Protein AF-0000000078267563 (afdb_homodimer)

Solvent-accessible surface area (backbone atoms only — not comparable to full-atom values): 33570 Å² total; per-residue (Å²): 135,81,80,77,81,82,75,81,70,79,68,71,67,74,69,74,67,56,81,58,79,47,72,59,52,54,47,50,50,48,47,54,53,51,51,55,69,60,40,62,84,76,46,53,73,65,57,42,51,52,50,47,51,28,43,38,37,25,33,35,12,39,18,46,26,50,23,32,34,34,32,51,45,50,61,47,19,52,19,28,28,16,37,42,0,17,52,39,11,35,50,35,36,73,72,65,40,53,42,69,60,11,30,54,47,0,8,49,51,7,15,52,53,35,35,60,60,36,55,61,28,68,79,36,59,68,64,54,15,24,50,34,27,33,18,47,24,35,31,45,44,37,46,35,41,64,37,39,91,75,39,34,7,84,80,22,34,80,25,69,55,43,42,59,96,81,45,68,36,79,43,67,66,56,37,37,56,54,50,48,50,53,33,53,50,51,51,49,50,54,58,52,42,52,71,36,70,67,24,48,50,27,40,38,40,43,75,34,50,72,59,30,48,73,75,64,49,58,60,67,60,52,51,45,48,37,39,21,53,22,18,21,40,15,0,34,25,17,17,52,48,26,34,70,64,29,50,42,50,48,79,72,28,30,67,67,41,11,50,49,40,50,46,12,18,46,49,6,5,63,54,36,67,67,12,6,41,52,11,16,44,49,59,60,40,42,58,56,52,52,49,51,49,26,56,62,41,23,74,78,42,56,72,50,31,73,55,45,67,74,29,48,50,24,51,48,14,48,50,49,39,51,33,55,60,76,31,77,56,14,48,34,47,52,49,47,47,52,46,45,49,60,64,43,53,72,66,71,107,134,81,79,80,78,82,74,78,70,80,70,72,68,74,69,74,65,55,80,58,78,46,73,58,52,54,46,50,51,48,48,53,53,51,51,56,68,60,40,60,85,77,47,54,75,66,56,42,52,51,50,47,52,27,43,37,37,24,32,36,12,39,18,47,26,50,23,31,35,34,32,51,46,51,62,45,20,52,18,27,26,16,37,42,0,16,50,38,12,36,48,36,36,75,72,65,39,52,42,70,61,11,29,53,47,0,7,48,51,8,14,52,52,35,35,59,60,36,55,61,27,68,80,36,58,69,67,54,16,25,49,35,27,33,19,48,23,34,30,47,45,37,46,34,41,64,37,38,92,75,41,34,7,84,80,23,34,80,25,67,56,43,40,60,96,83,45,67,36,80,43,71,67,55,39,36,57,53,48,48,51,52,33,52,50,51,52,47,50,53,57,51,43,52,70,36,71,67,24,49,50,26,39,38,41,43,75,32,52,70,59,31,50,73,75,67,49,59,62,65,62,53,53,46,47,37,41,22,52,22,18,21,39,15,0,35,24,16,16,51,50,26,33,71,63,30,48,41,48,47,78,72,27,31,65,68,41,12,51,50,40,50,45,12,17,45,49,6,5,62,55,36,67,68,11,6,43,52,11,16,45,48,60,61,41,44,56,56,52,50,48,50,49,26,57,60,40,23,73,78,42,56,73,50,30,71,55,45,67,75,28,48,52,25,50,48,13,48,50,48,38,49,34,55,58,76,32,75,57,13,47,33,47,52,48,48,46,52,47,46,48,59,66,44,55,72,65,72,107

Organism: Desulfomicrobium norvegicum (strain DSM 1741 / NCIMB 8310) (NCBI:txid52561)

Foldseek 3Di:
DPPPPPCPPPPDPVPVVCCPCPPVNVVVVVVVLVVVLVCVVPDDQVVLVLLLQLLLLLLLLLLQLLQCQQQVQAALQSLLLLVQLQLQLQQCVVVPHANVVSLLRSLQRSLVLLLVLVQVLLVPDDPSNHVSNVVSNVVSLVCLQPVCVRQVHQNWGFGAAHDDPRDGPPGSSSLSVVSSVLSVVSLVVSSVCCVDPLVVLSNCCNPPVPVSVVVPRPSSVSSSVSSSSSSSSSSSSSNSVCNNVRIDGSVSSHSVVSVLSVLLCQQLFRNDSRSSSVSSSCLSCVLVVQQVVCVVCCVVVVVVNVVRNVCSVVVSVVSSVVCCVPPRRHVVVVVVVVVVCVVCVVVVD/DPCPPPCPPPPDPVPVVCCPCPPVNVVVVVVVLVVVLVCVVPDDQVVLLLLLQLLLLLLLLLLQLLQCQQQNQAALQSLLLLVQLQLQLQQCVVVPHANVVSLLRSLQRSLVLLLVLVQVLLVPDDPSSHVSNVVSNVVSLVCLQPVCVRQVHQNWGFGAAHDDPRDGQPGSSSLSVVSSVLSVVSLVVSSVCCVDPLVVLSNCCNPPVPVSVVVPRPSSVSSSVSSSSSSSSSSSSSNSVCNNVRIDGSVSSHSVVSVLSVLLCQQLFRNDSRSSSVSSSCLSCVLVVQQVVCVVCCVVVVVVNVVRNVCSVVVSVVSSVVCCVPPRRHVVVVVVVVVVCVVCVVVPD

Radius of gyration: 27.66 Å; Cα contacts (8 Å, |Δi|>4): 1136; chains: 2; bounding box: 87×88×54 Å

Structure (mmCIF, N/CA/C/O backbone):
data_AF-0000000078267563-model_v1
#
loop_
_entity.id
_entity.type
_entity.pdbx_description
1 polymer 'Amino acid/amide ABC transporter membrane protein 2, HAAT family'
#
loop_
_atom_site.group_PDB
_atom_site.id
_atom_site.type_symbol
_atom_site.label_atom_id
_atom_site.label_alt_id
_atom_site.label_comp_id
_atom_site.label_asym_id
_atom_site.label_entity_id
_atom_site.label_seq_id
_atom_site.pdbx_PDB_ins_code
_atom_site.Cartn_x
_atom_site.Cartn_y
_atom_site.Cartn_z
_atom_site.occupancy
_atom_site.B_iso_or_equiv
_atom_site.auth_seq_id
_atom_site.auth_comp_id
_atom_site.auth_asym_id
_atom_site.auth_atom_id
_atom_site.pdbx_PDB_model_num
ATOM 1 N N . MET A 1 1 ? 44.375 49.281 -16.219 1 24.31 1 MET A N 1
ATOM 2 C CA . MET A 1 1 ? 44.562 47.844 -16.094 1 24.31 1 MET A CA 1
ATOM 3 C C . MET A 1 1 ? 44.125 47.344 -14.727 1 24.31 1 MET A C 1
ATOM 5 O O . MET A 1 1 ? 44.969 46.969 -13.906 1 24.31 1 MET A O 1
ATOM 9 N N . SER A 1 2 ? 43.219 47.875 -14.016 1 26.92 2 SER A N 1
ATOM 10 C CA . SER A 1 2 ? 42.656 47.625 -12.703 1 26.92 2 SER A CA 1
ATOM 11 C C . SER A 1 2 ? 42.156 46.188 -12.578 1 26.92 2 SER A C 1
ATOM 13 O O . SER A 1 2 ? 41.375 45.719 -13.422 1 26.92 2 SER A O 1
ATOM 15 N N . MET A 1 3 ? 42.906 45.219 -11.945 1 30.72 3 MET A N 1
ATOM 16 C CA . MET A 1 3 ? 42.75 43.781 -11.711 1 30.72 3 MET A CA 1
ATOM 17 C C . MET A 1 3 ? 41.438 43.5 -11.008 1 30.72 3 MET A C 1
ATOM 19 O O . MET A 1 3 ? 41.219 43.906 -9.859 1 30.72 3 MET A O 1
ATOM 23 N N . GLN A 1 4 ? 40.219 43.594 -11.492 1 32.09 4 GLN A N 1
ATOM 24 C CA . GLN A 1 4 ? 38.938 43.281 -10.898 1 32.09 4 GLN A CA 1
ATOM 25 C C . GLN A 1 4 ? 38.969 41.906 -10.227 1 32.09 4 GLN A C 1
ATOM 27 O O . GLN A 1 4 ? 39.312 40.906 -10.859 1 32.09 4 GLN A O 1
ATOM 32 N N . LYS A 1 5 ? 39.219 41.875 -8.875 1 32.59 5 LYS A N 1
ATOM 33 C CA . LYS A 1 5 ? 39.5 40.781 -7.969 1 32.59 5 LYS A CA 1
ATOM 34 C C . LYS A 1 5 ? 38.5 39.625 -8.172 1 32.59 5 LYS A C 1
ATOM 36 O O . LYS A 1 5 ? 37.312 39.875 -8.203 1 32.59 5 LYS A O 1
ATOM 41 N N . CYS A 1 6 ? 38.625 38.531 -8.781 1 33.41 6 CYS A N 1
ATOM 42 C CA . CYS A 1 6 ? 37.938 37.344 -9.227 1 33.41 6 CYS A CA 1
ATOM 43 C C . CYS A 1 6 ? 37.25 36.656 -8.062 1 33.41 6 CYS A C 1
ATOM 45 O O . CYS A 1 6 ? 36.344 35.812 -8.266 1 33.41 6 CYS A O 1
ATOM 47 N N . GLY A 1 7 ? 37.969 36.281 -6.863 1 34.03 7 GLY A N 1
ATOM 48 C CA . GLY A 1 7 ? 37.719 35.344 -5.785 1 34.03 7 GLY A CA 1
ATOM 49 C C . GLY A 1 7 ? 36.656 35.812 -4.816 1 34.03 7 GLY A C 1
ATOM 50 O O . GLY A 1 7 ? 36.969 36.156 -3.672 1 34.03 7 GLY A O 1
ATOM 51 N N . LEU A 1 8 ? 35.688 36.594 -5.066 1 33.53 8 LEU A N 1
ATOM 52 C CA . LEU A 1 8 ? 34.781 37.062 -4.023 1 33.53 8 LEU A CA 1
ATOM 53 C C . LEU A 1 8 ? 34.312 35.875 -3.164 1 33.53 8 LEU A C 1
ATOM 55 O O . LEU A 1 8 ? 33.625 34.969 -3.645 1 33.53 8 LEU A O 1
ATOM 59 N N . PHE A 1 9 ? 35.188 35.344 -2.256 1 35.28 9 PHE A N 1
ATOM 60 C CA . PHE A 1 9 ? 34.969 34.406 -1.147 1 35.28 9 PHE A CA 1
ATOM 61 C C . PHE A 1 9 ? 33.75 34.812 -0.35 1 35.28 9 PHE A C 1
ATOM 63 O O . PHE A 1 9 ? 33.719 35.844 0.289 1 35.28 9 PHE A O 1
ATOM 70 N N . TYR A 1 10 ? 32.594 34.656 -0.934 1 34.47 10 TYR A N 1
ATOM 71 C CA . TYR A 1 10 ? 31.391 34.812 -0.106 1 34.47 10 TYR A CA 1
ATOM 72 C C . TYR A 1 10 ? 31.594 34.188 1.263 1 34.47 10 TYR A C 1
ATOM 74 O O . TYR A 1 10 ? 31.891 33 1.359 1 34.47 10 TYR A O 1
ATOM 82 N N . THR A 1 11 ? 32.344 34.781 2.176 1 34.88 11 THR A N 1
ATOM 83 C CA . THR A 1 11 ? 32.719 34.375 3.523 1 34.88 11 THR A CA 1
ATOM 84 C C . THR A 1 11 ? 31.5 33.812 4.273 1 34.88 11 THR A C 1
ATOM 86 O O . THR A 1 11 ? 31.656 32.969 5.172 1 34.88 11 THR A O 1
ATOM 89 N N . THR A 1 12 ? 30.516 34.75 4.512 1 34.22 12 THR A N 1
ATOM 90 C CA . THR A 1 12 ? 29.609 34.344 5.602 1 34.22 12 THR A CA 1
ATOM 91 C C . THR A 1 12 ? 28.734 33.188 5.191 1 34.22 12 THR A C 1
ATOM 93 O O . THR A 1 12 ? 28.031 33.25 4.172 1 34.22 12 THR A O 1
ATOM 96 N N . TYR A 1 13 ? 29.062 31.969 5.492 1 35.06 13 TYR A N 1
ATOM 97 C CA . TYR A 1 13 ? 28.359 30.703 5.379 1 35.06 13 TYR A CA 1
ATOM 98 C C . TYR A 1 13 ? 26.859 30.875 5.633 1 35.06 13 TYR A C 1
ATOM 100 O O . TYR A 1 13 ? 26.078 29.953 5.449 1 35.06 13 TYR A O 1
ATOM 108 N N . ALA A 1 14 ? 26.516 31.844 6.449 1 36.16 14 ALA A N 1
ATOM 109 C CA . ALA A 1 14 ? 25.125 31.922 6.875 1 36.16 14 ALA A CA 1
ATOM 110 C C . ALA A 1 14 ? 24.188 32 5.672 1 36.16 14 ALA A C 1
ATOM 112 O O . ALA A 1 14 ? 23.047 31.531 5.723 1 36.16 14 ALA A O 1
ATOM 113 N N . ARG A 1 15 ? 24.484 32.781 4.695 1 36.31 15 ARG A N 1
ATOM 114 C CA . ARG A 1 15 ? 23.5 33.062 3.654 1 36.31 15 ARG A CA 1
ATOM 115 C C . ARG A 1 15 ? 23.312 31.859 2.732 1 36.31 15 ARG A C 1
ATOM 117 O O . ARG A 1 15 ? 22.453 31.891 1.839 1 36.31 15 ARG A O 1
ATOM 124 N N . GLU A 1 16 ? 24.312 31.094 2.398 1 35.84 16 GLU A N 1
ATOM 125 C CA . GLU A 1 16 ? 24.156 30.047 1.39 1 35.84 16 GLU A CA 1
ATOM 126 C C . GLU A 1 16 ? 23.109 29.031 1.81 1 35.84 16 GLU A C 1
ATOM 128 O O . GLU A 1 16 ? 22.641 28.234 0.991 1 35.84 16 GLU A O 1
ATOM 133 N N . ASP A 1 17 ? 23.172 28.688 3.119 1 36.75 17 ASP A N 1
ATOM 134 C CA . ASP A 1 17 ? 22.359 27.547 3.516 1 36.75 17 ASP A CA 1
ATOM 135 C C . ASP A 1 17 ? 20.875 27.828 3.289 1 36.75 17 ASP A C 1
ATOM 137 O O . ASP A 1 17 ? 20.062 27.609 4.18 1 36.75 17 ASP A O 1
ATOM 141 N N . GLY A 1 18 ? 20.469 28.891 2.631 1 37.03 18 GLY A N 1
ATOM 142 C CA . GLY A 1 18 ? 19.078 29.281 2.568 1 37.03 18 GLY A CA 1
ATOM 143 C C . GLY A 1 18 ? 18.156 28.156 2.154 1 37.03 18 GLY A C 1
ATOM 144 O O . GLY A 1 18 ? 17.844 28 0.971 1 37.03 18 GLY A O 1
ATOM 145 N N . LEU A 1 19 ? 18.469 27.031 2.445 1 40.19 19 LEU A N 1
ATOM 146 C CA . LEU A 1 19 ? 17.297 26.172 2.416 1 40.19 19 LEU A CA 1
ATOM 147 C C . LEU A 1 19 ? 16.047 26.938 2.846 1 40.19 19 LEU A C 1
ATOM 149 O O . LEU A 1 19 ? 15.039 26.328 3.205 1 40.19 19 LEU A O 1
ATOM 153 N N . PHE A 1 20 ? 16.125 28.281 3.365 1 42.25 20 PHE A N 1
ATOM 154 C CA . PHE A 1 20 ? 15.195 29.156 4.055 1 42.25 20 PHE A CA 1
ATOM 155 C C . PHE A 1 20 ? 13.953 29.422 3.201 1 42.25 20 PHE A C 1
ATOM 157 O O . PHE A 1 20 ? 14.062 29.656 1.997 1 42.25 20 PHE A O 1
ATOM 164 N N . PRO A 1 21 ? 12.875 28.906 3.461 1 50.91 21 PRO A N 1
ATOM 165 C CA . PRO A 1 21 ? 11.594 29.234 2.828 1 50.91 21 PRO A CA 1
ATOM 166 C C . PRO A 1 21 ? 11.477 30.703 2.465 1 50.91 21 PRO A C 1
ATOM 168 O O . PRO A 1 21 ? 11.797 31.578 3.281 1 50.91 21 PRO A O 1
ATOM 171 N N . SER A 1 22 ? 11.836 31.047 1.204 1 53.69 22 SER A N 1
ATOM 172 C CA . SER A 1 22 ? 11.797 32.375 0.572 1 53.69 22 SER A CA 1
ATOM 173 C C . SER A 1 22 ? 10.586 33.156 1.044 1 53.69 22 SER A C 1
ATOM 175 O O . SER A 1 22 ? 9.578 32.594 1.468 1 53.69 22 SER A O 1
ATOM 177 N N . LYS A 1 23 ? 10.852 34.469 1.634 1 59.72 23 LYS A N 1
ATOM 178 C CA . LYS A 1 23 ? 9.82 35.469 1.838 1 59.72 23 LYS A CA 1
ATOM 179 C C . LYS A 1 23 ? 8.672 35.312 0.847 1 59.72 23 LYS A C 1
ATOM 181 O O . LYS A 1 23 ? 7.512 35.5 1.198 1 59.72 23 LYS A O 1
ATOM 186 N N . PHE A 1 24 ? 9.109 34.75 -0.15 1 56.91 24 PHE A N 1
ATOM 187 C CA . PHE A 1 24 ? 8.117 34.562 -1.205 1 56.91 24 PHE A CA 1
ATOM 188 C C . PHE A 1 24 ? 7.168 33.406 -0.862 1 56.91 24 PHE A C 1
ATOM 190 O O . PHE A 1 24 ? 5.953 33.531 -1.046 1 56.91 24 PHE A O 1
ATOM 197 N N . GLN A 1 25 ? 7.738 32.344 -0.289 1 63.25 25 GLN A N 1
ATOM 198 C CA . GLN A 1 25 ? 6.867 31.234 0.062 1 63.25 25 GLN A CA 1
ATOM 199 C C . GLN A 1 25 ? 5.906 31.625 1.185 1 63.25 25 GLN A C 1
ATOM 201 O O . GLN A 1 25 ? 4.73 31.25 1.15 1 63.25 25 GLN A O 1
ATOM 206 N N . LYS A 1 26 ? 6.434 32.406 2.062 1 66.69 26 LYS A N 1
ATOM 207 C CA . LYS A 1 26 ? 5.57 32.875 3.148 1 66.69 26 LYS A CA 1
ATOM 208 C C . LYS A 1 26 ? 4.469 33.781 2.627 1 66.69 26 LYS A C 1
ATOM 210 O O . LYS A 1 26 ? 3.324 33.719 3.076 1 66.69 26 LYS A O 1
ATOM 215 N N . ILE A 1 27 ? 4.918 34.562 1.655 1 64.88 27 ILE A N 1
ATOM 216 C CA . ILE A 1 27 ? 3.943 35.5 1.117 1 64.88 27 ILE A CA 1
ATOM 217 C C . ILE A 1 27 ? 2.891 34.75 0.305 1 64.88 27 ILE A C 1
ATOM 219 O O . ILE A 1 27 ? 1.697 35.062 0.393 1 64.88 27 ILE A O 1
ATOM 223 N N . CYS A 1 28 ? 3.342 33.75 -0.409 1 64.44 28 CYS A N 1
ATOM 224 C CA . CYS A 1 28 ? 2.396 32.969 -1.207 1 64.44 28 CYS A CA 1
ATOM 225 C C . CYS A 1 28 ? 1.438 32.188 -0.315 1 64.44 28 CYS A C 1
ATOM 227 O O . CYS A 1 28 ? 0.243 32.125 -0.602 1 64.44 28 CYS A O 1
ATOM 229 N N . LEU A 1 29 ? 1.989 31.672 0.714 1 72 29 LEU A N 1
ATOM 230 C CA . LEU A 1 29 ? 1.151 30.938 1.657 1 72 29 LEU A CA 1
ATOM 231 C C . LEU A 1 29 ? 0.16 31.875 2.342 1 72 29 LEU A C 1
ATOM 233 O O . LEU A 1 29 ? -1.018 31.531 2.488 1 72 29 LEU A O 1
ATOM 237 N N . ALA A 1 30 ? 0.703 33 2.686 1 71.75 30 ALA A N 1
ATOM 238 C CA . ALA A 1 30 ? -0.156 34 3.342 1 71.75 30 ALA A CA 1
ATOM 239 C C . ALA A 1 30 ? -1.262 34.469 2.404 1 71.75 30 ALA A C 1
ATOM 241 O O . ALA A 1 30 ? -2.416 34.594 2.814 1 71.75 30 ALA A O 1
ATOM 242 N N . LEU A 1 31 ? -0.881 34.688 1.166 1 64.94 31 LEU A N 1
ATOM 243 C CA . LEU A 1 31 ? -1.865 35.125 0.187 1 64.94 31 LEU A CA 1
ATOM 244 C C . LEU A 1 31 ? -2.91 34.062 -0.069 1 64.94 31 LEU A C 1
ATOM 246 O O . LEU A 1 31 ? -4.102 34.344 -0.19 1 64.94 31 LEU A O 1
ATOM 250 N N . PHE A 1 32 ? -2.426 32.875 -0.181 1 71.56 32 PHE A N 1
ATOM 251 C CA . PHE A 1 32 ? -3.336 31.766 -0.409 1 71.56 32 PHE A CA 1
ATOM 252 C C . PHE A 1 32 ? -4.355 31.656 0.72 1 71.56 32 PHE A C 1
ATOM 254 O O . PHE A 1 32 ? -5.559 31.562 0.47 1 71.56 32 PHE A O 1
ATOM 261 N N . PHE A 1 33 ? -3.887 31.75 1.97 1 70.69 33 PHE A N 1
ATOM 262 C CA . PHE A 1 33 ? -4.781 31.609 3.109 1 70.69 33 PHE A CA 1
ATOM 263 C C . PHE A 1 33 ? -5.648 32.844 3.287 1 70.69 33 PHE A C 1
ATOM 265 O O . PHE A 1 33 ? -6.801 32.75 3.721 1 70.69 33 PHE A O 1
ATOM 272 N N . ALA A 1 34 ? -5.129 33.969 2.85 1 70.44 34 ALA A N 1
ATOM 273 C CA . ALA A 1 34 ? -5.91 35.188 2.914 1 70.44 34 ALA A CA 1
ATOM 274 C C . ALA A 1 34 ? -7.07 35.156 1.92 1 70.44 34 ALA A C 1
ATOM 276 O O . ALA A 1 34 ? -8.18 35.594 2.232 1 70.44 34 ALA A O 1
ATOM 277 N N . VAL A 1 35 ? -6.781 34.625 0.754 1 68.69 35 VAL A N 1
ATOM 278 C CA . VAL A 1 35 ? -7.824 34.5 -0.26 1 68.69 35 VAL A CA 1
ATOM 279 C C . VAL A 1 35 ? -8.914 33.562 0.218 1 68.69 35 VAL A C 1
ATOM 281 O O . VAL A 1 35 ? -10.102 33.781 -0.018 1 68.69 35 VAL A O 1
ATOM 284 N N . LEU A 1 36 ? -8.438 32.625 0.929 1 70.56 36 LEU A N 1
ATOM 285 C CA . LEU A 1 36 ? -9.398 31.625 1.422 1 70.56 36 LEU A CA 1
ATOM 286 C C . LEU A 1 36 ? -10.289 32.25 2.506 1 70.56 36 LEU A C 1
ATOM 288 O O . LEU A 1 36 ? -11.438 31.812 2.682 1 70.56 36 LEU A O 1
ATOM 292 N N . LEU A 1 37 ? -9.773 33.219 3.236 1 68.19 37 LEU A N 1
ATOM 293 C CA . LEU A 1 37 ? -10.539 33.875 4.285 1 68.19 37 LEU A CA 1
ATOM 294 C C . LEU A 1 37 ? -11.719 34.656 3.693 1 68.19 37 LEU A C 1
ATOM 296 O O . LEU A 1 37 ? -12.773 34.75 4.324 1 68.19 37 LEU A O 1
ATOM 300 N N . VAL A 1 38 ? -11.586 35.062 2.48 1 64.75 38 VAL A N 1
ATOM 301 C CA . VAL A 1 38 ? -12.594 35.938 1.88 1 64.75 38 VAL A CA 1
ATOM 302 C C . VAL A 1 38 ? -13.57 35.094 1.053 1 64.75 38 VAL A C 1
ATOM 304 O O . VAL A 1 38 ? -14.711 35.5 0.825 1 64.75 38 VAL A O 1
ATOM 307 N N . CYS A 1 39 ? -13.273 33.906 0.804 1 62.84 39 CYS A N 1
ATOM 308 C CA . CYS A 1 39 ? -13.977 33.094 -0.174 1 62.84 39 CYS A CA 1
ATOM 309 C C . CYS A 1 39 ? -15.352 32.656 0.349 1 62.84 39 CYS A C 1
ATOM 311 O O . CYS A 1 39 ? -16.312 32.625 -0.41 1 62.84 39 CYS A O 1
ATOM 313 N N . PRO A 1 40 ? -15.531 32.375 1.717 1 64.56 40 PRO A N 1
ATOM 314 C CA . PRO A 1 40 ? -16.828 31.828 2.115 1 64.56 40 PRO A CA 1
ATOM 315 C C . PRO A 1 40 ? -17.984 32.781 1.853 1 64.56 40 PRO A C 1
ATOM 317 O O . PRO A 1 40 ? -19.125 32.344 1.674 1 64.56 40 PRO A O 1
ATOM 320 N N . GLN A 1 41 ? -17.75 34 1.942 1 63.09 41 GLN A N 1
ATOM 321 C CA . GLN A 1 41 ? -18.828 34.938 1.76 1 63.09 41 GLN A CA 1
ATOM 322 C C . GLN A 1 41 ? -19.406 34.844 0.348 1 63.09 41 GLN A C 1
ATOM 324 O O . GLN A 1 41 ? -20.562 35.219 0.119 1 63.09 41 GLN A O 1
ATOM 329 N N . PHE A 1 42 ? -18.719 34.281 -0.589 1 64.19 42 PHE A N 1
ATOM 330 C CA . PHE A 1 42 ? -19.156 34.312 -1.978 1 64.19 42 PHE A CA 1
ATOM 331 C C . PHE A 1 42 ? -19.391 32.875 -2.496 1 64.19 42 PHE A C 1
ATOM 333 O O . PHE A 1 42 ? -19.828 32.688 -3.635 1 64.19 42 PHE A O 1
ATOM 340 N N . LEU A 1 43 ? -19.172 31.969 -1.63 1 68.94 43 LEU A N 1
ATOM 341 C CA . LEU A 1 43 ? -19.203 30.641 -2.201 1 68.94 43 LEU A CA 1
ATOM 342 C C . LEU A 1 43 ? -20.391 29.844 -1.676 1 68.94 43 LEU A C 1
ATOM 344 O O . LEU A 1 43 ? -20.891 30.109 -0.584 1 68.94 43 LEU A O 1
ATOM 348 N N . ASP A 1 44 ? -20.984 29 -2.48 1 80 44 ASP A N 1
ATOM 349 C CA . ASP A 1 44 ? -22.094 28.109 -2.162 1 80 44 ASP A CA 1
ATOM 350 C C . ASP A 1 44 ? -21.672 27.047 -1.152 1 80 44 ASP A C 1
ATOM 352 O O . ASP A 1 44 ? -20.469 26.828 -0.927 1 80 44 ASP A O 1
ATOM 356 N N . SER A 1 45 ? -22.656 26.516 -0.492 1 78.94 45 SER A N 1
ATOM 357 C CA . SER A 1 45 ? -22.453 25.531 0.554 1 78.94 45 SER A CA 1
ATOM 358 C C . SER A 1 45 ? -21.641 24.344 0.039 1 78.94 45 SER A C 1
ATOM 360 O O . SER A 1 45 ? -20.797 23.797 0.759 1 78.94 45 SER A O 1
ATOM 362 N N . TYR A 1 46 ? -21.75 24.062 -1.162 1 81.56 46 TYR A N 1
ATOM 363 C CA . TYR A 1 46 ? -21.047 22.938 -1.75 1 81.56 46 TYR A CA 1
ATOM 364 C C . TYR A 1 46 ? -19.547 23.219 -1.895 1 81.56 46 TYR A C 1
ATOM 366 O O . TYR A 1 46 ? -18.719 22.406 -1.507 1 81.56 46 TYR A O 1
ATOM 374 N N . VAL A 1 47 ? -19.297 24.344 -2.359 1 83 47 VAL A N 1
ATOM 375 C CA . VAL A 1 47 ? -17.891 24.734 -2.553 1 83 47 VAL A CA 1
ATOM 376 C C . VAL A 1 47 ? -17.203 24.859 -1.198 1 83 47 VAL A C 1
ATOM 378 O O . VAL A 1 47 ? -16.031 24.516 -1.066 1 83 47 VAL A O 1
ATOM 381 N N . MET A 1 48 ? -17.969 25.25 -0.231 1 85.5 48 MET A N 1
ATOM 382 C CA . MET A 1 48 ? -17.406 25.375 1.109 1 85.5 48 MET A CA 1
ATOM 383 C C . MET A 1 48 ? -17.062 24 1.678 1 85.5 48 MET A C 1
ATOM 385 O O . MET A 1 48 ? -16.062 23.844 2.385 1 85.5 48 MET A O 1
ATOM 389 N N . SER A 1 49 ? -17.891 23.031 1.392 1 87.12 49 SER A N 1
ATOM 390 C CA . SER A 1 49 ? -17.609 21.672 1.855 1 87.12 49 SER A CA 1
ATOM 391 C C . SER A 1 49 ? -16.312 21.141 1.262 1 87.12 49 SER A C 1
ATOM 393 O O . SER A 1 49 ? -15.523 20.5 1.96 1 87.12 49 SER A O 1
ATOM 395 N N . ILE A 1 50 ? -16.094 21.453 0.035 1 88.25 50 ILE A N 1
ATOM 396 C CA . ILE A 1 50 ? -14.883 21 -0.646 1 88.25 50 ILE A CA 1
ATOM 397 C C . ILE A 1 50 ? -13.664 21.719 -0.068 1 88.25 50 ILE A C 1
ATOM 399 O O . ILE A 1 50 ? -12.617 21.094 0.15 1 88.25 50 ILE A O 1
ATOM 403 N N . LEU A 1 51 ? -13.859 22.953 0.171 1 89.56 51 LEU A N 1
ATOM 404 C CA . LEU A 1 51 ? -12.766 23.734 0.731 1 89.56 51 LEU A CA 1
ATOM 405 C C . LEU A 1 51 ? -12.375 23.219 2.111 1 89.56 51 LEU A C 1
ATOM 407 O O . LEU A 1 51 ? -11.195 23.172 2.455 1 89.56 51 LEU A O 1
ATOM 411 N N . ASN A 1 52 ? -13.375 22.859 2.893 1 91.44 52 ASN A N 1
ATOM 412 C CA . ASN A 1 52 ? -13.094 22.297 4.207 1 91.44 52 ASN A CA 1
ATOM 413 C C . ASN A 1 52 ? -12.32 21 4.105 1 91.44 52 ASN A C 1
ATOM 415 O O . ASN A 1 52 ? -11.359 20.781 4.852 1 91.44 52 ASN A O 1
ATOM 419 N N . LEU A 1 53 ? -12.672 20.219 3.162 1 92.81 53 LEU A N 1
ATOM 420 C CA . LEU A 1 53 ? -11.992 18.938 2.973 1 92.81 53 LEU A CA 1
ATOM 421 C C . LEU A 1 53 ? -10.57 19.156 2.471 1 92.81 53 LEU A C 1
ATOM 423 O O . LEU A 1 53 ? -9.656 18.406 2.846 1 92.81 53 LEU A O 1
ATOM 427 N N . ILE A 1 54 ? -10.406 20.156 1.674 1 93.94 54 ILE A N 1
ATOM 428 C CA . ILE A 1 54 ? -9.078 20.484 1.161 1 93.94 54 ILE A CA 1
ATOM 429 C C . ILE A 1 54 ? -8.172 20.906 2.314 1 93.94 54 ILE A C 1
ATOM 431 O O . ILE A 1 54 ? -7.023 20.469 2.402 1 93.94 54 ILE A O 1
ATOM 435 N N . LEU A 1 55 ? -8.703 21.703 3.152 1 95.06 55 LEU A N 1
ATOM 436 C CA . LEU A 1 55 ? -7.918 22.203 4.273 1 95.06 55 LEU A CA 1
ATOM 437 C C . LEU A 1 55 ? -7.496 21.062 5.191 1 95.06 55 LEU A C 1
ATOM 439 O O . LEU A 1 55 ? -6.348 21.016 5.645 1 95.06 55 LEU A O 1
ATOM 443 N N . ILE A 1 56 ? -8.383 20.156 5.414 1 96.88 56 ILE A N 1
ATOM 444 C CA . ILE A 1 56 ? -8.07 19 6.25 1 96.88 56 ILE A CA 1
ATOM 445 C C . ILE A 1 56 ? -7.012 18.141 5.559 1 96.88 56 ILE A C 1
ATOM 447 O O . ILE A 1 56 ? -6.062 17.688 6.195 1 96.88 56 ILE A O 1
ATOM 451 N N . ALA A 1 57 ? -7.137 17.984 4.262 1 97.25 57 ALA A N 1
ATOM 452 C CA . ALA A 1 57 ? -6.176 17.203 3.49 1 97.25 57 ALA A CA 1
ATOM 453 C C . ALA A 1 57 ? -4.797 17.859 3.508 1 97.25 57 ALA A C 1
ATOM 455 O O . ALA A 1 57 ? -3.777 17.172 3.494 1 97.25 57 ALA A O 1
ATOM 456 N N . VAL A 1 58 ? -4.816 19.141 3.529 1 97 58 VAL A N 1
ATOM 457 C CA . VAL A 1 58 ? -3.561 19.875 3.559 1 97 58 VAL A CA 1
ATOM 458 C C . VAL A 1 58 ? -2.791 19.547 4.836 1 97 58 VAL A C 1
ATOM 460 O O . VAL A 1 58 ? -1.581 19.312 4.793 1 97 58 VAL A O 1
ATOM 463 N N . ILE A 1 59 ? -3.482 19.469 5.949 1 98.25 59 ILE A N 1
ATOM 464 C CA . ILE A 1 59 ? -2.826 19.141 7.207 1 98.25 59 ILE A CA 1
ATOM 465 C C . ILE A 1 59 ? -2.229 17.734 7.121 1 98.25 59 ILE A C 1
ATOM 467 O O . ILE A 1 59 ? -1.066 17.516 7.477 1 98.25 59 ILE A O 1
ATOM 471 N N . GLY A 1 60 ? -3.041 16.828 6.613 1 98.25 60 GLY A N 1
ATOM 472 C CA . GLY A 1 60 ? -2.564 15.469 6.461 1 98.25 60 GLY A CA 1
ATOM 473 C C . GLY A 1 60 ? -1.371 15.352 5.531 1 98.25 60 GLY A C 1
ATOM 474 O O . GLY A 1 60 ? -0.413 14.633 5.832 1 98.25 60 GLY A O 1
ATOM 475 N N . ALA A 1 61 ? -1.423 16.047 4.449 1 97.81 61 ALA A N 1
ATOM 476 C CA . ALA A 1 61 ? -0.355 15.977 3.453 1 97.81 61 ALA A CA 1
ATOM 477 C C . ALA A 1 61 ? 0.924 16.625 3.982 1 97.81 61 ALA A C 1
ATOM 479 O O . ALA A 1 61 ? 2.016 16.078 3.818 1 97.81 61 ALA A O 1
ATOM 480 N N . VAL A 1 62 ? 0.791 17.75 4.625 1 97.5 62 VAL A N 1
ATOM 481 C CA . VAL A 1 62 ? 1.946 18.469 5.156 1 97.5 62 VAL A CA 1
ATOM 482 C C . VAL A 1 62 ? 2.596 17.641 6.27 1 97.5 62 VAL A C 1
ATOM 484 O O . VAL A 1 62 ? 3.822 17.625 6.395 1 97.5 62 VAL A O 1
ATOM 487 N N . SER A 1 63 ? 1.754 17.016 7.035 1 98.38 63 SER A N 1
ATOM 488 C CA . SER A 1 63 ? 2.283 16.172 8.102 1 98.38 63 SER A CA 1
ATOM 489 C C . SER A 1 63 ? 3.076 15 7.535 1 98.38 63 SER A C 1
ATOM 491 O O . SER A 1 63 ? 4.156 14.672 8.031 1 98.38 63 SER A O 1
ATOM 493 N N . LEU A 1 64 ? 2.58 14.391 6.512 1 97.5 64 LEU A N 1
ATOM 494 C CA . LEU A 1 64 ? 3.289 13.273 5.891 1 97.5 64 LEU A CA 1
ATOM 495 C C . LEU A 1 64 ? 4.566 13.758 5.211 1 97.5 64 LEU A C 1
ATOM 497 O O . LEU A 1 64 ? 5.578 13.047 5.211 1 97.5 64 LEU A O 1
ATOM 501 N N . ASN A 1 65 ? 4.5 14.906 4.645 1 96.56 65 ASN A N 1
ATOM 502 C CA . ASN A 1 65 ? 5.676 15.477 3.998 1 96.56 65 ASN A CA 1
ATOM 503 C C . ASN A 1 65 ? 6.812 15.695 4.992 1 96.56 65 ASN A C 1
ATOM 505 O O . ASN A 1 65 ? 7.984 15.539 4.645 1 96.56 65 ASN A O 1
ATOM 509 N N . LEU A 1 66 ? 6.492 16.078 6.152 1 97.06 66 LEU A N 1
ATOM 510 C CA . LEU A 1 66 ? 7.504 16.234 7.188 1 97.06 66 LEU A CA 1
ATOM 511 C C . LEU A 1 66 ? 8.227 14.922 7.453 1 97.06 66 LEU A C 1
ATOM 513 O O . LEU A 1 66 ? 9.453 14.891 7.574 1 97.06 66 LEU A O 1
ATOM 517 N N . LEU A 1 67 ? 7.48 13.867 7.484 1 95.75 67 LEU A N 1
ATOM 518 C CA . LEU A 1 67 ? 8.039 12.555 7.805 1 95.75 67 LEU A CA 1
ATOM 519 C C . LEU A 1 67 ? 8.742 11.953 6.594 1 95.75 67 LEU A C 1
ATOM 521 O O . LEU A 1 67 ? 9.922 11.594 6.672 1 95.75 67 LEU A O 1
ATOM 525 N N . THR A 1 68 ? 8.062 11.914 5.52 1 93.06 68 THR A N 1
ATOM 526 C CA . THR A 1 68 ? 8.578 11.227 4.344 1 93.06 68 THR A CA 1
ATOM 527 C C . THR A 1 68 ? 9.43 12.172 3.492 1 93.06 68 THR A C 1
ATOM 529 O O . THR A 1 68 ? 10.5 11.797 3.025 1 93.06 68 THR A O 1
ATOM 532 N N . GLY A 1 69 ? 8.992 13.336 3.301 1 90.94 69 GLY A N 1
ATOM 533 C CA . GLY A 1 69 ? 9.688 14.273 2.432 1 90.94 69 GLY A CA 1
ATOM 534 C C . GLY A 1 69 ? 10.914 14.891 3.074 1 90.94 69 GLY A C 1
ATOM 535 O O . GLY A 1 69 ? 11.961 15.008 2.436 1 90.94 69 GLY A O 1
ATOM 536 N N . VAL A 1 70 ? 10.797 15.242 4.297 1 93.44 70 VAL A N 1
ATOM 537 C CA . VAL A 1 70 ? 11.875 15.977 4.953 1 93.44 70 VAL A CA 1
ATOM 538 C C . VAL A 1 70 ? 12.797 15.008 5.688 1 93.44 70 VAL A C 1
ATOM 540 O O . VAL A 1 70 ? 14.016 15.102 5.578 1 93.44 70 VAL A O 1
ATOM 543 N N . CYS A 1 71 ? 12.203 14.055 6.352 1 93.44 71 CYS A N 1
ATOM 544 C CA . CYS A 1 71 ? 13.023 13.156 7.156 1 93.44 71 CYS A CA 1
ATOM 545 C C . CYS A 1 71 ? 13.375 11.898 6.375 1 93.44 71 CYS A C 1
ATOM 547 O O . CYS A 1 71 ? 14.266 11.148 6.773 1 93.44 71 CYS A O 1
ATOM 549 N N . GLY A 1 72 ? 12.711 11.633 5.328 1 89.31 72 GLY A N 1
ATOM 550 C CA . GLY A 1 72 ? 13.055 10.516 4.461 1 89.31 72 GLY A CA 1
ATOM 551 C C . GLY A 1 72 ? 12.477 9.195 4.938 1 89.31 72 GLY A C 1
ATOM 552 O O . GLY A 1 72 ? 12.922 8.125 4.508 1 89.31 72 GLY A O 1
ATOM 553 N N . GLN A 1 73 ? 11.492 9.227 5.844 1 89.75 73 GLN A N 1
ATOM 554 C CA . GLN A 1 73 ? 10.875 8.008 6.363 1 89.75 73 GLN A CA 1
ATOM 555 C C . GLN A 1 73 ? 9.539 7.734 5.664 1 89.75 73 GLN A C 1
ATOM 557 O O . GLN A 1 73 ? 8.555 8.43 5.906 1 89.75 73 GLN A O 1
ATOM 562 N N . MET A 1 74 ? 9.578 6.723 4.91 1 87.88 74 MET A N 1
ATOM 563 C CA . MET A 1 74 ? 8.367 6.395 4.164 1 87.88 74 MET A CA 1
ATOM 564 C C . MET A 1 74 ? 7.305 5.797 5.082 1 87.88 74 MET A C 1
ATOM 566 O O . MET A 1 74 ? 7.605 4.922 5.895 1 87.88 74 MET A O 1
ATOM 570 N N . SER A 1 75 ? 6.156 6.355 4.965 1 90.88 75 SER A N 1
ATOM 571 C CA . SER A 1 75 ? 5.043 5.836 5.754 1 90.88 75 SER A CA 1
ATOM 572 C C . SER A 1 75 ? 3.857 5.477 4.863 1 90.88 75 SER A C 1
ATOM 574 O O . SER A 1 75 ? 3.32 6.336 4.16 1 90.88 75 SER A O 1
ATOM 576 N N . LEU A 1 76 ? 3.439 4.219 4.879 1 88.94 76 LEU A N 1
ATOM 577 C CA . LEU A 1 76 ? 2.256 3.754 4.164 1 88.94 76 LEU A CA 1
ATOM 578 C C . LEU A 1 76 ? 1.086 3.557 5.125 1 88.94 76 LEU A C 1
ATOM 580 O O . LEU A 1 76 ? 0.116 2.869 4.793 1 88.94 76 LEU A O 1
ATOM 584 N N . GLY A 1 77 ? 1.208 4.09 6.246 1 92.94 77 GLY A N 1
ATOM 585 C CA . GLY A 1 77 ? 0.156 3.953 7.242 1 92.94 77 GLY A CA 1
ATOM 586 C C . GLY A 1 77 ? -0.376 5.285 7.734 1 92.94 77 GLY A C 1
ATOM 587 O O . GLY A 1 77 ? -0.955 5.367 8.82 1 92.94 77 GLY A O 1
ATOM 588 N N . HIS A 1 78 ? -0.18 6.289 6.98 1 96.25 78 HIS A N 1
ATOM 589 C CA . HIS A 1 78 ? -0.532 7.641 7.402 1 96.25 78 HIS A CA 1
ATOM 590 C C . HIS A 1 78 ? -2.039 7.785 7.582 1 96.25 78 HIS A C 1
ATOM 592 O O . HIS A 1 78 ? -2.496 8.484 8.492 1 96.25 78 HIS A O 1
ATOM 598 N N . GLY A 1 79 ? -2.824 7.145 6.746 1 96.62 79 GLY A N 1
ATOM 599 C CA . GLY A 1 79 ? -4.273 7.172 6.867 1 96.62 79 GLY A CA 1
ATOM 600 C C . GLY A 1 79 ? -4.773 6.609 8.18 1 96.62 79 GLY A C 1
ATOM 601 O O . GLY A 1 79 ? -5.746 7.113 8.75 1 96.62 79 GLY A O 1
ATOM 602 N N . ALA A 1 80 ? -4.113 5.621 8.641 1 96.38 80 ALA A N 1
ATOM 603 C CA . ALA A 1 80 ? -4.504 5.02 9.914 1 96.38 80 ALA A CA 1
ATOM 604 C C . ALA A 1 80 ? -4.223 5.961 11.078 1 96.38 80 ALA A C 1
ATOM 606 O O . ALA A 1 80 ? -4.977 5.996 12.055 1 96.38 80 ALA A O 1
ATOM 607 N N . PHE A 1 81 ? -3.174 6.719 10.992 1 97.88 81 PHE A N 1
ATOM 608 C CA . PHE A 1 81 ? -2.861 7.66 12.055 1 97.88 81 PHE A CA 1
ATOM 609 C C . PHE A 1 81 ? -3.863 8.812 12.07 1 97.88 81 PHE A C 1
ATOM 611 O O . PHE A 1 81 ? -4.215 9.32 13.141 1 97.88 81 PHE A O 1
ATOM 618 N N . VAL A 1 82 ? -4.273 9.18 10.898 1 98.38 82 VAL A N 1
ATOM 619 C CA . VAL A 1 82 ? -5.371 10.141 10.82 1 98.38 82 VAL A CA 1
ATOM 620 C C . VAL A 1 82 ? -6.613 9.562 11.484 1 98.38 82 VAL A C 1
ATOM 622 O O . VAL A 1 82 ? -7.309 10.258 12.234 1 98.38 82 VAL A O 1
ATOM 625 N N . GLY A 1 83 ? -6.859 8.297 11.25 1 97.94 83 GLY A N 1
ATOM 626 C CA . GLY A 1 83 ? -7.988 7.617 11.867 1 97.94 83 GLY A CA 1
ATOM 627 C C . GLY A 1 83 ? -7.902 7.562 13.383 1 97.94 83 GLY A C 1
ATOM 628 O O . GLY A 1 83 ? -8.898 7.777 14.078 1 97.94 83 GLY A O 1
ATOM 629 N N . VAL A 1 84 ? -6.711 7.289 13.859 1 97.88 84 VAL A N 1
ATOM 630 C CA . VAL A 1 84 ? -6.512 7.25 15.305 1 97.88 84 VAL A CA 1
ATOM 631 C C . VAL A 1 84 ? -6.863 8.602 15.914 1 97.88 84 VAL A C 1
ATOM 633 O O . VAL A 1 84 ? -7.512 8.672 16.953 1 97.88 84 VAL A O 1
ATOM 636 N N . GLY A 1 85 ? -6.473 9.617 15.281 1 98.31 85 GLY A N 1
ATOM 637 C CA . GLY A 1 85 ? -6.816 10.945 15.742 1 98.31 85 GLY A CA 1
ATOM 638 C C . GLY A 1 85 ? -8.305 11.242 15.672 1 98.31 85 GLY A C 1
ATOM 639 O O . GLY A 1 85 ? -8.859 11.883 16.562 1 98.31 85 GLY A O 1
ATOM 640 N N . ALA A 1 86 ? -8.898 10.789 14.617 1 97.94 86 ALA A N 1
ATOM 641 C CA . ALA A 1 86 ? -10.336 10.992 14.445 1 97.94 86 ALA A CA 1
ATOM 642 C C . ALA A 1 86 ? -11.117 10.305 15.562 1 97.94 86 ALA A C 1
ATOM 644 O O . ALA A 1 86 ? -11.953 10.93 16.219 1 97.94 86 ALA A O 1
ATOM 645 N N . TYR A 1 87 ? -10.805 9.094 15.805 1 97.25 87 TYR A N 1
ATOM 646 C CA . TYR A 1 87 ? -11.508 8.352 16.844 1 97.25 87 TYR A CA 1
ATOM 647 C C . TYR A 1 87 ? -11.148 8.875 18.219 1 97.25 87 TYR A C 1
ATOM 649 O O . TYR A 1 87 ? -12.008 8.945 19.109 1 97.25 87 TYR A O 1
ATOM 657 N N . GLY A 1 88 ? -9.875 9.211 18.391 1 97.06 88 GLY A N 1
ATOM 658 C CA . GLY A 1 88 ? -9.477 9.797 19.656 1 97.06 88 GLY A CA 1
ATOM 659 C C . GLY A 1 88 ? -10.211 11.078 19.984 1 97.06 88 GLY A C 1
ATOM 660 O O . GLY A 1 88 ? -10.727 11.242 21.094 1 97.06 88 GLY A O 1
ATOM 661 N N . ALA A 1 89 ? -10.266 11.953 19.078 1 97.06 89 ALA A N 1
ATOM 662 C CA . ALA A 1 89 ? -10.961 13.219 19.281 1 97.06 89 ALA A CA 1
ATOM 663 C C . ALA A 1 89 ? -12.461 12.992 19.469 1 97.06 89 ALA A C 1
ATOM 665 O O . ALA A 1 89 ? -13.094 13.648 20.297 1 97.06 89 ALA A O 1
ATOM 666 N N . ALA A 1 90 ? -13.016 12.086 18.703 1 95.56 90 ALA A N 1
ATOM 667 C CA . ALA A 1 90 ? -14.438 11.789 18.781 1 95.56 90 ALA A CA 1
ATOM 668 C C . ALA A 1 90 ? -14.812 11.234 20.156 1 95.56 90 ALA A C 1
ATOM 670 O O . ALA A 1 90 ? -15.797 11.664 20.766 1 95.56 90 ALA A O 1
ATOM 671 N N . VAL A 1 91 ? -14.008 10.32 20.641 1 95.19 91 VAL A N 1
ATOM 672 C CA . VAL A 1 91 ? -14.281 9.695 21.922 1 95.19 91 VAL A CA 1
ATOM 673 C C . VAL A 1 91 ? -14.18 10.742 23.031 1 95.19 91 VAL A C 1
ATOM 675 O O . VAL A 1 91 ? -15.031 10.797 23.922 1 95.19 91 VAL A O 1
ATOM 678 N N . LEU A 1 92 ? -13.18 11.555 22.953 1 94.81 92 LEU A N 1
ATOM 679 C CA . LEU A 1 92 ? -13.008 12.586 23.969 1 94.81 92 LEU A CA 1
ATOM 680 C C . LEU A 1 92 ? -14.141 13.609 23.922 1 94.81 92 LEU A C 1
ATOM 682 O O . LEU A 1 92 ? -14.641 14.039 24.953 1 94.81 92 LEU A O 1
ATOM 686 N N . SER A 1 93 ? -14.508 13.984 22.734 1 93.06 93 SER A N 1
ATOM 687 C CA . SER A 1 93 ? -15.617 14.93 22.594 1 93.06 93 SER A CA 1
ATOM 688 C C . SER A 1 93 ? -16.922 14.344 23.109 1 93.06 93 SER A C 1
ATOM 690 O O . SER A 1 93 ? -17.703 15.039 23.766 1 93.06 93 SER A O 1
ATOM 692 N N . ASN A 1 94 ? -17.172 13.125 22.812 1 91.12 94 ASN A N 1
ATOM 693 C CA . ASN A 1 94 ? -18.391 12.461 23.266 1 91.12 94 ASN A CA 1
ATOM 694 C C . ASN A 1 94 ? -18.422 12.32 24.781 1 91.12 94 ASN A C 1
ATOM 696 O O . ASN A 1 94 ? -19.484 12.18 25.375 1 91.12 94 ASN A O 1
ATOM 700 N N . MET A 1 95 ? -17.266 12.32 25.406 1 92 95 MET A N 1
ATOM 701 C CA . MET A 1 95 ? -17.172 12.273 26.859 1 92 95 MET A CA 1
ATOM 702 C C . MET A 1 95 ? -17.375 13.656 27.469 1 92 95 MET A C 1
ATOM 704 O O . MET A 1 95 ? -17.344 13.82 28.688 1 92 95 MET A O 1
ATOM 708 N N . GLY A 1 96 ? -17.469 14.672 26.625 1 89.38 96 GLY A N 1
ATOM 709 C CA . GLY A 1 96 ? -17.781 16.016 27.109 1 89.38 96 GLY A CA 1
ATOM 710 C C . GLY A 1 96 ? -16.562 16.938 27.109 1 89.38 96 GLY A C 1
ATOM 711 O O . GLY A 1 96 ? -16.641 18.062 27.609 1 89.38 96 GLY A O 1
ATOM 712 N N . VAL A 1 97 ? -15.531 16.484 26.609 1 92.12 97 VAL A N 1
ATOM 713 C CA . VAL A 1 97 ? -14.32 17.312 26.547 1 92.12 97 VAL A CA 1
ATOM 714 C C . VAL A 1 97 ? -14.492 18.406 25.5 1 92.12 97 VAL A C 1
ATOM 716 O O . VAL A 1 97 ? -15 18.141 24.406 1 92.12 97 VAL A O 1
ATOM 719 N N . PRO A 1 98 ? -14.133 19.609 25.891 1 91.25 98 PRO A N 1
ATOM 720 C CA . PRO A 1 98 ? -14.258 20.703 24.906 1 91.25 98 PRO A CA 1
ATOM 721 C C . PRO A 1 98 ? -13.508 20.406 23.609 1 91.25 98 PRO A C 1
ATOM 723 O O . PRO A 1 98 ? -12.523 19.656 23.609 1 91.25 98 PRO A O 1
ATOM 726 N N . PHE A 1 99 ? -13.898 21.016 22.578 1 91.5 99 PHE A N 1
ATOM 727 C CA . PHE A 1 99 ? -13.453 20.734 21.219 1 91.5 99 PHE A CA 1
ATOM 728 C C . PHE A 1 99 ? -11.938 20.844 21.109 1 91.5 99 PHE A C 1
ATOM 730 O O . PHE A 1 99 ? -11.273 19.906 20.625 1 91.5 99 PHE A O 1
ATOM 737 N N . PHE A 1 100 ? -11.328 21.891 21.562 1 92.44 100 PHE A N 1
ATOM 738 C CA . PHE A 1 100 ? -9.906 22.156 21.391 1 92.44 100 PHE A CA 1
ATOM 739 C C . PHE A 1 100 ? -9.078 21.125 22.156 1 92.44 100 PHE A C 1
ATOM 741 O O . PHE A 1 100 ? -8.055 20.641 21.656 1 92.44 100 PHE A O 1
ATOM 748 N N . LEU A 1 101 ? -9.508 20.781 23.328 1 94.94 101 LEU A N 1
ATOM 749 C CA . LEU A 1 101 ? -8.797 19.766 24.109 1 94.94 101 LEU A CA 1
ATOM 750 C C . LEU A 1 101 ? -8.969 18.391 23.484 1 94.94 101 LEU A C 1
ATOM 752 O O . LEU A 1 101 ? -8.055 17.562 23.547 1 94.94 101 LEU A O 1
ATOM 756 N N . ALA A 1 102 ? -10.164 18.188 22.938 1 95.88 102 ALA A N 1
ATOM 757 C CA . ALA A 1 102 ? -10.414 16.906 22.266 1 95.88 102 ALA A CA 1
ATOM 758 C C . ALA A 1 102 ? -9.562 16.766 21.016 1 95.88 102 ALA A C 1
ATOM 760 O O . ALA A 1 102 ? -9.055 15.688 20.719 1 95.88 102 ALA A O 1
ATOM 761 N N . LEU A 1 103 ? -9.438 17.891 20.328 1 96.5 103 LEU A N 1
ATOM 762 C CA . LEU A 1 103 ? -8.625 17.906 19.125 1 96.5 103 LEU A CA 1
ATOM 763 C C . LEU A 1 103 ? -7.16 17.625 19.453 1 96.5 103 LEU A C 1
ATOM 765 O O . LEU A 1 103 ? -6.527 16.781 18.828 1 96.5 103 LEU A O 1
ATOM 769 N N . LEU A 1 104 ? -6.641 18.297 20.453 1 97.88 104 LEU A N 1
ATOM 770 C CA . LEU A 1 104 ? -5.258 18.094 20.875 1 97.88 104 LEU A CA 1
ATOM 771 C C . LEU A 1 104 ? -5.062 16.719 21.484 1 97.88 104 LEU A C 1
ATOM 773 O O . LEU A 1 104 ? -4.004 16.109 21.312 1 97.88 104 LEU A O 1
ATOM 777 N N . GLY A 1 105 ? -6.117 16.266 22.188 1 97.81 105 GLY A N 1
ATOM 778 C CA . GLY A 1 105 ? -6.059 14.922 22.719 1 97.81 105 GLY A CA 1
ATOM 779 C C . GLY A 1 105 ? -6.004 13.844 21.656 1 97.81 105 GLY A C 1
ATOM 780 O O . GLY A 1 105 ? -5.234 12.891 21.766 1 97.81 105 GLY A O 1
ATOM 781 N N . GLY A 1 106 ? -6.859 14.031 20.609 1 97.81 106 GLY A N 1
ATOM 782 C CA . GLY A 1 106 ? -6.801 13.117 19.484 1 97.81 106 GLY A CA 1
ATOM 783 C C . GLY A 1 106 ? -5.449 13.094 18.812 1 97.81 106 GLY A C 1
ATOM 784 O O . GLY A 1 106 ? -4.945 12.023 18.453 1 97.81 106 GLY A O 1
ATOM 785 N N . GLY A 1 107 ? -4.895 14.258 18.625 1 98.44 107 GLY A N 1
ATOM 786 C CA . GLY A 1 107 ? -3.549 14.344 18.078 1 98.44 107 GLY A CA 1
ATOM 787 C C . GLY A 1 107 ? -2.51 13.656 18.938 1 98.44 107 GLY A C 1
ATOM 788 O O . GLY A 1 107 ? -1.624 12.969 18.422 1 98.44 107 GLY A O 1
ATOM 789 N N . ALA A 1 108 ? -2.607 13.781 20.25 1 98.56 108 ALA A N 1
ATOM 790 C CA . ALA A 1 108 ? -1.67 13.172 21.188 1 98.56 108 ALA A CA 1
ATOM 791 C C . ALA A 1 108 ? -1.768 11.648 21.156 1 98.56 108 ALA A C 1
ATOM 793 O O . ALA A 1 108 ? -0.75 10.953 21.203 1 98.56 108 ALA A O 1
ATOM 794 N N . VAL A 1 109 ? -2.988 11.188 21.094 1 98.06 109 VAL A N 1
ATOM 795 C CA . VAL A 1 109 ? -3.178 9.742 21 1 98.06 109 VAL A CA 1
ATOM 796 C C . VAL A 1 109 ? -2.551 9.219 19.719 1 98.06 109 VAL A C 1
ATOM 798 O O . VAL A 1 109 ? -1.891 8.18 19.719 1 98.06 109 VAL A O 1
ATOM 801 N N . ALA A 1 110 ? -2.779 9.938 18.609 1 98.44 110 ALA A N 1
ATOM 802 C CA . ALA A 1 110 ? -2.184 9.547 17.328 1 98.44 110 ALA A CA 1
ATOM 803 C C . ALA A 1 110 ? -0.659 9.57 17.406 1 98.44 110 ALA A C 1
ATOM 805 O O . ALA A 1 110 ? 0.008 8.688 16.859 1 98.44 110 ALA A O 1
ATOM 806 N N . ALA A 1 111 ? -0.16 10.547 18.094 1 98.25 111 ALA A N 1
ATOM 807 C CA . ALA A 1 111 ? 1.286 10.641 18.266 1 98.25 111 ALA A CA 1
ATOM 808 C C . ALA A 1 111 ? 1.813 9.445 19.062 1 98.25 111 ALA A C 1
ATOM 810 O O . ALA A 1 111 ? 2.84 8.859 18.703 1 98.25 111 ALA A O 1
ATOM 811 N N . MET A 1 112 ? 1.167 9.117 20.125 1 97.69 112 MET A N 1
ATOM 812 C CA . MET A 1 112 ? 1.585 7.996 20.953 1 97.69 112 MET A CA 1
ATOM 813 C C . MET A 1 112 ? 1.549 6.688 20.172 1 97.69 112 MET A C 1
ATOM 815 O O . MET A 1 112 ? 2.508 5.914 20.203 1 97.69 112 MET A O 1
ATOM 819 N N . VAL A 1 113 ? 0.47 6.473 19.469 1 95.75 113 VAL A N 1
ATOM 820 C CA . VAL A 1 113 ? 0.324 5.254 18.688 1 95.75 113 VAL A CA 1
ATOM 821 C C . VAL A 1 113 ? 1.359 5.238 17.562 1 95.75 113 VAL A C 1
ATOM 823 O O . VAL A 1 113 ? 1.972 4.203 17.281 1 95.75 113 VAL A O 1
ATOM 826 N N . GLY A 1 114 ? 1.464 6.363 16.922 1 93.06 114 GLY A N 1
ATOM 827 C CA . GLY A 1 114 ? 2.477 6.469 15.883 1 93.06 114 GLY A CA 1
ATOM 828 C C . GLY A 1 114 ? 3.877 6.168 16.375 1 93.06 114 GLY A C 1
ATOM 829 O O . GLY A 1 114 ? 4.648 5.477 15.711 1 93.06 114 GLY A O 1
ATOM 830 N N . MET A 1 115 ? 4.156 6.637 17.531 1 92.75 115 MET A N 1
ATOM 831 C CA . MET A 1 115 ? 5.484 6.406 18.094 1 92.75 115 MET A CA 1
ATOM 832 C C . MET A 1 115 ? 5.664 4.941 18.484 1 92.75 115 MET A C 1
ATOM 834 O O . MET A 1 115 ? 6.758 4.391 18.344 1 92.75 115 MET A O 1
ATOM 838 N N . ILE A 1 116 ? 4.664 4.391 18.922 1 90.44 116 ILE A N 1
ATOM 839 C CA . ILE A 1 116 ? 4.734 2.979 19.297 1 90.44 116 ILE A CA 1
ATOM 840 C C . ILE A 1 116 ? 5.035 2.137 18.062 1 90.44 116 ILE A C 1
ATOM 842 O O . ILE A 1 116 ? 5.938 1.297 18.078 1 90.44 116 ILE A O 1
ATOM 846 N N . PHE A 1 117 ? 4.363 2.377 16.984 1 86.5 117 PHE A N 1
ATOM 847 C CA . PHE A 1 117 ? 4.594 1.625 15.758 1 86.5 117 PHE A CA 1
ATOM 848 C C . PHE A 1 117 ? 5.855 2.107 15.055 1 86.5 117 PHE A C 1
ATOM 850 O O . PHE A 1 117 ? 6.438 1.383 14.242 1 86.5 117 PHE A O 1
ATOM 857 N N . GLY A 1 118 ? 6.207 3.324 15.43 1 80.38 118 GLY A N 1
ATOM 858 C CA . GLY A 1 118 ? 7.422 3.883 14.852 1 80.38 118 GLY A CA 1
ATOM 859 C C . GLY A 1 118 ? 8.688 3.26 15.414 1 80.38 118 GLY A C 1
ATOM 860 O O . GLY A 1 118 ? 9.688 3.139 14.703 1 80.38 118 GLY A O 1
ATOM 861 N N . ILE A 1 119 ? 8.68 2.799 16.578 1 84.38 119 ILE A N 1
ATOM 862 C CA . ILE A 1 119 ? 9.875 2.307 17.25 1 84.38 119 ILE A CA 1
ATOM 863 C C . ILE A 1 119 ? 10.438 1.108 16.484 1 84.38 119 ILE A C 1
ATOM 865 O O . ILE A 1 119 ? 11.609 1.106 16.109 1 84.38 119 ILE A O 1
ATOM 869 N N . PRO A 1 120 ? 9.664 0.128 16.188 1 76.75 120 PRO A N 1
ATOM 870 C CA . PRO A 1 120 ? 10.219 -0.977 15.398 1 76.75 120 PRO A CA 1
ATOM 871 C C . PRO A 1 120 ? 10.617 -0.554 13.984 1 76.75 120 PRO A C 1
ATOM 873 O O . PRO A 1 120 ? 11.555 -1.112 13.414 1 76.75 120 PRO A O 1
ATOM 876 N N . SER A 1 121 ? 9.953 0.429 13.508 1 73.56 121 SER A N 1
ATOM 877 C CA . SER A 1 121 ? 10.156 0.894 12.141 1 73.56 121 SER A CA 1
ATOM 878 C C . SER A 1 121 ? 11.438 1.706 12.016 1 73.56 121 SER A C 1
ATOM 880 O O . SER A 1 121 ? 12.023 1.791 10.93 1 73.56 121 SER A O 1
ATOM 882 N N . LEU A 1 122 ? 11.906 2.217 13.195 1 77.25 122 LEU A N 1
ATOM 883 C CA . LEU A 1 122 ? 13.039 3.137 13.172 1 77.25 122 LEU A CA 1
ATOM 884 C C . LEU A 1 122 ? 14.344 2.381 12.969 1 77.25 122 LEU A C 1
ATOM 886 O O . LEU A 1 122 ? 15.367 2.98 12.617 1 77.25 122 LEU A O 1
ATOM 890 N N . ARG A 1 123 ? 14.242 1.073 13.18 1 75.12 123 ARG A N 1
ATOM 891 C CA . ARG A 1 123 ? 15.414 0.241 12.938 1 75.12 123 ARG A CA 1
ATOM 892 C C . ARG A 1 123 ? 15.477 -0.222 11.484 1 75.12 123 ARG A C 1
ATOM 894 O O . ARG A 1 123 ? 16.484 -0.776 11.047 1 75.12 123 ARG A O 1
ATOM 901 N N . LEU A 1 124 ? 14.375 0.075 10.914 1 75.31 124 LEU A N 1
ATOM 902 C CA . LEU A 1 124 ? 14.25 -0.377 9.531 1 75.31 124 LEU A CA 1
ATOM 903 C C . LEU A 1 124 ? 14.508 0.771 8.562 1 75.31 124 LEU A C 1
ATOM 905 O O . LEU A 1 124 ? 14.406 1.941 8.938 1 75.31 124 LEU A O 1
ATOM 909 N N . LYS A 1 125 ? 14.977 0.393 7.391 1 73 125 LYS A N 1
ATOM 910 C CA . LYS A 1 125 ? 15.219 1.429 6.391 1 73 125 LYS A CA 1
ATOM 911 C C . LYS A 1 125 ? 14.5 1.11 5.086 1 73 125 LYS A C 1
ATOM 913 O O . LYS A 1 125 ? 14.195 -0.051 4.805 1 73 125 LYS A O 1
ATOM 918 N N . GLY A 1 126 ? 14.211 2.236 4.488 1 72.69 126 GLY A N 1
ATOM 919 C CA . GLY A 1 126 ? 13.719 2.1 3.127 1 72.69 126 GLY A CA 1
ATOM 920 C C . GLY A 1 126 ? 12.406 1.336 3.039 1 72.69 126 GLY A C 1
ATOM 921 O O . GLY A 1 126 ? 11.422 1.708 3.678 1 72.69 126 GLY A O 1
ATOM 922 N N . ILE A 1 127 ? 12.516 0.205 2.424 1 70.69 127 ILE A N 1
ATOM 923 C CA . ILE A 1 127 ? 11.336 -0.583 2.094 1 70.69 127 ILE A CA 1
ATOM 924 C C . ILE A 1 127 ? 10.789 -1.245 3.357 1 70.69 127 ILE A C 1
ATOM 926 O O . ILE A 1 127 ? 9.57 -1.363 3.527 1 70.69 127 ILE A O 1
ATOM 930 N N . TYR A 1 128 ? 11.617 -1.599 4.203 1 76.75 128 TYR A N 1
ATOM 931 C CA . TYR A 1 128 ? 11.188 -2.275 5.422 1 76.75 128 TYR A CA 1
ATOM 932 C C . TYR A 1 128 ? 10.391 -1.334 6.316 1 76.75 128 TYR A C 1
ATOM 934 O O . TYR A 1 128 ? 9.438 -1.755 6.984 1 76.75 128 TYR A O 1
ATOM 942 N N . LEU A 1 129 ? 10.82 -0.077 6.273 1 83.06 129 LEU A N 1
ATOM 943 C CA . LEU A 1 129 ? 10.062 0.919 7.02 1 83.06 129 LEU A CA 1
ATOM 944 C C . LEU A 1 129 ? 8.672 1.099 6.426 1 83.06 129 LEU A C 1
ATOM 946 O O . LEU A 1 129 ? 7.68 1.168 7.16 1 83.06 129 LEU A O 1
ATOM 950 N N . ALA A 1 130 ? 8.578 1.162 5.156 1 82.81 130 ALA A N 1
ATOM 951 C CA . ALA A 1 130 ? 7.297 1.292 4.465 1 82.81 130 ALA A CA 1
ATOM 952 C C . ALA A 1 130 ? 6.367 0.13 4.805 1 82.81 130 ALA A C 1
ATOM 954 O O . ALA A 1 130 ? 5.188 0.335 5.102 1 82.81 130 ALA A O 1
ATOM 955 N N . ILE A 1 131 ? 6.859 -0.963 4.82 1 79 131 ILE A N 1
ATOM 956 C CA . ILE A 1 131 ? 6.074 -2.166 5.078 1 79 131 ILE A CA 1
ATOM 957 C C . ILE A 1 131 ? 5.641 -2.193 6.543 1 79 131 ILE A C 1
ATOM 959 O O . ILE A 1 131 ? 4.527 -2.617 6.859 1 79 131 ILE A O 1
ATOM 963 N N . SER A 1 132 ? 6.566 -1.796 7.391 1 85.38 132 SER A N 1
ATOM 964 C CA . SER A 1 132 ? 6.219 -1.757 8.805 1 85.38 132 SER A CA 1
ATOM 965 C C . SER A 1 132 ? 5.043 -0.818 9.062 1 85.38 132 SER A C 1
ATOM 967 O O . SER A 1 132 ? 4.152 -1.135 9.852 1 85.38 132 SER A O 1
ATOM 969 N N . THR A 1 133 ? 5.074 0.271 8.406 1 90.38 133 THR A N 1
ATOM 970 C CA . THR A 1 133 ? 3.986 1.223 8.586 1 90.38 133 THR A CA 1
ATOM 971 C C . THR A 1 133 ? 2.711 0.722 7.914 1 90.38 133 THR A C 1
ATOM 973 O O . THR A 1 133 ? 1.604 1.047 8.352 1 90.38 133 THR A O 1
ATOM 976 N N . LEU A 1 134 ? 2.887 -0.006 6.879 1 86.75 134 LEU A N 1
ATOM 977 C CA . LEU A 1 134 ? 1.738 -0.665 6.266 1 86.75 134 LEU A CA 1
ATOM 978 C C . LEU A 1 134 ? 1.104 -1.658 7.234 1 86.75 134 LEU A C 1
ATOM 980 O O . LEU A 1 134 ? -0.123 -1.746 7.324 1 86.75 134 LEU A O 1
ATOM 984 N N . ALA A 1 135 ? 1.958 -2.408 7.914 1 86.75 135 ALA A N 1
ATOM 985 C CA . ALA A 1 135 ? 1.466 -3.342 8.922 1 86.75 135 ALA A CA 1
ATOM 986 C C . ALA A 1 135 ? 0.683 -2.613 10.008 1 86.75 135 ALA A C 1
ATOM 988 O O . ALA A 1 135 ? -0.356 -3.098 10.469 1 86.75 135 ALA A O 1
ATOM 989 N N . ALA A 1 136 ? 1.21 -1.475 10.383 1 90.81 136 ALA A N 1
ATOM 990 C CA . ALA A 1 136 ? 0.501 -0.659 11.367 1 90.81 136 ALA A CA 1
ATOM 991 C C . ALA A 1 136 ? -0.875 -0.252 10.852 1 90.81 136 ALA A C 1
ATOM 993 O O . ALA A 1 136 ? -1.855 -0.264 11.602 1 90.81 136 ALA A O 1
ATOM 994 N N . GLN A 1 137 ? -0.914 0.14 9.617 1 92.56 137 GLN A N 1
ATOM 995 C CA . GLN A 1 137 ? -2.172 0.491 8.969 1 92.56 137 GLN A CA 1
ATOM 996 C C . GLN A 1 137 ? -3.174 -0.658 9.055 1 92.56 137 GLN A C 1
ATOM 998 O O . GLN A 1 137 ? -4.344 -0.447 9.383 1 92.56 137 GLN A O 1
ATOM 1003 N N . LEU A 1 138 ? -2.711 -1.875 8.805 1 87.62 138 LEU A N 1
ATOM 1004 C CA . LEU A 1 138 ? -3.58 -3.047 8.82 1 87.62 138 LEU A CA 1
ATOM 1005 C C . LEU A 1 138 ? -4.062 -3.348 10.234 1 87.62 138 LEU A C 1
ATOM 1007 O O . LEU A 1 138 ? -5.238 -3.656 10.445 1 87.62 138 LEU A O 1
ATOM 1011 N N . ILE A 1 139 ? -3.209 -3.213 11.188 1 89.06 139 ILE A N 1
ATOM 1012 C CA . ILE A 1 139 ? -3.547 -3.479 12.586 1 89.06 139 ILE A CA 1
ATOM 1013 C C . ILE A 1 139 ? -4.566 -2.453 13.07 1 89.06 139 ILE A C 1
ATOM 1015 O O . ILE A 1 139 ? -5.566 -2.814 13.695 1 89.06 139 ILE A O 1
ATOM 1019 N N . LEU A 1 140 ? -4.309 -1.256 12.758 1 93.31 140 LEU A N 1
ATOM 1020 C CA . LEU A 1 140 ? -5.184 -0.192 13.234 1 93.31 140 LEU A CA 1
ATOM 1021 C C . LEU A 1 140 ? -6.547 -0.266 12.555 1 93.31 140 LEU A C 1
ATOM 1023 O O . LEU A 1 140 ? -7.574 -0.004 13.188 1 93.31 140 LEU A O 1
ATOM 1027 N N . GLU A 1 141 ? -6.539 -0.553 11.266 1 90.38 141 GLU A N 1
ATOM 1028 C CA . GLU A 1 141 ? -7.816 -0.748 10.586 1 90.38 141 GLU A CA 1
ATOM 1029 C C . GLU A 1 141 ? -8.633 -1.849 11.25 1 90.38 141 GLU A C 1
ATOM 1031 O O . GLU A 1 141 ? -9.852 -1.726 11.383 1 90.38 141 GLU A O 1
ATOM 1036 N N . TYR A 1 142 ? -7.973 -2.844 11.688 1 86.56 142 TYR A N 1
ATOM 1037 C CA . TYR A 1 142 ? -8.633 -3.932 12.398 1 86.56 142 TYR A CA 1
ATOM 1038 C C . TYR A 1 142 ? -9.195 -3.449 13.727 1 86.56 142 TYR A C 1
ATOM 1040 O O . TYR A 1 142 ? -10.328 -3.779 14.086 1 86.56 142 TYR A O 1
ATOM 1048 N N . VAL A 1 143 ? -8.43 -2.717 14.398 1 89.75 143 VAL A N 1
ATOM 1049 C CA . VAL A 1 143 ? -8.852 -2.199 15.695 1 89.75 143 VAL A CA 1
ATOM 1050 C C . VAL A 1 143 ? -10.055 -1.279 15.523 1 89.75 143 VAL A C 1
ATOM 1052 O O . VAL A 1 143 ? -11 -1.334 16.312 1 89.75 143 VAL A O 1
ATOM 1055 N N . PHE A 1 144 ? -10.078 -0.446 14.492 1 92.5 144 PHE A N 1
ATOM 1056 C CA . PHE A 1 144 ? -11.203 0.451 14.242 1 92.5 144 PHE A CA 1
ATOM 1057 C C . PHE A 1 144 ? -12.484 -0.338 14.008 1 92.5 144 PHE A C 1
ATOM 1059 O O . PHE A 1 144 ? -13.555 0.066 14.461 1 92.5 144 PHE A O 1
ATOM 1066 N N . LEU A 1 145 ? -12.375 -1.428 13.328 1 87.62 145 LEU A N 1
ATOM 1067 C CA . LEU A 1 145 ? -13.539 -2.205 12.914 1 87.62 145 LEU A CA 1
ATOM 1068 C C . LEU A 1 145 ? -14.047 -3.074 14.055 1 87.62 145 LEU A C 1
ATOM 1070 O O . LEU A 1 145 ? -15.258 -3.289 14.188 1 87.62 145 LEU A O 1
ATOM 1074 N N . HIS A 1 146 ? -13.148 -3.459 14.953 1 85.12 146 HIS A N 1
ATOM 1075 C CA . HIS A 1 146 ? -13.57 -4.504 15.883 1 85.12 146 HIS A CA 1
ATOM 1076 C C . HIS A 1 146 ? -13.578 -3.992 17.312 1 85.12 146 HIS A C 1
ATOM 1078 O O . HIS A 1 146 ? -14.094 -4.664 18.219 1 85.12 146 HIS A O 1
ATOM 1084 N N . ALA A 1 147 ? -13.008 -2.881 17.516 1 86.06 147 ALA A N 1
ATOM 1085 C CA . ALA A 1 147 ? -13.125 -2.281 18.844 1 86.06 147 ALA A CA 1
ATOM 1086 C C . ALA A 1 147 ? -14.438 -1.512 18.984 1 86.06 147 ALA A C 1
ATOM 1088 O O . ALA A 1 147 ? -14.43 -0.309 19.25 1 86.06 147 ALA A O 1
ATOM 1089 N N . GLY A 1 148 ? -15.469 -2.264 18.922 1 84.75 148 GLY A N 1
ATOM 1090 C CA . GLY A 1 148 ? -16.797 -1.675 18.891 1 84.75 148 GLY A CA 1
ATOM 1091 C C . GLY A 1 148 ? -17.109 -0.834 20.109 1 84.75 148 GLY A C 1
ATOM 1092 O O . GLY A 1 148 ? -17.797 0.186 20.016 1 84.75 148 GLY A O 1
ATOM 1093 N N . SER A 1 149 ? -16.594 -1.11 21.219 1 84.81 149 SER A N 1
ATOM 1094 C CA . SER A 1 149 ? -16.891 -0.397 22.453 1 84.81 149 SER A CA 1
ATOM 1095 C C . SER A 1 149 ? -16.328 1.018 22.422 1 84.81 149 SER A C 1
ATOM 1097 O O . SER A 1 149 ? -16.906 1.934 23.016 1 84.81 149 SER A O 1
ATOM 1099 N N . ILE A 1 150 ? -15.289 1.203 21.672 1 87.12 150 ILE A N 1
ATOM 1100 C CA . ILE A 1 150 ? -14.633 2.504 21.656 1 87.12 150 ILE A CA 1
ATOM 1101 C C . ILE A 1 150 ? -14.898 3.213 20.328 1 87.12 150 ILE A C 1
ATOM 1103 O O . ILE A 1 150 ? -15.219 4.406 20.312 1 87.12 150 ILE A O 1
ATOM 1107 N N . THR A 1 151 ? -14.969 2.531 19.203 1 88.56 151 THR A N 1
ATOM 1108 C CA . THR A 1 151 ? -15.008 3.148 17.875 1 88.56 151 THR A CA 1
ATOM 1109 C C . THR A 1 151 ? -16.391 3.023 17.266 1 88.56 151 THR A C 1
ATOM 1111 O O . THR A 1 151 ? -16.688 3.65 16.25 1 88.56 151 THR A O 1
ATOM 1114 N N . GLY A 1 152 ? -17.266 2.268 17.875 1 87 152 GLY A N 1
ATOM 1115 C CA . GLY A 1 152 ? -18.562 1.99 17.266 1 87 152 GLY A CA 1
ATOM 1116 C C . GLY A 1 152 ? -18.5 0.937 16.172 1 87 152 GLY A C 1
ATOM 1117 O O . GLY A 1 152 ? -19.516 0.625 15.547 1 87 152 GLY A O 1
ATOM 1118 N N . GLY A 1 153 ? -17.328 0.425 15.93 1 86 153 GLY A N 1
ATOM 1119 C CA . GLY A 1 153 ? -17.141 -0.666 14.992 1 86 153 GLY A CA 1
ATOM 1120 C C . GLY A 1 153 ? -17.641 -0.341 13.594 1 86 153 GLY A C 1
ATOM 1121 O O . GLY A 1 153 ? -17.391 0.757 13.086 1 86 153 GLY A O 1
ATOM 1122 N N . ALA A 1 154 ? -18.312 -1.328 12.961 1 81.75 154 ALA A N 1
ATOM 1123 C CA . ALA A 1 154 ? -18.812 -1.181 11.594 1 81.75 154 ALA A CA 1
ATOM 1124 C C . ALA A 1 154 ? -19.953 -0.179 11.531 1 81.75 154 ALA A C 1
ATOM 1126 O O . ALA A 1 154 ? -20.219 0.417 10.484 1 81.75 154 ALA A O 1
ATOM 1127 N N . ASN A 1 155 ? -20.641 0.078 12.602 1 85.81 155 ASN A N 1
ATOM 1128 C CA . ASN A 1 155 ? -21.766 0.994 12.648 1 85.81 155 ASN A CA 1
ATOM 1129 C C . ASN A 1 155 ? -21.312 2.451 12.617 1 85.81 155 ASN A C 1
ATOM 1131 O O . ASN A 1 155 ? -22.078 3.336 12.227 1 85.81 155 ASN A O 1
ATOM 1135 N N . GLY A 1 156 ? -20.156 2.709 12.984 1 89.5 156 GLY A N 1
ATOM 1136 C CA . GLY A 1 156 ? -19.656 4.07 13 1 89.5 156 GLY A CA 1
ATOM 1137 C C . GLY A 1 156 ? -19.844 4.773 14.328 1 89.5 156 GLY A C 1
ATOM 1138 O O . GLY A 1 156 ? -20.391 4.188 15.273 1 89.5 156 GLY A O 1
ATOM 1139 N N . LEU A 1 157 ? -19.312 5.965 14.438 1 90.94 157 LEU A N 1
ATOM 1140 C CA . LEU A 1 157 ? -19.344 6.766 15.656 1 90.94 157 LEU A CA 1
ATOM 1141 C C . LEU A 1 157 ? -19.812 8.188 15.367 1 90.94 157 LEU A C 1
ATOM 1143 O O . LEU A 1 157 ? -19.188 8.906 14.586 1 90.94 157 LEU A O 1
ATOM 1147 N N . PRO A 1 158 ? -21 8.5 15.883 1 91.69 158 PRO A N 1
ATOM 1148 C CA . PRO A 1 158 ? -21.422 9.898 15.734 1 91.69 158 PRO A CA 1
ATOM 1149 C C . PRO A 1 158 ? -20.578 10.867 16.547 1 91.69 158 PRO A C 1
ATOM 1151 O O . PRO A 1 158 ? -20.125 10.523 17.656 1 91.69 158 PRO A O 1
ATOM 1154 N N . VAL A 1 159 ? -20.297 12 15.984 1 88.69 159 VAL A N 1
ATOM 1155 C CA . VAL A 1 159 ? -19.469 13.016 16.641 1 88.69 159 VAL A CA 1
ATOM 1156 C C . VAL A 1 159 ? -20.25 14.336 16.703 1 88.69 159 VAL A C 1
ATOM 1158 O O . VAL A 1 159 ? -20.875 14.742 15.727 1 88.69 159 VAL A O 1
ATOM 1161 N N . ASP A 1 160 ? -20.234 14.945 17.812 1 81.5 160 ASP A N 1
ATOM 1162 C CA . ASP A 1 160 ? -20.938 16.219 17.984 1 81.5 160 ASP A CA 1
ATOM 1163 C C . ASP A 1 160 ? -20.219 17.344 17.234 1 81.5 160 ASP A C 1
ATOM 1165 O O . ASP A 1 160 ? -19 17.297 17.062 1 81.5 160 ASP A O 1
ATOM 1169 N N . ALA A 1 161 ? -20.953 18.281 16.781 1 78.88 161 ALA A N 1
ATOM 1170 C CA . ALA A 1 161 ? -20.359 19.469 16.156 1 78.88 161 ALA A CA 1
ATOM 1171 C C . ALA A 1 161 ? -19.484 20.234 17.141 1 78.88 161 ALA A C 1
ATOM 1173 O O . ALA A 1 161 ? -19.719 20.172 18.359 1 78.88 161 ALA A O 1
ATOM 1174 N N . PRO A 1 162 ? -18.516 20.812 16.609 1 79.94 162 PRO A N 1
ATOM 1175 C CA . PRO A 1 162 ? -17.641 21.562 17.516 1 79.94 162 PRO A CA 1
ATOM 1176 C C . PRO A 1 162 ? -18.375 22.688 18.25 1 79.94 162 PRO A C 1
ATOM 1178 O O . PRO A 1 162 ? -19.203 23.375 17.641 1 79.94 162 PRO A O 1
ATOM 1181 N N . GLU A 1 163 ? -18.281 22.641 19.516 1 75.19 163 GLU A N 1
ATOM 1182 C CA . GLU A 1 163 ? -18.828 23.719 20.328 1 75.19 163 GLU A CA 1
ATOM 1183 C C . GLU A 1 163 ? -17.734 24.406 21.125 1 75.19 163 GLU A C 1
ATOM 1185 O O . GLU A 1 163 ? -16.953 23.766 21.844 1 75.19 163 GLU A O 1
ATOM 1190 N N . ILE A 1 164 ? -17.5 25.688 20.703 1 71.81 164 ILE A N 1
ATOM 1191 C CA . ILE A 1 164 ? -16.516 26.469 21.453 1 71.81 164 ILE A CA 1
ATOM 1192 C C . ILE A 1 164 ? -17.25 27.5 22.328 1 71.81 164 ILE A C 1
ATOM 1194 O O . ILE A 1 164 ? -17.938 28.375 21.797 1 71.81 164 ILE A O 1
ATOM 1198 N N . MET A 1 165 ? -17.031 27.422 23.594 1 66.31 165 MET A N 1
ATOM 1199 C CA . MET A 1 165 ? -17.594 28.359 24.562 1 66.31 165 MET A CA 1
ATOM 1200 C C . MET A 1 165 ? -19.078 28.562 24.328 1 66.31 165 MET A C 1
ATOM 1202 O O . MET A 1 165 ? -19.578 29.688 24.328 1 66.31 165 MET A O 1
ATOM 1206 N N . GLY A 1 166 ? -19.719 27.547 24 1 65.5 166 GLY A N 1
ATOM 1207 C CA . GLY A 1 166 ? -21.156 27.594 23.875 1 65.5 166 GLY A CA 1
ATOM 1208 C C . GLY A 1 166 ? -21.625 27.844 22.453 1 65.5 166 GLY A C 1
ATOM 1209 O O . GLY A 1 166 ? -22.812 27.75 22.156 1 65.5 166 GLY A O 1
ATOM 1210 N N . TYR A 1 167 ? -20.766 28.281 21.547 1 70.38 167 TYR A N 1
ATOM 1211 C CA . TYR A 1 167 ? -21.125 28.516 20.141 1 70.38 167 TYR A CA 1
ATOM 1212 C C . TYR A 1 167 ? -20.906 27.266 19.312 1 70.38 167 TYR A C 1
ATOM 1214 O O . TYR A 1 167 ? -19.812 26.688 19.328 1 70.38 167 TYR A O 1
ATOM 1222 N N . SER A 1 168 ? -22.031 26.844 18.781 1 71.94 168 SER A N 1
ATOM 1223 C CA . SER A 1 168 ? -21.953 25.641 17.969 1 71.94 168 SER A CA 1
ATOM 1224 C C . SER A 1 168 ? -21.578 25.953 16.531 1 71.94 168 SER A C 1
ATOM 1226 O O . SER A 1 168 ? -22.094 26.906 15.945 1 71.94 168 SER A O 1
ATOM 1228 N N . PHE A 1 169 ? -20.578 25.375 16.109 1 70.5 169 PHE A N 1
ATOM 1229 C CA . PHE A 1 169 ? -20.125 25.531 14.727 1 70.5 169 PHE A CA 1
ATOM 1230 C C . PHE A 1 169 ? -20.781 24.5 13.82 1 70.5 169 PHE A C 1
ATOM 1232 O O . PHE A 1 169 ? -20.125 23.578 13.344 1 70.5 169 PHE A O 1
ATOM 1239 N N . ASP A 1 170 ? -22.062 24.734 13.57 1 67.12 170 ASP A N 1
ATOM 1240 C CA . ASP A 1 170 ? -22.844 23.703 12.883 1 67.12 170 ASP A CA 1
ATOM 1241 C C . ASP A 1 170 ? -23.016 24.047 11.406 1 67.12 170 ASP A C 1
ATOM 1243 O O . ASP A 1 170 ? -23.656 23.312 10.664 1 67.12 170 ASP A O 1
ATOM 1247 N N . THR A 1 171 ? -22.469 25.219 11.094 1 69.12 171 THR A N 1
ATOM 1248 C CA . THR A 1 171 ? -22.625 25.562 9.68 1 69.12 171 THR A CA 1
ATOM 1249 C C . THR A 1 171 ? -21.281 25.453 8.961 1 69.12 171 THR A C 1
ATOM 1251 O O . THR A 1 171 ? -20.219 25.594 9.578 1 69.12 171 THR A O 1
ATOM 1254 N N . ASP A 1 172 ? -21.328 25.156 7.684 1 73.44 172 ASP A N 1
ATOM 1255 C CA . ASP A 1 172 ? -20.141 24.984 6.859 1 73.44 172 ASP A CA 1
ATOM 1256 C C . ASP A 1 172 ? -19.266 26.234 6.906 1 73.44 172 ASP A C 1
ATOM 1258 O O . ASP A 1 172 ? -18.031 26.125 6.898 1 73.44 172 ASP A O 1
ATOM 1262 N N . SER A 1 173 ? -19.906 27.328 7.074 1 73.75 173 SER A N 1
ATOM 1263 C CA . SER A 1 173 ? -19.156 28.578 7.047 1 73.75 173 SER A CA 1
ATOM 1264 C C . SER A 1 173 ? -18.422 28.797 8.359 1 73.75 173 SER A C 1
ATOM 1266 O O . SER A 1 173 ? -17.281 29.266 8.359 1 73.75 173 SER A O 1
ATOM 1268 N N . LYS A 1 174 ? -19.125 28.469 9.477 1 76.19 174 LYS A N 1
ATOM 1269 C CA . LYS A 1 174 ? -18.5 28.719 10.781 1 76.19 174 LYS A CA 1
ATOM 1270 C C . LYS A 1 174 ? -17.344 27.75 11.023 1 76.19 174 LYS A C 1
ATOM 1272 O O . LYS A 1 174 ? -16.297 28.156 11.523 1 76.19 174 LYS A O 1
ATOM 1277 N N . ILE A 1 175 ? -17.547 26.594 10.625 1 83.62 175 ILE A N 1
ATOM 1278 C CA . ILE A 1 175 ? -16.516 25.594 10.891 1 83.62 175 ILE A CA 1
ATOM 1279 C C . ILE A 1 175 ? -15.32 25.828 9.961 1 83.62 175 ILE A C 1
ATOM 1281 O O . ILE A 1 175 ? -14.203 25.422 10.266 1 83.62 175 ILE A O 1
ATOM 1285 N N . PHE A 1 176 ? -15.578 26.562 8.891 1 86.56 176 PHE A N 1
ATOM 1286 C CA . PHE A 1 176 ? -14.523 26.844 7.918 1 86.56 176 PHE A CA 1
ATOM 1287 C C . PHE A 1 176 ? -13.406 27.656 8.555 1 86.56 176 PHE A C 1
ATOM 1289 O O . PHE A 1 176 ? -12.227 27.344 8.383 1 86.56 176 PHE A O 1
ATOM 1296 N N . TYR A 1 177 ? -13.82 28.641 9.297 1 85.62 177 TYR A N 1
ATOM 1297 C CA . TYR A 1 177 ? -12.82 29.516 9.898 1 85.62 177 TYR A CA 1
ATOM 1298 C C . TYR A 1 177 ? -12 28.766 10.945 1 85.62 177 TYR A C 1
ATOM 1300 O O . TYR A 1 177 ? -10.805 29.031 11.109 1 85.62 177 TYR A O 1
ATOM 1308 N N . LEU A 1 178 ? -12.68 27.906 11.609 1 88 178 LEU A N 1
ATOM 1309 C CA . LEU A 1 178 ? -11.969 27.094 12.594 1 88 178 LEU A CA 1
ATOM 1310 C C . LEU A 1 178 ? -10.969 26.172 11.922 1 88 178 LEU A C 1
ATOM 1312 O O . LEU A 1 178 ? -9.812 26.078 12.344 1 88 178 LEU A O 1
ATOM 1316 N N . ILE A 1 179 ? -11.391 25.5 10.867 1 92.75 179 ILE A N 1
ATOM 1317 C CA . ILE A 1 179 ? -10.531 24.578 10.133 1 92.75 179 ILE A CA 1
ATOM 1318 C C . ILE A 1 179 ? -9.375 25.344 9.492 1 92.75 179 ILE A C 1
ATOM 1320 O O . ILE A 1 179 ? -8.234 24.875 9.492 1 92.75 179 ILE A O 1
ATOM 1324 N N . LEU A 1 180 ? -9.688 26.516 9.016 1 91.69 180 LEU A N 1
ATOM 1325 C CA . LEU A 1 180 ? -8.664 27.359 8.406 1 91.69 180 LEU A CA 1
ATOM 1326 C C . LEU A 1 180 ? -7.602 27.75 9.43 1 91.69 180 LEU A C 1
ATOM 1328 O O . LEU A 1 180 ? -6.402 27.688 9.148 1 91.69 180 LEU A O 1
ATOM 1332 N N . LEU A 1 181 ? -8.07 28.109 10.562 1 90.5 181 LEU A N 1
ATOM 1333 C CA . LEU A 1 181 ? -7.148 28.516 11.617 1 90.5 181 LEU A CA 1
ATOM 1334 C C . LEU A 1 181 ? -6.223 27.375 12.008 1 90.5 181 LEU A C 1
ATOM 1336 O O . LEU A 1 181 ? -5.004 27.562 12.102 1 90.5 181 LEU A O 1
ATOM 1340 N N . VAL A 1 182 ? -6.797 26.25 12.242 1 94.81 182 VAL A N 1
ATOM 1341 C CA . VAL A 1 182 ? -6.008 25.094 12.656 1 94.81 182 VAL A CA 1
ATOM 1342 C C . VAL A 1 182 ? -5.043 24.703 11.539 1 94.81 182 VAL A C 1
ATOM 1344 O O . VAL A 1 182 ? -3.895 24.328 11.805 1 94.81 182 VAL A O 1
ATOM 1347 N N . THR A 1 183 ? -5.496 24.734 10.273 1 95.94 183 THR A N 1
ATOM 1348 C CA . THR A 1 183 ? -4.66 24.391 9.133 1 95.94 183 THR A CA 1
ATOM 1349 C C . THR A 1 183 ? -3.457 25.328 9.047 1 95.94 183 THR A C 1
ATOM 1351 O O . THR A 1 183 ? -2.324 24.875 8.859 1 95.94 183 THR A O 1
ATOM 1354 N N . VAL A 1 184 ? -3.701 26.609 9.188 1 93.19 184 VAL A N 1
ATOM 1355 C CA . VAL A 1 184 ? -2.631 27.594 9.117 1 93.19 184 VAL A CA 1
ATOM 1356 C C . VAL A 1 184 ? -1.63 27.359 10.25 1 93.19 184 VAL A C 1
ATOM 1358 O O . VAL A 1 184 ? -0.417 27.422 10.031 1 93.19 184 VAL A O 1
ATOM 1361 N N . LEU A 1 185 ? -2.146 27.062 11.398 1 94.88 185 LEU A N 1
ATOM 1362 C CA . LEU A 1 185 ? -1.274 26.797 12.531 1 94.88 185 LEU A CA 1
ATOM 1363 C C . LEU A 1 185 ? -0.417 25.562 12.289 1 94.88 185 LEU A C 1
ATOM 1365 O O . LEU A 1 185 ? 0.782 25.562 12.578 1 94.88 185 LEU A O 1
ATOM 1369 N N . CYS A 1 186 ? -1.037 24.516 11.773 1 97 186 CYS A N 1
ATOM 1370 C CA . CYS A 1 186 ? -0.306 23.281 11.508 1 97 186 CYS A CA 1
ATOM 1371 C C . CYS A 1 186 ? 0.767 23.5 10.445 1 97 186 CYS A C 1
ATOM 1373 O O . CYS A 1 186 ? 1.891 23.016 10.586 1 97 186 CYS A O 1
ATOM 1375 N N . VAL A 1 187 ? 0.43 24.203 9.398 1 95.12 187 VAL A N 1
ATOM 1376 C CA . VAL A 1 187 ? 1.385 24.484 8.336 1 95.12 187 VAL A CA 1
ATOM 1377 C C . VAL A 1 187 ? 2.531 25.328 8.875 1 95.12 187 VAL A C 1
ATOM 1379 O O . VAL A 1 187 ? 3.695 25.109 8.539 1 95.12 187 VAL A O 1
ATOM 1382 N N . LEU A 1 188 ? 2.182 26.297 9.742 1 93 188 LEU A N 1
ATOM 1383 C CA . LEU A 1 188 ? 3.201 27.156 10.352 1 93 188 LEU A CA 1
ATOM 1384 C C . LEU A 1 188 ? 4.121 26.344 11.258 1 93 188 LEU A C 1
ATOM 1386 O O . LEU A 1 188 ? 5.332 26.562 11.281 1 93 188 LEU A O 1
ATOM 1390 N N . VAL A 1 189 ? 3.555 25.422 11.977 1 95.25 189 VAL A N 1
ATOM 1391 C CA . VAL A 1 189 ? 4.352 24.594 12.859 1 95.25 189 VAL A CA 1
ATOM 1392 C C . VAL A 1 189 ? 5.352 23.781 12.039 1 95.25 189 VAL A C 1
ATOM 1394 O O . VAL A 1 189 ? 6.539 23.734 12.367 1 95.25 189 VAL A O 1
ATOM 1397 N N . VAL A 1 190 ? 4.898 23.203 10.969 1 95.81 190 VAL A N 1
ATOM 1398 C CA . VAL A 1 190 ? 5.758 22.344 10.148 1 95.81 190 VAL A CA 1
ATOM 1399 C C . VAL A 1 190 ? 6.832 23.203 9.477 1 95.81 190 VAL A C 1
ATOM 1401 O O . VAL A 1 190 ? 8.008 22.812 9.438 1 95.81 190 VAL A O 1
ATOM 1404 N N . THR A 1 191 ? 6.434 24.391 8.961 1 92 191 THR A N 1
ATOM 1405 C CA . THR A 1 191 ? 7.391 25.266 8.312 1 92 191 THR A CA 1
ATOM 1406 C C . THR A 1 191 ? 8.453 25.75 9.305 1 92 191 THR A C 1
ATOM 1408 O O . THR A 1 191 ? 9.625 25.859 8.945 1 92 191 THR A O 1
ATOM 1411 N N . ASN A 1 192 ? 8.055 26.016 10.523 1 93.31 192 ASN A N 1
ATOM 1412 C CA . ASN A 1 192 ? 8.992 26.453 11.555 1 93.31 192 ASN A CA 1
ATOM 1413 C C . ASN A 1 192 ? 9.914 25.312 11.992 1 93.31 192 ASN A C 1
ATOM 1415 O O . ASN A 1 192 ? 11.109 25.531 12.195 1 93.31 192 ASN A O 1
ATOM 1419 N N . VAL A 1 193 ? 9.375 24.125 12.109 1 95.12 193 VAL A N 1
ATOM 1420 C CA . VAL A 1 193 ? 10.164 22.969 12.531 1 95.12 193 VAL A CA 1
ATOM 1421 C C . VAL A 1 193 ? 11.258 22.688 11.508 1 95.12 193 VAL A C 1
ATOM 1423 O O . VAL A 1 193 ? 12.391 22.375 11.875 1 95.12 193 VAL A O 1
ATOM 1426 N N . ILE A 1 194 ? 11.016 22.781 10.25 1 92.69 194 ILE A N 1
ATOM 1427 C CA . ILE A 1 194 ? 11.961 22.469 9.18 1 92.69 194 ILE A CA 1
ATOM 1428 C C . ILE A 1 194 ? 13.133 23.453 9.227 1 92.69 194 ILE A C 1
ATOM 1430 O O . ILE A 1 194 ? 14.258 23.109 8.852 1 92.69 194 ILE A O 1
ATOM 1434 N N . ARG A 1 195 ? 12.859 24.656 9.875 1 89.75 195 ARG A N 1
ATOM 1435 C CA . ARG A 1 195 ? 13.891 25.688 9.914 1 89.75 195 ARG A CA 1
ATOM 1436 C C . ARG A 1 195 ? 14.695 25.609 11.203 1 89.75 195 ARG A C 1
ATOM 1438 O O . ARG A 1 195 ? 15.688 26.328 11.367 1 89.75 195 ARG A O 1
ATOM 1445 N N . THR A 1 196 ? 14.367 24.766 12.008 1 93.62 196 THR A N 1
ATOM 1446 C CA . THR A 1 196 ? 15.047 24.641 13.297 1 93.62 196 THR A CA 1
ATOM 1447 C C . THR A 1 196 ? 16.078 23.516 13.266 1 93.62 196 THR A C 1
ATOM 1449 O O . THR A 1 196 ? 16.344 22.953 12.211 1 93.62 196 THR A O 1
ATOM 1452 N N . ARG A 1 197 ? 16.656 23.25 14.398 1 91.25 197 ARG A N 1
ATOM 1453 C CA . ARG A 1 197 ? 17.703 22.234 14.539 1 91.25 197 ARG A CA 1
ATOM 1454 C C . ARG A 1 197 ? 17.156 20.859 14.203 1 91.25 197 ARG A C 1
ATOM 1456 O O . ARG A 1 197 ? 17.766 20.125 13.422 1 91.25 197 ARG A O 1
ATOM 1463 N N . PRO A 1 198 ? 15.969 20.547 14.703 1 93.88 198 PRO A N 1
ATOM 1464 C CA . PRO A 1 198 ? 15.438 19.234 14.336 1 93.88 198 PRO A CA 1
ATOM 1465 C C . PRO A 1 198 ? 15.195 19.094 12.836 1 93.88 198 PRO A C 1
ATOM 1467 O O . PRO A 1 198 ? 15.414 18.031 12.266 1 93.88 198 PRO A O 1
ATOM 1470 N N . GLY A 1 199 ? 14.734 20.125 12.242 1 93.31 199 GLY A N 1
ATOM 1471 C CA . GLY A 1 199 ? 14.516 20.109 10.805 1 93.31 199 GLY A CA 1
ATOM 1472 C C . GLY A 1 199 ? 15.781 19.828 10.008 1 93.31 199 GLY A C 1
ATOM 1473 O O . GLY A 1 199 ? 15.766 19.047 9.062 1 93.31 199 GLY A O 1
ATOM 1474 N N . ARG A 1 200 ? 16.859 20.391 10.445 1 90.38 200 ARG A N 1
ATOM 1475 C CA . ARG A 1 200 ? 18.141 20.156 9.789 1 90.38 200 ARG A CA 1
ATOM 1476 C C . ARG A 1 200 ? 18.625 18.734 10.008 1 90.38 200 ARG A C 1
ATOM 1478 O O . ARG A 1 200 ? 19.219 18.125 9.117 1 90.38 200 ARG A O 1
ATOM 1485 N N . ALA A 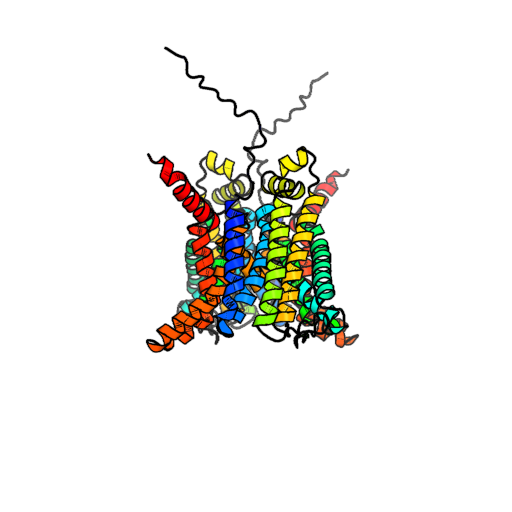1 201 ? 18.344 18.359 11.148 1 93.62 201 ALA A N 1
ATOM 1486 C CA . ALA A 1 201 ? 18.688 16.969 11.438 1 93.62 201 ALA A CA 1
ATOM 1487 C C . ALA A 1 201 ? 17.891 16 10.562 1 93.62 201 ALA A C 1
ATOM 1489 O O . ALA A 1 201 ? 18.422 15 10.078 1 93.62 201 ALA A O 1
ATOM 1490 N N . PHE A 1 202 ? 16.594 16.328 10.352 1 94.56 202 P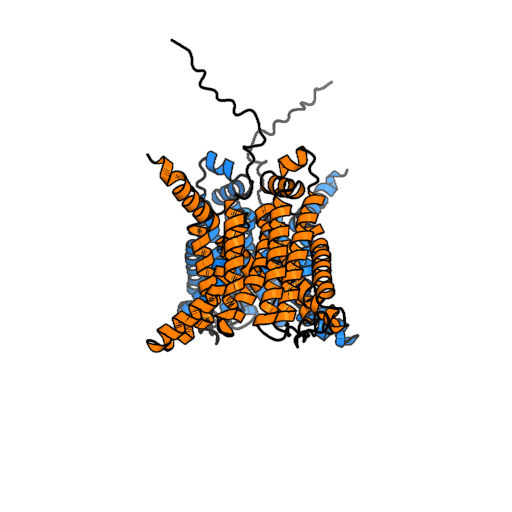HE A N 1
ATOM 1491 C CA . PHE A 1 202 ? 15.742 15.508 9.5 1 94.56 202 PHE A CA 1
ATOM 1492 C C . PHE A 1 202 ? 16.312 15.422 8.086 1 94.56 202 PHE A C 1
ATOM 1494 O O . PHE A 1 202 ? 16.422 14.336 7.523 1 94.56 202 PHE A O 1
ATOM 1501 N N . VAL A 1 203 ? 16.719 16.484 7.578 1 90.62 203 VAL A N 1
ATOM 1502 C CA . VAL A 1 203 ? 17.234 16.547 6.215 1 90.62 203 VAL A CA 1
ATOM 1503 C C . VAL A 1 203 ? 18.547 15.773 6.125 1 90.62 203 VAL A C 1
ATOM 1505 O O . VAL A 1 203 ? 18.797 15.07 5.141 1 90.62 203 VAL A O 1
ATOM 1508 N N . ALA A 1 204 ? 19.406 15.922 7.125 1 89.19 204 ALA A N 1
ATOM 1509 C CA . ALA A 1 204 ? 20.672 15.203 7.156 1 89.19 204 ALA A CA 1
ATOM 1510 C C . ALA A 1 204 ? 20.453 13.695 7.164 1 89.19 204 ALA A C 1
ATOM 1512 O O . ALA A 1 204 ? 21.188 12.953 6.496 1 89.19 204 ALA A O 1
ATOM 1513 N N . ILE A 1 205 ? 19.453 13.297 7.918 1 88.81 205 ILE A N 1
ATOM 1514 C CA . ILE A 1 205 ? 19.141 11.883 8.016 1 88.81 205 ILE A CA 1
ATOM 1515 C C . ILE A 1 205 ? 18.641 11.367 6.668 1 88.81 205 ILE A C 1
ATOM 1517 O O . ILE A 1 205 ? 19.016 10.266 6.242 1 88.81 205 ILE A O 1
ATOM 1521 N N . ARG A 1 206 ? 17.828 12.117 6.023 1 87.69 206 ARG A N 1
ATOM 1522 C CA . ARG A 1 206 ? 17.266 11.734 4.734 1 87.69 206 ARG A CA 1
ATOM 1523 C C . ARG A 1 206 ? 18.344 11.641 3.668 1 87.69 206 ARG A C 1
ATOM 1525 O O . ARG A 1 206 ? 18.406 10.664 2.918 1 87.69 206 ARG A O 1
ATOM 1532 N N . ASP A 1 207 ? 19.266 12.578 3.645 1 81.62 207 ASP A N 1
ATOM 1533 C CA . ASP A 1 207 ? 20.25 12.672 2.559 1 81.62 207 ASP A CA 1
ATOM 1534 C C . ASP A 1 207 ? 21.484 11.82 2.846 1 81.62 207 ASP A C 1
ATOM 1536 O O . ASP A 1 207 ? 22.047 11.219 1.934 1 81.62 207 ASP A O 1
ATOM 1540 N N . TYR A 1 208 ? 21.891 11.82 4.047 1 81.69 208 TYR A N 1
ATOM 1541 C CA . TYR A 1 208 ? 23.125 11.133 4.41 1 81.69 208 TYR A CA 1
ATOM 1542 C C . TYR A 1 208 ? 22.953 10.352 5.703 1 81.69 208 TYR A C 1
ATOM 1544 O O . TYR A 1 208 ? 23.484 10.727 6.746 1 81.69 208 TYR A O 1
ATOM 1552 N N . HIS A 1 209 ? 22.25 9.258 5.516 1 77 209 HIS A N 1
ATOM 1553 C CA . HIS A 1 209 ? 21.906 8.492 6.711 1 77 209 HIS A CA 1
ATOM 1554 C C . HIS A 1 209 ? 23.156 8.047 7.453 1 77 209 HIS A C 1
ATOM 1556 O O . HIS A 1 209 ? 23.281 8.273 8.656 1 77 209 HIS A O 1
ATOM 1562 N N . GLN A 1 210 ? 24.078 7.512 6.746 1 76.44 210 GLN A N 1
ATOM 1563 C CA . GLN A 1 210 ? 25.297 6.984 7.355 1 76.44 210 GLN A CA 1
ATOM 1564 C C . GLN A 1 210 ? 26.172 8.109 7.887 1 76.44 210 GLN A C 1
ATOM 1566 O O . GLN A 1 210 ? 26.719 8.008 8.984 1 76.44 210 GLN A O 1
ATOM 1571 N N . SER A 1 211 ? 26.266 9.148 7.148 1 78.75 211 SER A N 1
ATOM 1572 C CA . SER A 1 211 ? 27.125 10.266 7.539 1 78.75 211 SER A CA 1
ATOM 1573 C C . SER A 1 211 ? 26.547 11.008 8.742 1 78.75 211 SER A C 1
ATOM 1575 O O . SER A 1 211 ? 27.297 11.492 9.586 1 78.75 211 SER A O 1
ATOM 1577 N N . ALA A 1 212 ? 25.281 11.016 8.805 1 83.69 212 ALA A N 1
ATOM 1578 C CA . ALA A 1 212 ? 24.656 11.711 9.922 1 83.69 212 ALA A CA 1
ATOM 1579 C C . ALA A 1 212 ? 24.969 11.023 11.25 1 83.69 212 ALA A C 1
ATOM 1581 O O . ALA A 1 212 ? 25.234 11.688 12.25 1 83.69 212 ALA A O 1
ATOM 1582 N N . GLU A 1 213 ? 24.984 9.734 11.203 1 82.25 213 GLU A N 1
ATOM 1583 C CA . GLU A 1 213 ? 25.297 8.977 12.406 1 82.25 213 GLU A CA 1
ATOM 1584 C C . GLU A 1 213 ? 26.75 9.211 12.836 1 82.25 213 GLU A C 1
ATOM 1586 O O . GLU A 1 213 ? 27.031 9.305 14.031 1 82.25 213 GLU A O 1
ATOM 1591 N N . ASN A 1 214 ? 27.531 9.375 11.898 1 86.94 214 ASN A N 1
ATOM 1592 C CA . ASN A 1 214 ? 28.969 9.547 12.148 1 86.94 214 ASN A CA 1
ATOM 1593 C C . ASN A 1 214 ? 29.266 10.914 12.75 1 86.94 214 ASN A C 1
ATOM 1595 O O . ASN A 1 214 ? 30.234 11.07 13.492 1 86.94 214 ASN A O 1
ATOM 1599 N N . VAL A 1 215 ? 28.438 11.906 12.516 1 87 215 VAL A N 1
ATOM 1600 C CA . VAL A 1 215 ? 28.703 13.258 13.008 1 87 215 VAL A CA 1
ATOM 1601 C C . VAL A 1 215 ? 27.984 13.461 14.344 1 87 215 VAL A C 1
ATOM 1603 O O . VAL A 1 215 ? 28 14.57 14.891 1 87 215 VAL A O 1
ATOM 1606 N N . GLY A 1 216 ? 27.312 12.406 14.914 1 85.19 216 GLY A N 1
ATOM 1607 C CA . GLY A 1 216 ? 26.797 12.445 16.281 1 85.19 216 GLY A CA 1
ATOM 1608 C C . GLY A 1 216 ? 25.297 12.672 16.344 1 85.19 216 GLY A C 1
ATOM 1609 O O . GLY A 1 216 ? 24.75 12.93 17.406 1 85.19 216 GLY A O 1
ATOM 1610 N N . VAL A 1 217 ? 24.719 12.773 15.25 1 88.69 217 VAL A N 1
ATOM 1611 C CA . VAL A 1 217 ? 23.266 12.93 15.258 1 88.69 217 VAL A CA 1
ATOM 1612 C C . VAL A 1 217 ? 22.609 11.625 15.734 1 88.69 217 VAL A C 1
ATOM 1614 O O . VAL A 1 217 ? 22.938 10.547 15.234 1 88.69 217 VAL A O 1
ATOM 1617 N N . ASN A 1 218 ? 21.75 11.742 16.812 1 91.5 218 ASN A N 1
ATOM 1618 C CA . ASN A 1 218 ? 21.016 10.57 17.281 1 91.5 218 ASN A CA 1
ATOM 1619 C C . ASN A 1 218 ? 19.891 10.203 16.344 1 91.5 218 ASN A C 1
ATOM 1621 O O . ASN A 1 218 ? 18.797 10.758 16.422 1 91.5 218 ASN A O 1
ATOM 1625 N N . LEU A 1 219 ? 20.141 9.281 15.57 1 90.31 219 LEU A N 1
ATOM 1626 C CA . LEU A 1 219 ? 19.203 8.914 14.523 1 90.31 219 LEU A CA 1
ATOM 1627 C C . LEU A 1 219 ? 17.875 8.461 15.133 1 90.31 219 LEU A C 1
ATOM 1629 O O . LEU A 1 219 ? 16.797 8.891 14.695 1 90.31 219 LEU A O 1
ATOM 1633 N N . PHE A 1 220 ? 17.953 7.727 16.172 1 89.75 220 PHE A N 1
ATOM 1634 C CA . PHE A 1 220 ? 16.75 7.16 16.781 1 89.75 220 PHE A CA 1
ATOM 1635 C C . PHE A 1 220 ? 15.859 8.266 17.344 1 89.75 220 PHE A C 1
ATOM 1637 O O . PHE A 1 220 ? 14.656 8.289 17.062 1 89.75 220 PHE A O 1
ATOM 1644 N N . ALA A 1 221 ? 16.438 9.133 18 1 92.81 221 ALA A N 1
ATOM 1645 C CA . ALA A 1 221 ? 15.664 10.188 18.656 1 92.81 221 ALA A CA 1
ATOM 1646 C C . ALA A 1 221 ? 15 11.102 17.625 1 92.81 221 ALA A C 1
ATOM 1648 O O . ALA A 1 221 ? 13.82 11.438 17.766 1 92.81 221 ALA A O 1
ATOM 1649 N N . PHE A 1 222 ? 15.742 11.445 16.625 1 93.5 222 PHE A N 1
ATOM 1650 C CA . PHE A 1 222 ? 15.211 12.391 15.648 1 93.5 222 PHE A CA 1
ATOM 1651 C C . PHE A 1 222 ? 14.18 11.719 14.75 1 93.5 222 PHE A C 1
ATOM 1653 O O . PHE A 1 222 ? 13.195 12.344 14.352 1 93.5 222 PHE A O 1
ATOM 1660 N N . LYS A 1 223 ? 14.398 10.5 14.422 1 93.5 223 LYS A N 1
ATOM 1661 C CA . LYS A 1 223 ? 13.406 9.766 13.633 1 93.5 223 LYS A CA 1
ATOM 1662 C C . LYS A 1 223 ? 12.109 9.594 14.406 1 93.5 223 LYS A C 1
ATOM 1664 O O . LYS A 1 223 ? 11.016 9.727 13.844 1 93.5 223 LYS A O 1
ATOM 1669 N N . LEU A 1 224 ? 12.32 9.344 15.641 1 94.69 224 LEU A N 1
ATOM 1670 C CA . LEU A 1 224 ? 11.141 9.188 16.484 1 94.69 224 LEU A CA 1
ATOM 1671 C C . LEU A 1 224 ? 10.391 10.508 16.625 1 94.69 224 LEU A C 1
ATOM 1673 O O . LEU A 1 224 ? 9.164 10.531 16.625 1 94.69 224 LEU A O 1
ATOM 1677 N N . GLN A 1 225 ? 11.109 11.508 16.75 1 95.12 225 GLN A N 1
ATOM 1678 C CA . GLN A 1 225 ? 10.5 12.836 16.844 1 95.12 225 GLN A CA 1
ATOM 1679 C C . GLN A 1 225 ? 9.734 13.18 15.578 1 95.12 225 GLN A C 1
ATOM 1681 O O . GLN A 1 225 ? 8.633 13.727 15.648 1 95.12 225 GLN A O 1
ATOM 1686 N N . ALA A 1 226 ? 10.328 12.859 14.484 1 95.62 226 ALA A N 1
ATOM 1687 C CA . ALA A 1 226 ? 9.664 13.117 13.211 1 95.62 226 ALA A CA 1
ATOM 1688 C C . ALA A 1 226 ? 8.375 12.305 13.102 1 95.62 226 ALA A C 1
ATOM 1690 O O . ALA A 1 226 ? 7.332 12.828 12.695 1 95.62 226 ALA A O 1
ATOM 1691 N N . PHE A 1 227 ? 8.469 11.078 13.531 1 96 227 PHE A N 1
ATOM 1692 C CA . PHE A 1 227 ? 7.297 10.211 13.492 1 96 227 PHE A CA 1
ATOM 1693 C C . PHE A 1 227 ? 6.215 10.711 14.438 1 96 227 PHE A C 1
ATOM 1695 O O . PHE A 1 227 ? 5.035 10.734 14.086 1 96 227 PHE A O 1
ATOM 1702 N N . GLY A 1 228 ? 6.629 11.086 15.562 1 97 228 GLY A N 1
ATOM 1703 C CA . GLY A 1 228 ? 5.699 11.602 16.547 1 97 228 GLY A CA 1
ATOM 1704 C C . GLY A 1 228 ? 5 12.875 16.125 1 97 228 GLY A C 1
ATOM 1705 O O . GLY A 1 228 ? 3.775 12.977 16.219 1 97 228 GLY A O 1
ATOM 1706 N N . LEU A 1 229 ? 5.754 13.789 15.664 1 97.75 229 LEU A N 1
ATOM 1707 C CA . LEU A 1 229 ? 5.195 15.062 15.234 1 97.75 229 LEU A CA 1
ATOM 1708 C C . LEU A 1 229 ? 4.285 14.883 14.023 1 97.75 229 LEU A C 1
ATOM 1710 O O . LEU A 1 229 ? 3.213 15.492 13.953 1 97.75 229 LEU A O 1
ATOM 1714 N N . SER A 1 230 ? 4.73 14.086 13.086 1 98.06 230 SER A N 1
ATOM 1715 C CA . SER A 1 230 ? 3.922 13.797 11.906 1 98.06 230 SER A CA 1
ATOM 1716 C C . SER A 1 230 ? 2.598 13.148 12.281 1 98.06 230 SER A C 1
ATOM 1718 O O . SER A 1 230 ? 1.538 13.555 11.805 1 98.06 230 SER A O 1
ATOM 1720 N N . SER A 1 231 ? 2.676 12.172 13.172 1 98.19 231 SER A N 1
ATOM 1721 C CA . SER A 1 231 ? 1.464 11.477 13.602 1 98.19 231 SER A CA 1
ATOM 1722 C C . SER A 1 231 ? 0.554 12.391 14.406 1 98.19 231 SER A C 1
ATOM 1724 O O . SER A 1 231 ? -0.672 12.273 14.344 1 98.19 231 SER A O 1
ATOM 1726 N N . PHE A 1 232 ? 1.142 13.266 15.203 1 98.69 232 PHE A N 1
ATOM 1727 C CA . PHE A 1 232 ? 0.36 14.234 15.953 1 98.69 232 PHE A CA 1
ATOM 1728 C C . PHE A 1 232 ? -0.46 15.117 15.023 1 98.69 232 PHE A C 1
ATOM 1730 O O . PHE A 1 232 ? -1.667 15.273 15.211 1 98.69 232 PHE A O 1
ATOM 1737 N N . LEU A 1 233 ? 0.172 15.641 14.039 1 98.75 233 LEU A N 1
ATOM 1738 C CA . LEU A 1 233 ? -0.496 16.516 13.086 1 98.75 233 LEU A CA 1
ATOM 1739 C C . LEU A 1 233 ? -1.51 15.75 12.25 1 98.75 233 LEU A C 1
ATOM 1741 O O . LEU A 1 233 ? -2.58 16.266 11.93 1 98.75 233 LEU A O 1
ATOM 1745 N N . ALA A 1 234 ? -1.146 14.539 11.828 1 98.56 234 ALA A N 1
ATOM 1746 C CA . ALA A 1 234 ? -2.107 13.672 11.148 1 98.56 234 ALA A CA 1
ATOM 1747 C C . ALA A 1 234 ? -3.35 13.453 12.008 1 98.56 234 ALA A C 1
ATOM 1749 O O . ALA A 1 234 ? -4.473 13.438 11.5 1 98.56 234 ALA A O 1
ATOM 1750 N N . GLY A 1 235 ? -3.107 13.273 13.297 1 98.69 235 GLY A N 1
ATOM 1751 C CA . GLY A 1 235 ? -4.215 13.109 14.227 1 98.69 235 GLY A CA 1
ATOM 1752 C C . GLY A 1 235 ? -5.105 14.336 14.312 1 98.69 235 GLY A C 1
ATOM 1753 O O . GLY A 1 235 ? -6.328 14.211 14.414 1 98.69 235 GLY A O 1
ATOM 1754 N N . ILE A 1 236 ? -4.52 15.477 14.281 1 98.5 236 ILE A N 1
ATOM 1755 C CA . ILE A 1 236 ? -5.281 16.719 14.273 1 98.5 236 ILE A CA 1
ATOM 1756 C C . ILE A 1 236 ? -6.168 16.781 13.031 1 98.5 236 ILE A C 1
ATOM 1758 O O . ILE A 1 236 ? -7.34 17.156 13.117 1 98.5 236 ILE A O 1
ATOM 1762 N N . ALA A 1 237 ? -5.602 16.422 11.898 1 98.5 237 ALA A N 1
ATOM 1763 C CA . ALA A 1 237 ? -6.387 16.359 10.664 1 98.5 237 ALA A CA 1
ATOM 1764 C C . ALA A 1 237 ? -7.57 15.414 10.812 1 98.5 237 ALA A C 1
ATOM 1766 O O . ALA A 1 237 ? -8.688 15.734 10.398 1 98.5 237 ALA A O 1
ATOM 1767 N N . GLY A 1 238 ? -7.301 14.305 11.406 1 98.19 238 GLY A N 1
ATOM 1768 C CA . GLY A 1 238 ? -8.367 13.344 11.641 1 98.19 238 GLY A CA 1
ATOM 1769 C C . GLY A 1 238 ? -9.445 13.867 12.57 1 98.19 238 GLY A C 1
ATOM 1770 O O . GLY A 1 238 ? -10.641 13.656 12.328 1 98.19 238 GLY A O 1
ATOM 1771 N N . GLY A 1 239 ? -9.016 14.492 13.625 1 97.38 239 GLY A N 1
ATOM 1772 C CA . GLY A 1 239 ? -9.977 15.078 14.547 1 97.38 239 GLY A CA 1
ATOM 1773 C C . GLY A 1 239 ? -10.875 16.109 13.883 1 97.38 239 GLY A C 1
ATOM 1774 O O . GLY A 1 239 ? -12.078 16.156 14.156 1 97.38 239 GLY A O 1
ATOM 1775 N N . LEU A 1 240 ? -10.297 16.953 13.094 1 96.56 240 LEU A N 1
ATOM 1776 C CA . LEU A 1 240 ? -11.086 17.938 12.359 1 96.56 240 LEU A CA 1
ATOM 1777 C C . LEU A 1 240 ? -12.062 17.266 11.406 1 96.56 240 LEU A C 1
ATOM 1779 O O . LEU A 1 240 ? -13.203 17.703 11.266 1 96.56 240 LEU A O 1
ATOM 1783 N N . TRP A 1 241 ? -11.578 16.219 10.773 1 95.62 241 TRP A N 1
ATOM 1784 C CA . TRP A 1 241 ? -12.414 15.461 9.852 1 95.62 241 TRP A CA 1
ATOM 1785 C C . TRP A 1 241 ? -13.617 14.867 10.578 1 95.62 241 TRP A C 1
ATOM 1787 O O . TRP A 1 241 ? -14.742 14.945 10.078 1 95.62 241 TRP A O 1
ATOM 1797 N N . ALA A 1 242 ? -13.367 14.328 11.703 1 94.62 242 ALA A N 1
ATOM 1798 C CA . ALA A 1 242 ? -14.43 13.703 12.484 1 94.62 242 ALA A CA 1
ATOM 1799 C C . ALA A 1 242 ? -15.484 14.727 12.891 1 94.62 242 ALA A C 1
ATOM 1801 O O . ALA A 1 242 ? -16.688 14.469 12.773 1 94.62 242 ALA A O 1
ATOM 1802 N N . HIS A 1 243 ? -15.062 15.844 13.344 1 92.5 243 HIS A N 1
ATOM 1803 C CA . HIS A 1 243 ? -15.992 16.859 13.812 1 92.5 243 HIS A CA 1
ATOM 1804 C C . HIS A 1 243 ? -16.703 17.531 12.648 1 92.5 243 HIS A C 1
ATOM 1806 O O . HIS A 1 243 ? -17.844 17.969 12.781 1 92.5 243 HIS A O 1
ATOM 1812 N N . TYR A 1 244 ? -16.031 17.609 11.578 1 91.31 244 TYR A N 1
ATOM 1813 C CA . TYR A 1 244 ? -16.641 18.219 10.406 1 91.31 244 TYR A CA 1
ATOM 1814 C C . TYR A 1 244 ? -17.719 17.328 9.836 1 91.31 244 TYR A C 1
ATOM 1816 O O . TYR A 1 244 ? -18.828 17.781 9.531 1 91.31 244 TYR A O 1
ATOM 1824 N N . THR A 1 245 ? -17.453 16.031 9.664 1 90 245 THR A N 1
ATOM 1825 C CA . THR A 1 245 ? -18.422 15.109 9.07 1 90 245 THR A CA 1
ATOM 1826 C C . THR A 1 245 ? -19.453 14.672 10.102 1 90 245 THR A C 1
ATOM 1828 O O . THR A 1 245 ? -20.516 14.164 9.742 1 90 245 THR A O 1
ATOM 1831 N N . MET A 1 246 ? -19.156 14.789 11.32 1 90.62 246 MET A N 1
ATOM 1832 C CA . MET A 1 246 ? -20.031 14.484 12.453 1 90.62 246 MET A CA 1
ATOM 1833 C C . MET A 1 246 ? -20.375 13 12.484 1 90.62 246 MET A C 1
ATOM 1835 O O . MET A 1 246 ? -21.328 12.594 13.164 1 90.62 246 MET A O 1
ATOM 1839 N N . TYR A 1 247 ? -19.719 12.242 11.703 1 91.56 247 TYR A N 1
ATOM 1840 C CA . TYR A 1 247 ? -19.875 10.797 11.633 1 91.56 247 TYR A CA 1
ATOM 1841 C C . TYR A 1 247 ? -18.656 10.141 10.992 1 91.56 247 TYR A C 1
ATOM 1843 O O . TYR A 1 247 ? -18.234 10.523 9.898 1 91.56 247 TYR A O 1
ATOM 1851 N N . ILE A 1 248 ? -18.125 9.164 11.773 1 93.75 248 ILE A N 1
ATOM 1852 C CA . ILE A 1 248 ? -16.938 8.539 11.211 1 93.75 248 ILE A CA 1
ATOM 1853 C C . ILE A 1 248 ? -17.109 7.023 11.172 1 93.75 248 ILE A C 1
ATOM 1855 O O . ILE A 1 248 ? -17.719 6.441 12.078 1 93.75 248 ILE A O 1
ATOM 1859 N N . THR A 1 249 ? -16.625 6.414 10.117 1 93.81 249 THR A N 1
ATOM 1860 C CA . THR A 1 249 ? -16.594 4.973 9.914 1 93.81 249 THR A CA 1
ATOM 1861 C C . THR A 1 249 ? -15.172 4.492 9.617 1 93.81 249 THR A C 1
ATOM 1863 O O . THR A 1 249 ? -14.344 5.262 9.117 1 93.81 249 THR A O 1
ATOM 1866 N N . PRO A 1 250 ? -14.883 3.268 9.969 1 92.44 250 PRO A N 1
ATOM 1867 C CA . PRO A 1 250 ? -13.531 2.742 9.758 1 92.44 250 PRO A CA 1
ATOM 1868 C C . PRO A 1 250 ? -13.109 2.764 8.289 1 92.44 250 PRO A C 1
ATOM 1870 O O . PRO A 1 250 ? -11.922 2.893 7.984 1 92.44 250 PRO A O 1
ATOM 1873 N N . GLU A 1 251 ? -13.977 2.65 7.355 1 88.19 251 GLU A N 1
ATOM 1874 C CA . GLU A 1 251 ? -13.688 2.566 5.93 1 88.19 251 GLU A CA 1
ATOM 1875 C C . GLU A 1 251 ? -13.062 3.861 5.414 1 88.19 251 GLU A C 1
ATOM 1877 O O . GLU A 1 251 ? -12.422 3.873 4.363 1 88.19 251 GLU A O 1
ATOM 1882 N N . GLN A 1 252 ? -13.328 4.918 6.156 1 91.81 252 GLN A N 1
ATOM 1883 C CA . GLN A 1 252 ? -12.805 6.215 5.746 1 91.81 252 GLN A CA 1
ATOM 1884 C C . GLN A 1 252 ? -11.297 6.297 5.957 1 91.81 252 GLN A C 1
ATOM 1886 O O . GLN A 1 252 ? -10.617 7.121 5.34 1 91.81 252 GLN A O 1
ATOM 1891 N N . PHE A 1 253 ? -10.828 5.441 6.824 1 94.62 253 PHE A N 1
ATOM 1892 C CA . PHE A 1 253 ? -9.414 5.512 7.18 1 94.62 253 PHE A CA 1
ATOM 1893 C C . PHE A 1 253 ? -8.688 4.246 6.746 1 94.62 253 PHE A C 1
ATOM 1895 O O . PHE A 1 253 ? -7.875 3.701 7.496 1 94.62 253 PHE A O 1
ATOM 1902 N N . SER A 1 254 ? -8.984 3.85 5.57 1 89.06 254 SER A N 1
ATOM 1903 C CA . SER A 1 254 ? -8.406 2.635 5.004 1 89.06 254 SER A CA 1
ATOM 1904 C C . SER A 1 254 ? -7.078 2.924 4.312 1 89.06 254 SER A C 1
ATOM 1906 O O . SER A 1 254 ? -6.605 4.062 4.316 1 89.06 254 SER A O 1
ATOM 1908 N N . MET A 1 255 ? -6.516 1.914 3.793 1 84.5 255 MET A N 1
ATOM 1909 C CA . MET A 1 255 ? -5.25 2.008 3.066 1 84.5 255 MET A CA 1
ATOM 1910 C C . MET A 1 255 ? -5.367 2.98 1.897 1 84.5 255 MET A C 1
ATOM 1912 O O . MET A 1 255 ? -4.406 3.674 1.563 1 84.5 255 MET A O 1
ATOM 1916 N N . GLY A 1 256 ? -6.543 3.047 1.362 1 85.12 256 GLY A N 1
ATOM 1917 C CA . GLY A 1 256 ? -6.77 3.992 0.28 1 85.12 256 GLY A CA 1
ATOM 1918 C C . GLY A 1 256 ? -6.434 5.422 0.657 1 85.12 256 GLY A C 1
ATOM 1919 O O . GLY A 1 256 ? -5.852 6.16 -0.142 1 85.12 256 GLY A O 1
ATOM 1920 N N . LEU A 1 257 ? -6.73 5.762 1.846 1 92 257 LEU A N 1
ATOM 1921 C CA . LEU A 1 257 ? -6.434 7.109 2.324 1 92 257 LEU A CA 1
ATOM 1922 C C . LEU A 1 257 ? -4.93 7.32 2.449 1 92 257 LEU A C 1
ATOM 1924 O O . LEU A 1 257 ? -4.418 8.391 2.111 1 92 257 LEU A O 1
ATOM 1928 N N . SER A 1 258 ? -4.254 6.332 2.934 1 92.44 258 SER A N 1
ATOM 1929 C CA . SER A 1 258 ? -2.803 6.414 3.055 1 92.44 258 SER A CA 1
ATOM 1930 C C . SER A 1 258 ? -2.146 6.625 1.693 1 92.44 258 SER A C 1
ATOM 1932 O O . SER A 1 258 ? -1.234 7.441 1.557 1 92.44 258 SER A O 1
ATOM 1934 N N . ILE A 1 259 ? -2.617 5.969 0.762 1 85.5 259 ILE A N 1
ATOM 1935 C CA . ILE A 1 259 ? -2.076 6.082 -0.587 1 85.5 259 ILE A CA 1
ATOM 1936 C C . ILE A 1 259 ? -2.389 7.469 -1.15 1 85.5 259 ILE A C 1
ATOM 1938 O O . ILE A 1 259 ? -1.562 8.062 -1.849 1 85.5 259 ILE A O 1
ATOM 1942 N N . SER A 1 260 ? -3.578 7.918 -0.849 1 90.06 260 SER A N 1
ATOM 1943 C CA . SER A 1 260 ? -3.957 9.25 -1.309 1 90.06 260 SER A CA 1
ATOM 1944 C C . SER A 1 260 ? -3.01 10.312 -0.76 1 90.06 260 SER A C 1
ATOM 1946 O O . SER A 1 260 ? -2.574 11.203 -1.495 1 90.06 260 SER A O 1
ATOM 1948 N N . TYR A 1 261 ? -2.73 10.211 0.495 1 94.56 261 TYR A N 1
ATOM 1949 C CA . TYR A 1 261 ? -1.811 11.172 1.085 1 94.56 261 TYR A CA 1
ATOM 1950 C C . TYR A 1 261 ? -0.423 11.055 0.467 1 94.56 261 TYR A C 1
ATOM 1952 O O . TYR A 1 261 ? 0.257 12.062 0.251 1 94.56 261 TYR A O 1
ATOM 1960 N N . LEU A 1 262 ? -0.071 9.859 0.269 1 89.44 262 LEU A N 1
ATOM 1961 C CA . LEU A 1 262 ? 1.215 9.664 -0.39 1 89.44 262 LEU A CA 1
ATOM 1962 C C . LEU A 1 262 ? 1.224 10.305 -1.772 1 89.44 262 LEU A C 1
ATOM 1964 O O . LEU A 1 262 ? 2.195 10.961 -2.15 1 89.44 262 LEU A O 1
ATOM 1968 N N . ALA A 1 263 ? 0.166 10.133 -2.486 1 87.69 263 ALA A N 1
ATOM 1969 C CA . ALA A 1 263 ? 0.032 10.734 -3.812 1 87.69 263 ALA A CA 1
ATOM 1970 C C . ALA A 1 263 ? 0.107 12.258 -3.734 1 87.69 263 ALA A C 1
ATOM 1972 O O . ALA A 1 263 ? 0.719 12.898 -4.59 1 87.69 263 ALA A O 1
ATOM 1973 N N . MET A 1 264 ? -0.506 12.766 -2.721 1 92.12 264 MET A N 1
ATOM 1974 C CA . MET A 1 264 ? -0.52 14.211 -2.557 1 92.12 264 MET A CA 1
ATOM 1975 C C . MET A 1 264 ? 0.899 14.758 -2.449 1 92.12 264 MET A C 1
ATOM 1977 O O . MET A 1 264 ? 1.24 15.742 -3.105 1 92.12 264 MET A O 1
ATOM 1981 N N . ILE A 1 265 ? 1.731 14.117 -1.673 1 91.56 265 ILE A N 1
ATOM 1982 C CA . ILE A 1 265 ? 3.045 14.703 -1.427 1 91.56 265 ILE A CA 1
ATOM 1983 C C . ILE A 1 265 ? 3.969 14.414 -2.609 1 91.56 265 ILE A C 1
ATOM 1985 O O . ILE A 1 265 ? 4.898 15.18 -2.879 1 91.56 265 ILE A O 1
ATOM 1989 N N . ILE A 1 266 ? 3.713 13.43 -3.311 1 85.5 266 ILE A N 1
ATOM 1990 C CA . ILE A 1 266 ? 4.539 13.117 -4.473 1 85.5 266 ILE A CA 1
ATOM 1991 C C . ILE A 1 266 ? 4.199 14.062 -5.621 1 85.5 266 ILE A C 1
ATOM 1993 O O . ILE A 1 266 ? 5.09 14.656 -6.23 1 85.5 266 ILE A O 1
ATOM 1997 N N . ILE A 1 267 ? 2.895 14.125 -5.871 1 84.62 267 ILE A N 1
ATOM 1998 C CA . ILE A 1 267 ? 2.434 14.984 -6.953 1 84.62 267 ILE A CA 1
ATOM 1999 C C . ILE A 1 267 ? 2.799 16.438 -6.648 1 84.62 267 ILE A C 1
ATOM 2001 O O . ILE A 1 267 ? 3.188 17.188 -7.547 1 84.62 267 ILE A O 1
ATOM 2005 N N . GLY A 1 268 ? 2.605 16.812 -5.48 1 87.06 268 GLY A N 1
ATOM 2006 C CA . GLY A 1 268 ? 2.922 18.172 -5.078 1 87.06 268 GLY A CA 1
ATOM 2007 C C . GLY A 1 268 ? 4.41 18.453 -5.07 1 87.06 268 GLY A C 1
ATOM 2008 O O . GLY A 1 268 ? 4.828 19.594 -5.289 1 87.06 268 GLY A O 1
ATOM 2009 N N . GLY A 1 269 ? 5.23 17.531 -4.738 1 83.94 269 GLY A N 1
ATOM 2010 C CA . GLY A 1 269 ? 6.668 17.688 -4.574 1 83.94 269 GLY A CA 1
ATOM 2011 C C . GLY A 1 269 ? 7.152 17.328 -3.184 1 83.94 269 GLY A C 1
ATOM 2012 O O . GLY A 1 269 ? 6.926 18.078 -2.229 1 83.94 269 GLY A O 1
ATOM 2013 N N . MET A 1 270 ? 7.824 16.219 -3.104 1 84.5 270 MET A N 1
ATOM 2014 C CA . MET A 1 270 ? 8.297 15.734 -1.809 1 84.5 270 MET A CA 1
ATOM 2015 C C . MET A 1 270 ? 9.344 16.688 -1.227 1 84.5 270 MET A C 1
ATOM 2017 O O . MET A 1 270 ? 10.258 17.109 -1.933 1 84.5 270 MET A O 1
ATOM 2021 N N . GLY A 1 271 ? 9.211 17.031 0.013 1 86.75 271 GLY A N 1
ATOM 2022 C CA . GLY A 1 271 ? 10.18 17.875 0.682 1 86.75 271 GLY A CA 1
ATOM 2023 C C . GLY A 1 271 ? 9.773 19.344 0.723 1 86.75 271 GLY A C 1
ATOM 2024 O O . GLY A 1 271 ? 10.383 20.141 1.437 1 86.75 271 GLY A O 1
ATOM 2025 N N . SER A 1 272 ? 8.773 19.672 -0.037 1 88.06 272 SER A N 1
ATOM 2026 C CA . SER A 1 272 ? 8.312 21.062 -0.081 1 88.06 272 SER A CA 1
ATOM 2027 C C . SER A 1 272 ? 6.949 21.219 0.585 1 88.06 272 SER A C 1
ATOM 2029 O O . SER A 1 272 ? 5.996 20.516 0.225 1 88.06 272 SER A O 1
ATOM 2031 N N . VAL A 1 273 ? 6.918 22.172 1.491 1 91.19 273 VAL A N 1
ATOM 2032 C CA . VAL A 1 273 ? 5.656 22.422 2.182 1 91.19 273 VAL A CA 1
ATOM 2033 C C . VAL A 1 273 ? 4.621 22.969 1.196 1 91.19 273 VAL A C 1
ATOM 2035 O O . VAL A 1 273 ? 3.48 22.5 1.164 1 91.19 273 VAL A O 1
ATOM 2038 N N . LEU A 1 274 ? 5.016 23.844 0.35 1 88.5 274 LEU A N 1
ATOM 2039 C CA . LEU A 1 274 ? 4.117 24.406 -0.65 1 88.5 274 LEU A CA 1
ATOM 2040 C C . LEU A 1 274 ? 3.662 23.344 -1.638 1 88.5 274 LEU A C 1
ATOM 2042 O O . LEU A 1 274 ? 2.502 23.328 -2.057 1 88.5 274 LEU A O 1
ATOM 2046 N N . GLY A 1 275 ? 4.555 22.516 -1.991 1 87.88 275 GLY A N 1
ATOM 2047 C CA . GLY A 1 275 ? 4.191 21.406 -2.867 1 87.88 275 GLY A CA 1
ATOM 2048 C C . GLY A 1 275 ? 3.119 20.516 -2.283 1 87.88 275 GLY A C 1
ATOM 2049 O O . GLY A 1 275 ? 2.193 20.094 -2.988 1 87.88 275 GLY A O 1
ATOM 2050 N N . SER A 1 276 ? 3.264 20.234 -1.005 1 93.25 276 SER A N 1
ATOM 2051 C CA . SER A 1 276 ? 2.291 19.375 -0.346 1 93.25 276 SER A CA 1
ATOM 2052 C C . SER A 1 276 ? 0.908 20.016 -0.323 1 93.25 276 SER A C 1
ATOM 2054 O O . SER A 1 276 ? -0.106 19.312 -0.432 1 93.25 276 SER A O 1
ATOM 2056 N N . ILE A 1 277 ? 0.901 21.297 -0.183 1 93.5 277 ILE A N 1
ATOM 2057 C CA . ILE A 1 277 ? -0.365 22.031 -0.178 1 93.5 277 ILE A CA 1
ATOM 2058 C C . ILE A 1 277 ? -1.022 21.922 -1.553 1 93.5 277 ILE A C 1
ATOM 2060 O O . ILE A 1 277 ? -2.201 21.578 -1.661 1 93.5 277 ILE A O 1
ATOM 2064 N N . PHE A 1 278 ? -0.265 22.109 -2.592 1 90.12 278 PHE A N 1
ATOM 2065 C CA . PHE A 1 278 ? -0.797 22.031 -3.947 1 90.12 278 PHE A CA 1
ATOM 2066 C C . PHE A 1 278 ? -1.222 20.609 -4.277 1 90.12 278 PHE A C 1
ATOM 2068 O O . PHE A 1 278 ? -2.234 20.391 -4.949 1 90.12 278 PHE A O 1
ATOM 2075 N N . GLY A 1 279 ? -0.442 19.719 -3.824 1 91.38 279 GLY A N 1
ATOM 2076 C CA . GLY A 1 279 ? -0.809 18.328 -4.039 1 91.38 279 GLY A CA 1
ATOM 2077 C C . GLY A 1 279 ? -2.119 17.938 -3.379 1 91.38 279 GLY A C 1
ATOM 2078 O O . GLY A 1 279 ? -2.934 17.234 -3.969 1 91.38 279 GLY A O 1
ATOM 2079 N N . ALA A 1 280 ? -2.244 18.422 -2.164 1 95.12 280 ALA A N 1
ATOM 2080 C CA . ALA A 1 280 ? -3.48 18.156 -1.437 1 95.12 280 ALA A CA 1
ATOM 2081 C C . ALA A 1 280 ? -4.684 18.766 -2.152 1 95.12 280 ALA A C 1
ATOM 2083 O O . ALA A 1 280 ? -5.738 18.125 -2.254 1 95.12 280 ALA A O 1
ATOM 2084 N N . ILE A 1 281 ? -4.523 19.938 -2.637 1 91.56 281 ILE A N 1
ATOM 2085 C CA . ILE A 1 281 ? -5.59 20.609 -3.365 1 91.56 281 ILE A CA 1
ATOM 2086 C C . ILE A 1 281 ? -5.922 19.844 -4.637 1 91.56 281 ILE A C 1
ATOM 2088 O O . ILE A 1 281 ? -7.09 19.562 -4.922 1 91.56 281 ILE A O 1
ATOM 2092 N N . PHE A 1 282 ? -4.957 19.438 -5.297 1 88.94 282 PHE A N 1
ATOM 2093 C CA . PHE A 1 282 ? -5.125 18.766 -6.578 1 88.94 282 PHE A CA 1
ATOM 2094 C C . PHE A 1 282 ? -5.84 17.438 -6.398 1 88.94 282 PHE A C 1
ATOM 2096 O O . PHE A 1 282 ? -6.828 17.156 -7.082 1 88.94 282 PHE A O 1
ATOM 2103 N N . ILE A 1 283 ? -5.348 16.688 -5.48 1 90.25 283 ILE A N 1
ATOM 2104 C CA . ILE A 1 283 ? -5.879 15.344 -5.316 1 90.25 283 ILE A CA 1
ATOM 2105 C C . ILE A 1 283 ? -7.297 15.414 -4.754 1 90.25 283 ILE A C 1
ATOM 2107 O O . ILE A 1 283 ? -8.156 14.602 -5.109 1 90.25 283 ILE A O 1
ATOM 2111 N N . THR A 1 284 ? -7.566 16.359 -3.871 1 90.94 284 THR A N 1
ATOM 2112 C CA . THR A 1 284 ? -8.898 16.5 -3.289 1 90.94 284 THR A CA 1
ATOM 2113 C C . THR A 1 284 ? -9.891 17.016 -4.324 1 90.94 284 THR A C 1
ATOM 2115 O O . THR A 1 284 ? -11.078 16.656 -4.289 1 90.94 284 THR A O 1
ATOM 2118 N N . LEU A 1 285 ? -9.438 17.75 -5.238 1 88.19 285 LEU A N 1
ATOM 2119 C CA . LEU A 1 285 ? -10.312 18.328 -6.254 1 88.19 285 LEU A CA 1
ATOM 2120 C C . LEU A 1 285 ? -10.516 17.359 -7.414 1 88.19 285 LEU A C 1
ATOM 2122 O O . LEU A 1 285 ? -11.453 17.5 -8.195 1 88.19 285 LEU A O 1
ATOM 2126 N N . LEU A 1 286 ? -9.656 16.438 -7.516 1 84.12 286 LEU A N 1
ATOM 2127 C CA . LEU A 1 286 ? -9.656 15.547 -8.672 1 84.12 286 LEU A CA 1
ATOM 2128 C C . LEU A 1 286 ? -11.008 14.852 -8.82 1 84.12 286 LEU A C 1
ATOM 2130 O O . LEU A 1 286 ? -11.609 14.883 -9.898 1 84.12 286 LEU A O 1
ATOM 2134 N N . PRO A 1 287 ? -11.461 14.242 -7.75 1 81.19 287 PRO A N 1
ATOM 2135 C CA . PRO A 1 287 ? -12.773 13.602 -7.895 1 81.19 287 PRO A CA 1
ATOM 2136 C C . PRO A 1 287 ? -13.875 14.586 -8.266 1 81.19 287 PRO A C 1
ATOM 2138 O O . PRO A 1 287 ? -14.789 14.234 -9.023 1 81.19 287 PRO A O 1
ATOM 2141 N N . GLU A 1 288 ? -13.781 15.734 -7.707 1 77.88 288 GLU A N 1
ATOM 2142 C CA . GLU A 1 288 ? -14.789 16.75 -7.988 1 77.88 288 GLU A CA 1
ATOM 2143 C C . GLU A 1 288 ? -14.688 17.234 -9.43 1 77.88 288 GLU A C 1
ATOM 2145 O O . GLU A 1 288 ? -15.711 17.438 -10.094 1 77.88 288 GLU A O 1
ATOM 2150 N N . MET A 1 289 ? -13.555 17.391 -9.93 1 80.69 289 MET A N 1
ATOM 2151 C CA . MET A 1 289 ? -13.352 17.797 -11.312 1 80.69 289 MET A CA 1
ATOM 2152 C C . MET A 1 289 ? -13.828 16.719 -12.281 1 80.69 289 MET A C 1
ATOM 2154 O O . MET A 1 289 ? -14.398 17.031 -13.328 1 80.69 289 MET A O 1
ATOM 2158 N N . LEU A 1 290 ? -13.594 15.531 -11.953 1 77.44 290 LEU A N 1
ATOM 2159 C CA . LEU A 1 290 ? -14.039 14.422 -12.789 1 77.44 290 LEU A CA 1
ATOM 2160 C C . LEU A 1 290 ? -15.562 14.344 -12.82 1 77.44 290 LEU A C 1
ATOM 2162 O O . LEU A 1 290 ? -16.156 14.078 -13.867 1 77.44 290 LEU A O 1
ATOM 2166 N N . ASN A 1 291 ? -16.156 14.57 -11.648 1 76.38 291 ASN A N 1
ATOM 2167 C CA . ASN A 1 291 ? -17.609 14.578 -11.586 1 76.38 291 ASN A CA 1
ATOM 2168 C C . ASN A 1 291 ? -18.203 15.703 -12.43 1 76.38 291 ASN A C 1
ATOM 2170 O O . ASN A 1 291 ? -19.219 15.508 -13.109 1 76.38 291 ASN A O 1
ATOM 2174 N N . LEU A 1 292 ? -17.594 16.812 -12.359 1 75.38 292 LEU A N 1
ATOM 2175 C CA . LEU A 1 292 ? -18.062 17.953 -13.141 1 75.38 292 LEU A CA 1
ATOM 2176 C C . LEU A 1 292 ? -17.922 17.672 -14.633 1 75.38 292 LEU A C 1
ATOM 2178 O O . LEU A 1 292 ? -18.797 18.016 -15.43 1 75.38 292 LEU A O 1
ATOM 2182 N N . LEU A 1 293 ? -16.844 17.094 -14.961 1 74.5 293 LEU A N 1
ATOM 2183 C CA . LEU A 1 293 ? -16.594 16.781 -16.359 1 74.5 293 LEU A CA 1
ATOM 2184 C C . LEU A 1 293 ? -17.594 15.734 -16.875 1 74.5 293 LEU A C 1
ATOM 2186 O O . LEU A 1 293 ? -18.062 15.82 -18 1 74.5 293 LEU A O 1
ATOM 2190 N N . THR A 1 294 ? -17.828 14.797 -16.047 1 72.44 294 THR A N 1
ATOM 2191 C CA . THR A 1 294 ? -18.766 13.75 -16.438 1 72.44 294 THR A CA 1
ATOM 2192 C C . THR A 1 294 ? -20.188 14.297 -16.562 1 72.44 294 THR A C 1
ATOM 2194 O O . THR A 1 294 ? -20.938 13.898 -17.438 1 72.44 294 THR A O 1
ATOM 2197 N N . THR A 1 295 ? -20.531 15.047 -15.586 1 70.25 295 THR A N 1
ATOM 2198 C CA . THR A 1 295 ? -21.859 15.648 -15.641 1 70.25 295 THR A CA 1
ATOM 2199 C C . THR A 1 295 ? -21.984 16.578 -16.844 1 70.25 295 THR A C 1
ATOM 2201 O O . THR A 1 295 ? -23.047 16.641 -17.469 1 70.25 295 THR A O 1
ATOM 2204 N N . SER A 1 296 ? -20.938 17.219 -17.016 1 69.25 296 SER A N 1
ATOM 2205 C CA . SER A 1 296 ? -20.984 18.109 -18.172 1 69.25 296 SER A CA 1
ATOM 2206 C C . SER A 1 296 ? -21.016 17.312 -19.469 1 69.25 296 SER A C 1
ATOM 2208 O O . SER A 1 296 ? -21.688 17.703 -20.422 1 69.25 296 SER A O 1
ATOM 2210 N N . LEU A 1 297 ? -20.188 16.281 -19.438 1 61.97 297 LEU A N 1
ATOM 2211 C CA . LEU A 1 297 ? -20.156 15.453 -20.625 1 61.97 297 LEU A CA 1
ATOM 2212 C C . LEU A 1 297 ? -21.375 14.539 -20.688 1 61.97 297 LEU A C 1
ATOM 2214 O O . LEU A 1 297 ? -21.766 14.07 -21.75 1 61.97 297 LEU A O 1
ATOM 2218 N N . GLY A 1 298 ? -21.734 13.977 -19.453 1 59.53 298 GLY A N 1
ATOM 2219 C CA . GLY A 1 298 ? -22.938 13.156 -19.375 1 59.53 298 GLY A CA 1
ATOM 2220 C C . GLY A 1 298 ? -24.109 13.758 -20.109 1 59.53 298 GLY A C 1
ATOM 2221 O O . GLY A 1 298 ? -25.031 13.047 -20.516 1 59.53 298 GLY A O 1
ATOM 2222 N N . GLY A 1 299 ? -24.297 15.023 -20.062 1 54 299 GLY A N 1
ATOM 2223 C CA . GLY A 1 299 ? -25.312 15.57 -20.953 1 54 299 GLY A CA 1
ATOM 2224 C C . GLY A 1 299 ? -25.125 15.133 -22.391 1 54 299 GLY A C 1
ATOM 2225 O O . GLY A 1 299 ? -26.109 14.914 -23.109 1 54 299 GLY A O 1
ATOM 2226 N N . ILE A 1 300 ? -24.016 15.008 -22.875 1 51.5 300 ILE A N 1
ATOM 2227 C CA . ILE A 1 300 ? -23.797 14.625 -24.266 1 51.5 300 ILE A CA 1
ATOM 2228 C C . ILE A 1 300 ? -23.734 13.102 -24.391 1 51.5 300 ILE A C 1
ATOM 2230 O O . ILE A 1 300 ? -24.266 12.523 -25.344 1 51.5 300 ILE A O 1
ATOM 2234 N N . ALA A 1 301 ? -23.016 12.359 -23.5 1 54.22 301 ALA A N 1
ATOM 2235 C CA . ALA A 1 301 ? -22.953 10.898 -23.594 1 54.22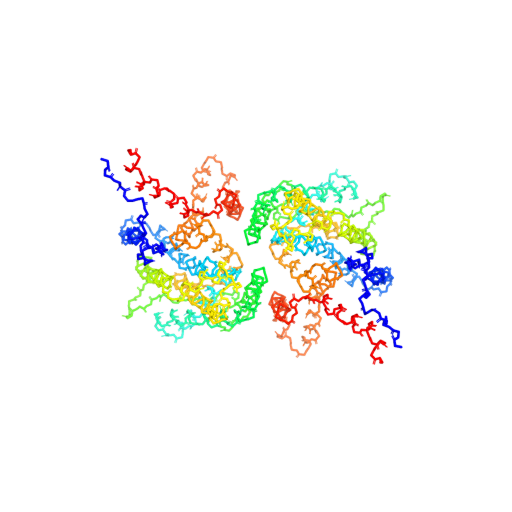 301 ALA A CA 1
ATOM 2236 C C . ALA A 1 301 ? -23.172 10.25 -22.234 1 54.22 301 ALA A C 1
ATOM 2238 O O . ALA A 1 301 ? -22.234 10.141 -21.438 1 54.22 301 ALA A O 1
ATOM 2239 N N . PRO A 1 302 ? -24.406 10.062 -21.812 1 54.31 302 PRO A N 1
ATOM 2240 C CA . PRO A 1 302 ? -24.812 9.484 -20.531 1 54.31 302 PRO A CA 1
ATOM 2241 C C . PRO A 1 302 ? -23.984 8.258 -20.141 1 54.31 302 PRO A C 1
ATOM 2243 O O . PRO A 1 302 ? -23.75 8.008 -18.969 1 54.31 302 PRO A O 1
ATOM 2246 N N . ASP A 1 303 ? -23.625 7.449 -21.078 1 54.38 303 ASP A N 1
ATOM 2247 C CA . ASP A 1 303 ? -22.922 6.191 -20.828 1 54.38 303 ASP A CA 1
ATOM 2248 C C . ASP A 1 303 ? -21.531 6.441 -20.25 1 54.38 303 ASP A C 1
ATOM 2250 O O . ASP A 1 303 ? -21.016 5.617 -19.5 1 54.38 303 ASP A O 1
ATOM 2254 N N . LEU A 1 304 ? -21.094 7.613 -20.5 1 55.28 304 LEU A N 1
ATOM 2255 C CA . LEU A 1 304 ? -19.734 7.934 -20.047 1 55.28 304 LEU A CA 1
ATOM 2256 C C . LEU A 1 304 ? -19.719 8.234 -18.547 1 55.28 304 LEU A C 1
ATOM 2258 O O . LEU A 1 304 ? -18.734 7.957 -17.859 1 55.28 304 LEU A O 1
ATOM 2262 N N . SER A 1 305 ? -20.859 8.844 -18.125 1 55.31 305 SER A N 1
ATOM 2263 C CA . SER A 1 305 ? -20.953 9.188 -16.719 1 55.31 305 SER A CA 1
ATOM 2264 C C . SER A 1 305 ? -20.875 7.938 -15.844 1 55.31 305 SER A C 1
ATOM 2266 O O . SER A 1 305 ? -20.297 7.969 -14.75 1 55.31 305 SER A O 1
ATOM 2268 N N . ALA A 1 306 ? -21.531 6.922 -16.297 1 56.38 306 ALA A N 1
ATOM 2269 C CA . ALA A 1 306 ? -21.531 5.68 -15.523 1 56.38 306 ALA A CA 1
ATOM 2270 C C . ALA A 1 306 ? -20.125 5.098 -15.414 1 56.38 306 ALA A C 1
ATOM 2272 O O . ALA A 1 306 ? -19.828 4.391 -14.445 1 56.38 306 ALA A O 1
ATOM 2273 N N . ILE A 1 307 ? -19.391 5.484 -16.406 1 56.25 307 ILE A N 1
ATOM 2274 C CA . ILE A 1 307 ? -18.047 4.898 -16.484 1 56.25 307 ILE A CA 1
ATOM 2275 C C . ILE A 1 307 ? -17.062 5.75 -15.688 1 56.25 307 ILE A C 1
ATOM 2277 O O . ILE A 1 307 ? -16.109 5.223 -15.102 1 56.25 307 ILE A O 1
ATOM 2281 N N . ILE A 1 308 ? -17.422 7.043 -15.57 1 56.22 308 ILE A N 1
ATOM 2282 C CA . ILE A 1 308 ? -16.406 7.961 -15.094 1 56.22 308 ILE A CA 1
ATOM 2283 C C . ILE A 1 308 ? -16.422 8.008 -13.562 1 56.22 308 ILE A C 1
ATOM 2285 O O . ILE A 1 308 ? -15.367 8.125 -12.93 1 56.22 308 ILE A O 1
ATOM 2289 N N . VAL A 1 309 ? -17.625 7.957 -12.953 1 54.75 309 VAL A N 1
ATOM 2290 C CA . VAL A 1 309 ? -17.688 8.117 -11.5 1 54.75 309 VAL A CA 1
ATOM 2291 C C . VAL A 1 309 ? -16.812 7.07 -10.82 1 54.75 309 VAL A C 1
ATOM 2293 O O . VAL A 1 309 ? -16 7.406 -9.953 1 54.75 309 VAL A O 1
ATOM 2296 N N . PRO A 1 310 ? -16.953 5.832 -11.25 1 57.91 310 PRO A N 1
ATOM 2297 C CA . PRO A 1 310 ? -16.094 4.848 -10.602 1 57.91 310 PRO A CA 1
ATOM 2298 C C . PRO A 1 310 ? -14.633 4.961 -11.055 1 57.91 310 PRO A C 1
ATOM 2300 O O . PRO A 1 310 ? -13.758 4.297 -10.492 1 57.91 310 PRO A O 1
ATOM 2303 N N . MET A 1 311 ? -14.398 6.023 -11.836 1 63.53 311 MET A N 1
ATOM 2304 C CA . MET A 1 311 ? -13.102 6.16 -12.492 1 63.53 311 MET A CA 1
ATOM 2305 C C . MET A 1 311 ? -12.094 6.828 -11.57 1 63.53 311 MET A C 1
ATOM 2307 O O . MET A 1 311 ? -10.922 6.988 -11.93 1 63.53 311 MET A O 1
ATOM 2311 N N . LYS A 1 312 ? -12.539 7.113 -10.383 1 70.75 312 LYS A N 1
ATOM 2312 C CA . LYS A 1 312 ? -11.688 7.91 -9.508 1 70.75 312 LYS A CA 1
ATOM 2313 C C . LYS A 1 312 ? -10.383 7.184 -9.195 1 70.75 312 LYS A C 1
ATOM 2315 O O . LYS A 1 312 ? -9.297 7.77 -9.266 1 70.75 312 LYS A O 1
ATOM 2320 N N . GLU A 1 313 ? -10.531 5.922 -9.023 1 74 313 GLU A N 1
ATOM 2321 C CA . GLU A 1 313 ? -9.328 5.188 -8.633 1 74 313 GLU A CA 1
ATOM 2322 C C . GLU A 1 313 ? -8.391 4.988 -9.82 1 74 313 GLU A C 1
ATOM 2324 O O . GLU A 1 313 ? -7.172 5.066 -9.672 1 74 313 GLU A O 1
ATOM 2329 N N . GLY A 1 314 ? -9 4.77 -11 1 77.44 314 GLY A N 1
ATOM 2330 C CA . GLY A 1 314 ? -8.188 4.613 -12.195 1 77.44 314 GLY A CA 1
ATOM 2331 C C . GLY A 1 314 ? -7.484 5.895 -12.609 1 77.44 314 GLY A C 1
ATOM 2332 O O . GLY A 1 314 ? -6.297 5.875 -12.938 1 77.44 314 GLY A O 1
ATOM 2333 N N . VAL A 1 315 ? -8.25 6.945 -12.523 1 79.12 315 VAL A N 1
ATOM 2334 C CA . VAL A 1 315 ? -7.691 8.242 -12.891 1 79.12 315 VAL A CA 1
ATOM 2335 C C . VAL A 1 315 ? -6.621 8.648 -11.883 1 79.12 315 VAL A C 1
ATOM 2337 O O . VAL A 1 315 ? -5.578 9.195 -12.258 1 79.12 315 VAL A O 1
ATOM 2340 N N . PHE A 1 316 ? -6.922 8.336 -10.695 1 81 316 PHE A N 1
ATOM 2341 C CA . PHE A 1 316 ? -5.941 8.586 -9.641 1 81 316 PHE A CA 1
ATOM 2342 C C . PHE A 1 316 ? -4.629 7.875 -9.938 1 81 316 PHE A C 1
ATOM 2344 O O . PHE A 1 316 ? -3.561 8.484 -9.883 1 81 316 PHE A O 1
ATOM 2351 N N . GLY A 1 317 ? -4.742 6.621 -10.227 1 79.94 317 GLY A N 1
ATOM 2352 C CA . GLY A 1 317 ? -3.557 5.852 -10.57 1 79.94 317 GLY A CA 1
ATOM 2353 C C . GLY A 1 317 ? -2.826 6.402 -11.781 1 79.94 317 GLY A C 1
ATOM 2354 O O . GLY A 1 317 ? -1.597 6.504 -11.781 1 79.94 317 GLY A O 1
ATOM 2355 N N . LEU A 1 318 ? -3.59 6.77 -12.75 1 83.06 318 LEU A N 1
ATOM 2356 C CA . LEU A 1 318 ? -3.008 7.309 -13.969 1 83.06 318 LEU A CA 1
ATOM 2357 C C . LEU A 1 318 ? -2.281 8.617 -13.703 1 83.06 318 LEU A C 1
ATOM 2359 O O . LEU A 1 318 ? -1.175 8.836 -14.195 1 83.06 318 LEU A O 1
ATOM 2363 N N . MET A 1 319 ? -2.889 9.477 -12.922 1 82.5 319 MET A N 1
ATOM 2364 C CA . MET A 1 319 ? -2.27 10.75 -12.586 1 82.5 319 MET A CA 1
ATOM 2365 C C . MET A 1 319 ? -0.979 10.539 -11.797 1 82.5 319 MET A C 1
ATOM 2367 O O . MET A 1 319 ? 0.015 11.227 -12.031 1 82.5 319 MET A O 1
ATOM 2371 N N . LEU A 1 320 ? -1.075 9.602 -10.898 1 81.69 320 LEU A N 1
ATOM 2372 C CA . LEU A 1 320 ? 0.1 9.305 -10.086 1 81.69 320 LEU A CA 1
ATOM 2373 C C . LEU A 1 320 ? 1.257 8.828 -10.961 1 81.69 320 LEU A C 1
ATOM 2375 O O . LEU A 1 320 ? 2.383 9.312 -10.828 1 81.69 320 LEU A O 1
ATOM 2379 N N . VAL A 1 321 ? 0.975 7.945 -11.898 1 78.19 321 VAL A N 1
ATOM 2380 C CA . VAL A 1 321 ? 2.006 7.41 -12.781 1 78.19 321 VAL A CA 1
ATOM 2381 C C . VAL A 1 321 ? 2.545 8.523 -13.672 1 78.19 321 VAL A C 1
ATOM 2383 O O . VAL A 1 321 ? 3.756 8.633 -13.875 1 78.19 321 VAL A O 1
ATOM 2386 N N . LEU A 1 322 ? 1.638 9.32 -14.195 1 80.31 322 LEU A N 1
ATOM 2387 C CA . LEU A 1 322 ? 2.039 10.391 -15.102 1 80.31 322 LEU A CA 1
ATOM 2388 C C . LEU A 1 322 ? 2.945 11.391 -14.391 1 80.31 322 LEU A C 1
ATOM 2390 O O . LEU A 1 322 ? 3.957 11.828 -14.945 1 80.31 322 LEU A O 1
ATOM 2394 N N . PHE A 1 323 ? 2.609 11.703 -13.164 1 79.31 323 PHE A N 1
ATOM 2395 C CA . PHE A 1 323 ? 3.424 12.656 -12.422 1 79.31 323 PHE A CA 1
ATOM 2396 C C . PHE A 1 323 ? 4.777 12.055 -12.062 1 79.31 323 PHE A C 1
ATOM 2398 O O . PHE A 1 323 ? 5.789 12.75 -12.039 1 79.31 323 PHE A O 1
ATOM 2405 N N . LEU A 1 324 ? 4.777 10.789 -11.781 1 75.69 324 LEU A N 1
ATOM 2406 C CA . LEU A 1 324 ? 6.027 10.133 -11.406 1 75.69 324 LEU A CA 1
ATOM 2407 C C . LEU A 1 324 ? 6.98 10.062 -12.594 1 75.69 324 LEU A C 1
ATOM 2409 O O . LEU A 1 324 ? 8.203 10.117 -12.414 1 75.69 324 LEU A O 1
ATOM 2413 N N . ILE A 1 325 ? 6.426 9.984 -13.805 1 72.19 325 ILE A N 1
ATOM 2414 C CA . ILE A 1 325 ? 7.238 9.867 -15.008 1 72.19 325 ILE A CA 1
ATOM 2415 C C . ILE A 1 325 ? 7.73 11.242 -15.438 1 72.19 325 ILE A C 1
ATOM 2417 O O . ILE A 1 325 ? 8.906 11.422 -15.758 1 72.19 325 ILE A O 1
ATOM 2421 N N . PHE A 1 326 ? 6.848 12.164 -15.484 1 70.75 326 PHE A N 1
ATOM 2422 C CA . PHE A 1 326 ? 7.164 13.453 -16.094 1 70.75 326 PHE A CA 1
ATOM 2423 C C . PHE A 1 326 ? 7.773 14.406 -15.078 1 70.75 326 PHE A C 1
ATOM 2425 O O . PHE A 1 326 ? 8.523 15.312 -15.445 1 70.75 326 PHE A O 1
ATOM 2432 N N . GLU A 1 327 ? 7.387 14.281 -13.773 1 64.56 327 GLU A N 1
ATOM 2433 C CA . GLU A 1 327 ? 7.875 15.258 -12.805 1 64.56 327 GLU A CA 1
ATOM 2434 C C . GLU A 1 327 ? 8.312 14.586 -11.508 1 64.56 327 GLU A C 1
ATOM 2436 O O . GLU A 1 327 ? 7.652 14.727 -10.477 1 64.56 327 GLU A O 1
ATOM 2441 N N . PRO A 1 328 ? 9.477 13.93 -11.664 1 58.69 328 PRO A N 1
ATOM 2442 C CA . PRO A 1 328 ? 9.867 13.211 -10.445 1 58.69 328 PRO A CA 1
ATOM 2443 C C . PRO A 1 328 ? 10.125 14.141 -9.266 1 58.69 328 PRO A C 1
ATOM 2445 O O . PRO A 1 328 ? 10.125 13.695 -8.109 1 58.69 328 PRO A O 1
ATOM 2448 N N . GLU A 1 329 ? 10.312 15.438 -9.648 1 62.31 329 GLU A N 1
ATOM 2449 C CA . GLU A 1 329 ? 10.562 16.359 -8.547 1 62.31 329 GLU A CA 1
ATOM 2450 C C . GLU A 1 329 ? 9.281 17.078 -8.125 1 62.31 329 GLU A C 1
ATOM 2452 O O . GLU A 1 329 ? 9.281 17.859 -7.168 1 62.31 329 GLU A O 1
ATOM 2457 N N . GLY A 1 330 ? 8.195 16.719 -8.617 1 60 330 GLY A N 1
ATOM 2458 C CA . GLY A 1 330 ? 6.879 17.172 -8.211 1 60 330 GLY A CA 1
ATOM 2459 C C . GLY A 1 330 ? 6.562 18.578 -8.688 1 60 330 GLY A C 1
ATOM 2460 O O . GLY A 1 330 ? 7.332 19.172 -9.453 1 60 330 GLY A O 1
ATOM 2461 N N . LEU A 1 331 ? 5.453 19.094 -8.398 1 57.75 331 LEU A N 1
ATOM 2462 C CA . LEU A 1 331 ? 4.934 20.406 -8.797 1 57.75 331 LEU A CA 1
ATOM 2463 C C . LEU A 1 331 ? 5.77 21.516 -8.188 1 57.75 331 LEU A C 1
ATOM 2465 O O . LEU A 1 331 ? 5.844 22.609 -8.75 1 57.75 331 LEU A O 1
ATOM 2469 N N . ALA A 1 332 ? 6.43 21.109 -7.152 1 54.69 332 ALA A N 1
ATOM 2470 C CA . ALA A 1 332 ? 7.227 22.141 -6.469 1 54.69 332 ALA A CA 1
ATOM 2471 C C . ALA A 1 332 ? 8.43 22.547 -7.312 1 54.69 332 ALA A C 1
ATOM 2473 O O . ALA A 1 332 ? 8.805 23.719 -7.34 1 54.69 332 ALA A O 1
ATOM 2474 N N . ARG A 1 333 ? 8.992 21.594 -7.922 1 55.53 333 ARG A N 1
ATOM 2475 C CA . ARG A 1 333 ? 10.125 21.938 -8.781 1 55.53 333 ARG A CA 1
ATOM 2476 C C . ARG A 1 333 ? 9.688 22.875 -9.906 1 55.53 333 ARG A C 1
ATOM 2478 O O . ARG A 1 333 ? 10.391 23.844 -10.227 1 55.53 333 ARG A O 1
ATOM 2485 N N . LYS A 1 334 ? 8.531 22.578 -10.43 1 55.06 334 LYS A N 1
ATOM 2486 C CA . LYS A 1 334 ? 8.039 23.469 -11.484 1 55.06 334 LYS A CA 1
ATOM 2487 C C . LYS A 1 334 ? 7.793 24.875 -10.961 1 55.06 334 LYS A C 1
ATOM 2489 O O . LYS A 1 334 ? 8.086 25.859 -11.641 1 55.06 334 LYS A O 1
ATOM 2494 N N . TRP A 1 335 ? 7.285 24.734 -9.805 1 53.88 335 TRP A N 1
ATOM 2495 C CA . TRP A 1 335 ? 7.039 26.031 -9.195 1 53.88 335 TRP A CA 1
ATOM 2496 C C . TRP A 1 335 ? 8.344 26.781 -8.945 1 53.88 335 TRP A C 1
ATOM 2498 O O . TRP A 1 335 ? 8.438 27.984 -9.195 1 53.88 335 TRP A O 1
ATOM 2508 N N . ARG A 1 336 ? 9.305 25.984 -8.578 1 54.16 336 ARG A N 1
ATOM 2509 C CA . ARG A 1 336 ? 10.602 26.609 -8.32 1 54.16 336 ARG A CA 1
ATOM 2510 C C . ARG A 1 336 ? 11.242 27.109 -9.617 1 54.16 336 ARG A C 1
ATOM 2512 O O . ARG A 1 336 ? 11.836 28.188 -9.648 1 54.16 336 ARG A O 1
ATOM 2519 N N . LEU A 1 337 ? 11.016 26.266 -10.641 1 50.97 337 LEU A N 1
ATOM 2520 C CA . LEU A 1 337 ? 11.586 26.656 -11.93 1 50.97 337 LEU A CA 1
ATOM 2521 C C . LEU A 1 337 ? 10.852 27.859 -12.508 1 50.97 337 LEU A C 1
ATOM 2523 O O . LEU A 1 337 ? 11.477 28.75 -13.086 1 50.97 337 LEU A O 1
ATOM 2527 N N . THR A 1 338 ? 9.547 27.781 -12.383 1 49.53 338 THR A N 1
ATOM 2528 C CA . THR A 1 338 ? 8.773 28.906 -12.875 1 49.53 338 THR A CA 1
ATOM 2529 C C . THR A 1 338 ? 9.133 30.188 -12.109 1 49.53 338 THR A C 1
ATOM 2531 O O . THR A 1 338 ? 9.227 31.266 -12.695 1 49.53 338 THR A O 1
ATOM 2534 N N . LYS A 1 339 ? 9.312 29.984 -10.797 1 53.44 339 LYS A N 1
ATOM 2535 C CA . LYS A 1 339 ? 9.727 31.109 -9.969 1 53.44 339 LYS A CA 1
ATOM 2536 C C . LYS A 1 339 ? 11.125 31.594 -10.359 1 53.44 339 LYS A C 1
ATOM 2538 O O . LYS A 1 339 ? 11.367 32.812 -10.438 1 53.44 339 LYS A O 1
ATOM 2543 N N . ALA A 1 340 ? 11.969 30.578 -10.531 1 52.41 340 ALA A N 1
ATOM 2544 C CA . ALA A 1 340 ? 13.32 30.938 -10.953 1 52.41 340 ALA A CA 1
ATOM 2545 C C . ALA A 1 340 ? 13.312 31.656 -12.305 1 52.41 340 ALA A C 1
ATOM 2547 O O . ALA A 1 340 ? 14.062 32.594 -12.516 1 52.41 340 ALA A O 1
ATOM 2548 N N . TYR A 1 341 ? 12.477 31.094 -13.164 1 49.59 341 TYR A N 1
ATOM 2549 C CA . TYR A 1 341 ? 12.352 31.719 -14.469 1 49.59 341 TYR A CA 1
ATOM 2550 C C . TYR A 1 341 ? 11.828 33.156 -14.336 1 49.59 341 TYR A C 1
ATOM 2552 O O . TYR A 1 341 ? 12.305 34.062 -15.023 1 49.59 341 TYR A O 1
ATOM 2560 N N . TRP A 1 342 ? 10.883 33.281 -13.508 1 49.41 342 TRP A N 1
ATOM 2561 C CA . TRP A 1 342 ? 10.328 34.625 -13.344 1 49.41 342 TRP A CA 1
ATOM 2562 C C . TRP A 1 342 ? 11.289 35.531 -12.586 1 49.41 342 TRP A C 1
ATOM 2564 O O . TRP A 1 342 ? 11.359 36.719 -12.852 1 49.41 342 TRP A O 1
ATOM 2574 N N . LYS A 1 343 ? 11.93 34.938 -11.664 1 50.12 343 LYS A N 1
ATOM 2575 C CA . LYS A 1 343 ? 12.898 35.75 -10.945 1 50.12 343 LYS A CA 1
ATOM 2576 C C . LYS A 1 343 ? 14.094 36.094 -11.836 1 50.12 343 LYS A C 1
ATOM 2578 O O . LYS A 1 343 ? 14.672 37.188 -11.719 1 50.12 343 LYS A O 1
ATOM 2583 N N . LEU A 1 344 ? 14.438 35.125 -12.68 1 48.44 344 LEU A N 1
ATOM 2584 C CA . LEU A 1 344 ? 15.594 35.375 -13.539 1 48.44 344 LEU A CA 1
ATOM 2585 C C . LEU A 1 344 ? 15.188 36.156 -14.781 1 48.44 344 LEU A C 1
ATOM 2587 O O . LEU A 1 344 ? 16.047 36.531 -15.586 1 48.44 344 LEU A O 1
ATOM 2591 N N . TYR A 1 345 ? 13.945 36.312 -15.047 1 44.94 345 TYR A N 1
ATOM 2592 C CA . TYR A 1 345 ? 13.555 37.031 -16.25 1 44.94 345 TYR A CA 1
ATOM 2593 C C . TYR A 1 345 ? 14.195 38.438 -16.266 1 44.94 345 TYR A C 1
ATOM 2595 O O . TYR A 1 345 ? 14.391 39 -17.344 1 44.94 345 TYR A O 1
ATOM 2603 N N . PRO A 1 346 ? 14.281 39.125 -15.133 1 44 346 PRO A N 1
ATOM 2604 C CA . PRO A 1 346 ? 14.898 40.406 -15.461 1 44 346 PRO A CA 1
ATOM 2605 C C . PRO A 1 346 ? 16.375 40.281 -15.805 1 44 346 PRO A C 1
ATOM 2607 O O . PRO A 1 346 ? 16.984 41.25 -16.281 1 44 346 PRO A O 1
ATOM 2610 N N . PHE A 1 347 ? 17.031 39.281 -15.289 1 40.75 347 PHE A N 1
ATOM 2611 C CA . PHE A 1 347 ? 18.469 39.344 -15.57 1 40.75 347 PHE A CA 1
ATOM 2612 C C . PHE A 1 347 ? 18.781 38.719 -16.922 1 40.75 347 PHE A C 1
ATOM 2614 O O . PHE A 1 347 ? 19.938 38.469 -17.234 1 40.75 347 PHE A O 1
ATOM 2621 N N . ALA A 1 348 ? 17.766 38.312 -17.75 1 36.59 348 ALA A N 1
ATOM 2622 C CA . ALA A 1 348 ? 18.109 38 -19.125 1 36.59 348 ALA A CA 1
ATOM 2623 C C . ALA A 1 348 ? 18.5 39.25 -19.906 1 36.59 348 ALA A C 1
ATOM 2625 O O . ALA A 1 348 ? 18.609 39.219 -21.125 1 36.59 348 ALA A O 1
ATOM 2626 N N . TYR A 1 349 ? 18.703 40.344 -19.266 1 27.5 349 TYR A N 1
ATOM 2627 C CA . TYR A 1 349 ? 19.391 41.25 -20.172 1 27.5 349 TYR A CA 1
ATOM 2628 C C . TYR A 1 349 ? 20.859 40.875 -20.328 1 27.5 349 TYR A C 1
ATOM 2630 O O . TYR A 1 349 ? 21.484 40.406 -19.375 1 27.5 349 TYR A O 1
ATOM 2638 N N . MET B 1 1 ? 62.688 -25.766 11.836 1 24.27 1 MET B N 1
ATOM 2639 C CA . MET B 1 1 ? 61.938 -24.5 11.891 1 24.27 1 MET B CA 1
ATOM 2640 C C . MET B 1 1 ? 61.188 -24.25 10.594 1 24.27 1 MET B C 1
ATOM 2642 O O . MET B 1 1 ? 61.625 -23.453 9.766 1 24.27 1 MET B O 1
ATOM 2646 N N . SER B 1 2 ? 60.656 -25.203 9.938 1 28.14 2 SER B N 1
ATOM 2647 C CA . SER B 1 2 ? 59.969 -25.25 8.664 1 28.14 2 SER B CA 1
ATOM 2648 C C . SER B 1 2 ? 58.781 -24.297 8.664 1 28.14 2 SER B C 1
ATOM 2650 O O . SER B 1 2 ? 57.938 -24.344 9.57 1 28.14 2 SER B O 1
ATOM 2652 N N . MET B 1 3 ? 58.906 -23 8.023 1 30.02 3 MET B N 1
ATOM 2653 C CA . MET B 1 3 ? 58 -21.859 7.871 1 30.02 3 MET B CA 1
ATOM 2654 C C . MET B 1 3 ? 56.688 -22.266 7.219 1 30.02 3 MET B C 1
ATOM 2656 O O . MET B 1 3 ? 56.656 -22.484 6.008 1 30.02 3 MET B O 1
ATOM 2660 N N . GLN B 1 4 ? 55.844 -23.188 7.551 1 27.34 4 GLN B N 1
ATOM 2661 C CA . GLN B 1 4 ? 54.531 -23.484 6.961 1 27.34 4 GLN B CA 1
ATOM 2662 C C . GLN B 1 4 ? 53.719 -22.219 6.785 1 27.34 4 GLN B C 1
ATOM 2664 O O . GLN B 1 4 ? 53.438 -21.531 7.762 1 27.34 4 GLN B O 1
ATOM 2669 N N . LYS B 1 5 ? 53.938 -21.453 5.621 1 31.48 5 LYS B N 1
ATOM 2670 C CA . LYS B 1 5 ? 53.406 -20.203 5.109 1 31.48 5 LYS B CA 1
ATOM 2671 C C . LYS B 1 5 ? 51.875 -20.125 5.285 1 31.48 5 LYS B C 1
ATOM 2673 O O . LYS B 1 5 ? 51.156 -21.078 4.945 1 31.48 5 LYS B O 1
ATOM 2678 N N . CYS B 1 6 ? 51.156 -19.484 6.098 1 33.75 6 CYS B N 1
ATOM 2679 C CA . CYS B 1 6 ? 49.844 -19.266 6.66 1 33.75 6 CYS B CA 1
ATOM 2680 C C . CYS B 1 6 ? 48.844 -18.938 5.566 1 33.75 6 CYS B C 1
ATOM 2682 O O . CYS B 1 6 ? 47.656 -18.688 5.852 1 33.75 6 CYS B O 1
ATOM 2684 N N . GLY B 1 7 ? 49.281 -18.203 4.406 1 34.97 7 GLY B N 1
ATOM 2685 C CA . GLY B 1 7 ? 48.406 -17.516 3.441 1 34.97 7 GLY B CA 1
ATOM 2686 C C . GLY B 1 7 ? 47.625 -18.469 2.557 1 34.97 7 GLY B C 1
ATOM 2687 O O . GLY B 1 7 ? 48.156 -18.969 1.562 1 34.97 7 GLY B O 1
ATOM 2688 N N . LEU B 1 8 ? 47.062 -19.5 2.941 1 33.78 8 LEU B N 1
ATOM 2689 C CA . LEU B 1 8 ? 46.344 -20.344 2.002 1 33.78 8 LEU B CA 1
ATOM 2690 C C . LEU B 1 8 ? 45.5 -19.516 1.04 1 33.78 8 LEU B C 1
ATOM 2692 O O . LEU B 1 8 ? 44.531 -18.859 1.454 1 33.78 8 LEU B O 1
ATOM 2696 N N . PHE B 1 9 ? 46.125 -18.828 0.047 1 35.78 9 PHE B N 1
ATOM 2697 C CA . PHE B 1 9 ? 45.594 -18.172 -1.137 1 35.78 9 PHE B CA 1
ATOM 2698 C C . PHE B 1 9 ? 44.562 -19.062 -1.848 1 35.78 9 PHE B C 1
ATOM 2700 O O . PHE B 1 9 ? 44.938 -20.094 -2.42 1 35.78 9 PHE B O 1
ATOM 2707 N N . TYR B 1 10 ? 43.469 -19.375 -1.204 1 34.91 10 TYR B N 1
ATOM 2708 C CA . TYR B 1 10 ? 42.406 -20.016 -1.997 1 34.91 10 TYR B CA 1
ATOM 2709 C C . TYR B 1 10 ? 42.312 -19.375 -3.375 1 34.91 10 TYR B C 1
ATOM 2711 O O . TYR B 1 10 ? 42.125 -18.156 -3.488 1 34.91 10 TYR B O 1
ATOM 2719 N N . THR B 1 11 ? 43.188 -19.672 -4.301 1 34.78 11 THR B N 1
ATOM 2720 C CA . THR B 1 11 ? 43.344 -19.188 -5.668 1 34.78 11 THR B CA 1
ATOM 2721 C C . THR B 1 11 ? 41.969 -19.172 -6.387 1 34.78 11 THR B C 1
ATOM 2723 O O . THR B 1 11 ? 41.781 -18.359 -7.285 1 34.78 11 THR B O 1
ATOM 2726 N N . THR B 1 12 ? 41.438 -20.453 -6.594 1 34.19 12 THR B N 1
ATOM 2727 C CA . THR B 1 12 ? 40.438 -20.469 -7.645 1 34.19 12 THR B CA 1
ATOM 2728 C C . THR B 1 12 ? 39.156 -19.75 -7.191 1 34.19 12 THR B C 1
ATOM 2730 O O . THR B 1 12 ? 38.594 -20.062 -6.145 1 34.19 12 THR B O 1
ATOM 2733 N N . TYR B 1 13 ? 38.938 -18.516 -7.527 1 34.81 13 TYR B N 1
ATOM 2734 C CA . TYR B 1 13 ? 37.781 -17.641 -7.375 1 34.81 13 TYR B CA 1
ATOM 2735 C C . TYR B 1 13 ? 36.5 -18.406 -7.559 1 34.81 13 TYR B C 1
ATOM 2737 O O . TYR B 1 13 ? 35.406 -17.875 -7.324 1 34.81 13 TYR B O 1
ATOM 2745 N N . ALA B 1 14 ? 36.5 -19.453 -8.383 1 35.53 14 ALA B N 1
ATOM 2746 C CA . ALA B 1 14 ? 35.25 -20.094 -8.75 1 35.53 14 ALA B CA 1
ATOM 2747 C C . ALA B 1 14 ? 34.469 -20.547 -7.504 1 35.53 14 ALA B C 1
ATOM 2749 O O . ALA B 1 14 ? 33.25 -20.562 -7.496 1 35.53 14 ALA B O 1
ATOM 2750 N N . ARG B 1 15 ? 35.094 -21.156 -6.559 1 35.66 15 ARG B N 1
ATOM 2751 C CA . ARG B 1 15 ? 34.375 -21.828 -5.48 1 35.66 15 ARG B CA 1
ATOM 2752 C C . ARG B 1 15 ? 33.75 -20.812 -4.523 1 35.66 15 ARG B C 1
ATOM 2754 O O . ARG B 1 15 ? 33.031 -21.172 -3.598 1 35.66 15 ARG B O 1
ATOM 2761 N N . GLU B 1 16 ? 34.375 -19.703 -4.211 1 35.59 16 GLU B N 1
ATOM 2762 C CA . GLU B 1 16 ? 33.844 -18.812 -3.18 1 35.59 16 GLU B CA 1
ATOM 2763 C C . GLU B 1 16 ? 32.469 -18.312 -3.545 1 35.59 16 GLU B C 1
ATOM 2765 O O . GLU B 1 16 ? 31.766 -17.75 -2.701 1 35.59 16 GLU B O 1
ATOM 2770 N N . ASP B 1 17 ? 32.344 -17.984 -4.855 1 36.5 17 ASP B N 1
ATOM 2771 C CA . ASP B 1 17 ? 31.109 -17.297 -5.215 1 36.5 17 ASP B CA 1
ATOM 2772 C C . ASP B 1 17 ? 29.891 -18.172 -4.922 1 36.5 17 ASP B C 1
ATOM 2774 O O . ASP B 1 17 ? 29.078 -18.422 -5.812 1 36.5 17 ASP B O 1
ATOM 2778 N N . GLY B 1 18 ? 30 -19.281 -4.234 1 36.72 18 GLY B N 1
ATOM 2779 C CA . GLY B 1 18 ? 28.891 -20.203 -4.082 1 36.72 18 GLY B CA 1
ATOM 2780 C C . GLY B 1 18 ? 27.609 -19.531 -3.645 1 36.72 18 GLY B C 1
ATOM 2781 O O . GLY B 1 18 ? 27.312 -19.453 -2.449 1 36.72 18 GLY B O 1
ATOM 2782 N N . LEU B 1 19 ? 27.422 -18.391 -3.959 1 39.69 19 LEU B N 1
ATOM 2783 C CA . LEU B 1 19 ? 26 -18.062 -3.893 1 39.69 19 LEU B CA 1
ATOM 2784 C C . LEU B 1 19 ? 25.156 -19.266 -4.289 1 39.69 19 LEU B C 1
ATOM 2786 O O . LEU B 1 19 ? 23.984 -19.125 -4.648 1 39.69 19 LEU B O 1
ATOM 2790 N N . PHE B 1 20 ? 25.734 -20.484 -4.758 1 41.72 20 PHE B N 1
ATOM 2791 C CA . PHE B 1 20 ? 25.203 -21.688 -5.375 1 41.72 20 PHE B CA 1
ATOM 2792 C C . PHE B 1 20 ? 24.125 -22.312 -4.492 1 41.72 20 PHE B C 1
ATOM 2794 O O . PHE B 1 20 ? 24.312 -22.453 -3.285 1 41.72 20 PHE B O 1
ATOM 2801 N N . PRO B 1 21 ? 22.938 -22.188 -4.73 1 50.72 21 PRO B N 1
ATOM 2802 C CA . PRO B 1 21 ? 21.859 -22.922 -4.055 1 50.72 21 PRO B CA 1
ATOM 2803 C C . PRO B 1 21 ? 22.281 -24.344 -3.689 1 50.72 21 PRO B C 1
ATOM 2805 O O . PRO B 1 21 ? 22.859 -25.062 -4.516 1 50.72 21 PRO B O 1
ATOM 2808 N N . SER B 1 22 ? 22.781 -24.531 -2.439 1 53.69 22 SER B N 1
ATOM 2809 C CA . SER B 1 22 ? 23.266 -25.75 -1.811 1 53.69 22 SER B CA 1
ATOM 2810 C C . SER B 1 22 ? 22.453 -26.969 -2.234 1 53.69 22 SER B C 1
ATOM 2812 O O . SER B 1 22 ? 21.281 -26.828 -2.596 1 53.69 22 SER B O 1
ATOM 2814 N N . LYS B 1 23 ? 23.156 -28.062 -2.867 1 59.94 23 LYS B N 1
ATOM 2815 C CA . LYS B 1 23 ? 22.578 -29.406 -3.035 1 59.94 23 LYS B CA 1
ATOM 2816 C C . LYS B 1 23 ? 21.516 -29.672 -1.984 1 59.94 23 LYS B C 1
ATOM 2818 O O . LYS B 1 23 ? 20.5 -30.312 -2.279 1 59.94 23 LYS B O 1
ATOM 2823 N N . PHE B 1 24 ? 21.766 -28.984 -0.999 1 56.97 24 PHE B N 1
ATOM 2824 C CA . PHE B 1 24 ? 20.828 -29.188 0.104 1 56.97 24 PHE B CA 1
ATOM 2825 C C . PHE B 1 24 ? 19.5 -28.5 -0.18 1 56.97 24 PHE B C 1
ATOM 2827 O O . PHE B 1 24 ? 18.438 -29.062 0.06 1 56.97 24 PHE B O 1
ATOM 2834 N N . GLN B 1 25 ? 19.594 -27.297 -0.759 1 63.34 25 GLN B N 1
ATOM 2835 C CA . GLN B 1 25 ? 18.344 -26.594 -1.053 1 63.34 25 GLN B CA 1
ATOM 2836 C C . GLN B 1 25 ? 17.547 -27.328 -2.135 1 63.34 25 GLN B C 1
ATOM 2838 O O . GLN B 1 25 ? 16.328 -27.438 -2.043 1 63.34 25 GLN B O 1
ATOM 2843 N N . LYS B 1 26 ? 18.312 -27.859 -3.035 1 66.88 26 LYS B N 1
ATOM 2844 C CA . LYS B 1 26 ? 17.625 -28.609 -4.086 1 66.88 26 LYS B CA 1
ATOM 2845 C C . LYS B 1 26 ? 16.984 -29.875 -3.523 1 66.88 26 LYS B C 1
ATOM 2847 O O . LYS B 1 26 ? 15.875 -30.25 -3.916 1 66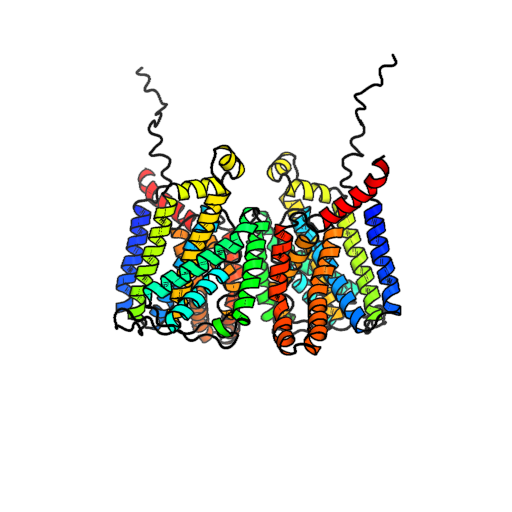.88 26 LYS B O 1
ATOM 2852 N N . ILE B 1 27 ? 17.734 -30.422 -2.607 1 65.25 27 ILE B N 1
ATOM 2853 C CA . ILE B 1 27 ? 17.219 -31.656 -2.037 1 65.25 27 ILE B CA 1
ATOM 2854 C C . ILE B 1 27 ? 16 -31.359 -1.164 1 65.25 27 ILE B C 1
ATOM 2856 O O . ILE B 1 27 ? 15.016 -32.094 -1.198 1 65.25 27 ILE B O 1
ATOM 2860 N N . CYS B 1 28 ? 16.078 -30.266 -0.452 1 64.56 28 CYS B N 1
ATOM 2861 C CA . CYS B 1 28 ? 14.945 -29.906 0.401 1 64.56 28 CYS B CA 1
ATOM 2862 C C . CYS B 1 28 ? 13.719 -29.547 -0.435 1 64.56 28 CYS B C 1
ATOM 2864 O O . CYS B 1 28 ? 12.594 -29.922 -0.09 1 64.56 28 CYS B O 1
ATOM 2866 N N . LEU B 1 29 ? 13.984 -28.859 -1.481 1 72.19 29 LEU B N 1
ATOM 2867 C CA . LEU B 1 29 ? 12.891 -28.516 -2.373 1 72.19 29 LEU B CA 1
ATOM 2868 C C . LEU B 1 29 ? 12.297 -29.75 -3.025 1 72.19 29 LEU B C 1
ATOM 2870 O O . LEU B 1 29 ? 11.078 -29.891 -3.113 1 72.19 29 LEU B O 1
ATOM 2874 N N . ALA B 1 30 ? 13.219 -30.609 -3.412 1 71.88 30 ALA B N 1
ATOM 2875 C CA . ALA B 1 30 ? 12.766 -31.844 -4.043 1 71.8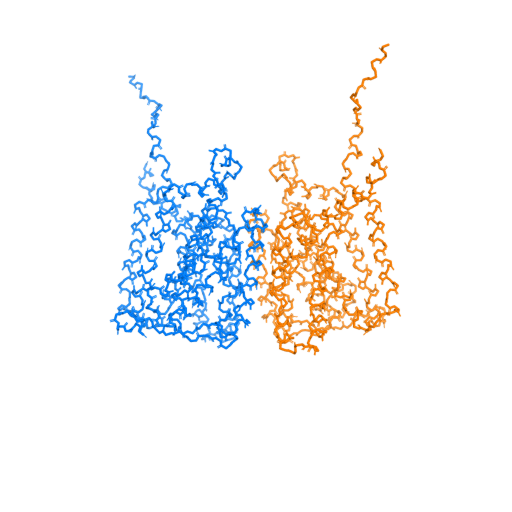8 30 ALA B CA 1
ATOM 2876 C C . ALA B 1 30 ? 11.977 -32.688 -3.061 1 71.88 30 ALA B C 1
ATOM 2878 O O . ALA B 1 30 ? 10.938 -33.281 -3.418 1 71.88 30 ALA B O 1
ATOM 2879 N N . LEU B 1 31 ? 12.461 -32.75 -1.853 1 65.38 31 LEU B N 1
ATOM 2880 C CA . LEU B 1 31 ? 11.766 -33.531 -0.835 1 65.38 31 LEU B CA 1
ATOM 2881 C C . LEU B 1 31 ? 10.406 -32.938 -0.515 1 65.38 31 LEU B C 1
ATOM 2883 O O . LEU B 1 31 ? 9.43 -33.656 -0.339 1 65.38 31 LEU B O 1
ATOM 2887 N N . PHE B 1 32 ? 10.406 -31.656 -0.406 1 71.75 32 PHE B N 1
ATOM 2888 C CA . PHE B 1 32 ? 9.156 -30.969 -0.121 1 71.75 32 PHE B CA 1
ATOM 2889 C C . PHE B 1 32 ? 8.117 -31.266 -1.199 1 71.75 32 PHE B C 1
ATOM 2891 O O . PHE B 1 32 ? 6.988 -31.641 -0.892 1 71.75 32 PHE B O 1
ATOM 2898 N N . PHE B 1 33 ? 8.531 -31.203 -2.463 1 71.12 33 PHE B N 1
ATOM 2899 C CA . PHE B 1 33 ? 7.594 -31.406 -3.557 1 71.12 33 PHE B CA 1
ATOM 2900 C C . PHE B 1 33 ? 7.262 -32.875 -3.705 1 71.12 33 PHE B C 1
ATOM 2902 O O . PHE B 1 33 ? 6.145 -33.25 -4.078 1 71.12 33 PHE B O 1
ATOM 2909 N N . ALA B 1 34 ? 8.195 -33.719 -3.305 1 70.62 34 ALA B N 1
ATOM 2910 C CA . ALA B 1 34 ? 7.938 -35.156 -3.346 1 70.62 34 ALA B CA 1
ATOM 2911 C C . ALA B 1 34 ? 6.906 -35.562 -2.299 1 70.62 34 ALA B C 1
ATOM 2913 O O . ALA B 1 34 ? 6.035 -36.406 -2.564 1 70.62 34 ALA B O 1
ATOM 2914 N N . VAL B 1 35 ? 7.023 -34.938 -1.142 1 68.81 35 VAL B N 1
ATOM 2915 C CA . VAL B 1 35 ? 6.066 -35.25 -0.08 1 68.81 35 VAL B CA 1
ATOM 2916 C C . VAL B 1 35 ? 4.672 -34.781 -0.495 1 68.81 35 VAL B C 1
ATOM 2918 O O . VAL B 1 35 ? 3.678 -35.438 -0.208 1 68.81 35 VAL B O 1
ATOM 2921 N N . LEU B 1 36 ? 4.719 -33.719 -1.211 1 70.81 36 LEU B N 1
ATOM 2922 C CA . LEU B 1 36 ? 3.434 -33.188 -1.647 1 70.81 36 LEU B CA 1
ATOM 2923 C C . LEU B 1 36 ? 2.795 -34.094 -2.699 1 70.81 36 LEU B C 1
ATOM 2925 O O . LEU B 1 36 ? 1.569 -34.125 -2.818 1 70.81 36 LEU B O 1
ATOM 2929 N N . LEU B 1 37 ? 3.621 -34.812 -3.473 1 68.56 37 LEU B N 1
ATOM 2930 C CA . LEU B 1 37 ? 3.115 -35.719 -4.496 1 68.56 37 LEU B CA 1
ATOM 2931 C C . LEU B 1 37 ? 2.346 -36.875 -3.861 1 68.56 37 LEU B C 1
ATOM 2933 O O . LEU B 1 37 ? 1.386 -37.375 -4.449 1 68.56 37 LEU B O 1
ATOM 2937 N N . VAL B 1 38 ? 2.689 -37.219 -2.656 1 65.38 38 VAL B N 1
ATOM 2938 C CA . VAL B 1 38 ? 2.113 -38.375 -2.021 1 65.38 38 VAL B CA 1
ATOM 2939 C C . VAL B 1 38 ? 0.937 -37.969 -1.139 1 65.38 38 VAL B C 1
ATOM 2941 O O . VAL B 1 38 ? 0.05 -38.781 -0.86 1 65.38 38 VAL B O 1
ATOM 2944 N N . CYS B 1 39 ? 0.769 -36.75 -0.894 1 63.12 39 CYS B N 1
ATOM 2945 C CA . CYS B 1 39 ? -0.147 -36.25 0.126 1 63.12 39 CYS B CA 1
ATOM 2946 C C . CYS B 1 39 ? -1.596 -36.406 -0.325 1 63.12 39 CYS B C 1
ATOM 2948 O O . CYS B 1 39 ? -2.473 -36.719 0.479 1 63.12 39 CYS B O 1
ATOM 2950 N N . PRO B 1 40 ? -1.957 -36.188 -1.684 1 64.81 40 PRO B N 1
ATOM 2951 C CA . PRO B 1 40 ? -3.385 -36.188 -2.008 1 64.81 40 PRO B CA 1
ATOM 2952 C C . PRO B 1 40 ? -4.078 -37.5 -1.7 1 64.81 40 PRO B C 1
ATOM 2954 O O . PRO B 1 40 ? -5.289 -37.531 -1.462 1 64.81 40 PRO B O 1
ATOM 2957 N N . GLN B 1 41 ? -3.395 -38.531 -1.811 1 63.62 41 GLN B N 1
ATOM 2958 C CA . GLN B 1 41 ? -4.023 -39.844 -1.581 1 63.62 41 GLN B CA 1
ATOM 2959 C C . GLN B 1 41 ? -4.516 -39.969 -0.143 1 63.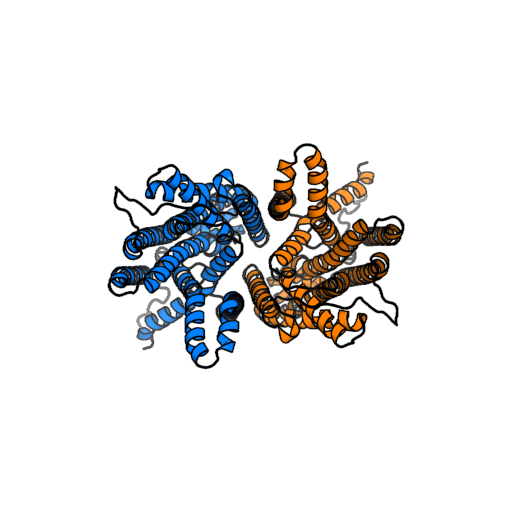62 41 GLN B C 1
ATOM 2961 O O . GLN B 1 41 ? -5.434 -40.719 0.14 1 63.62 41 GLN B O 1
ATOM 2966 N N . PHE B 1 42 ? -4.066 -39.125 0.771 1 64.56 42 PHE B N 1
ATOM 2967 C CA . PHE B 1 42 ? -4.398 -39.312 2.18 1 64.56 42 PHE B CA 1
ATOM 2968 C C . PHE B 1 42 ? -5.133 -38.094 2.721 1 64.56 42 PHE B C 1
ATOM 2970 O O . PHE B 1 42 ? -5.535 -38.062 3.885 1 64.56 42 PHE B O 1
ATOM 2977 N N . LEU B 1 43 ? -5.312 -37.188 1.851 1 69.38 43 LEU B N 1
ATOM 2978 C CA . LEU B 1 43 ? -5.82 -35.938 2.434 1 69.38 43 LEU B CA 1
ATOM 2979 C C . LEU B 1 43 ? -7.246 -35.688 1.971 1 69.38 43 LEU B C 1
ATOM 2981 O O . LEU B 1 43 ? -7.652 -36.125 0.898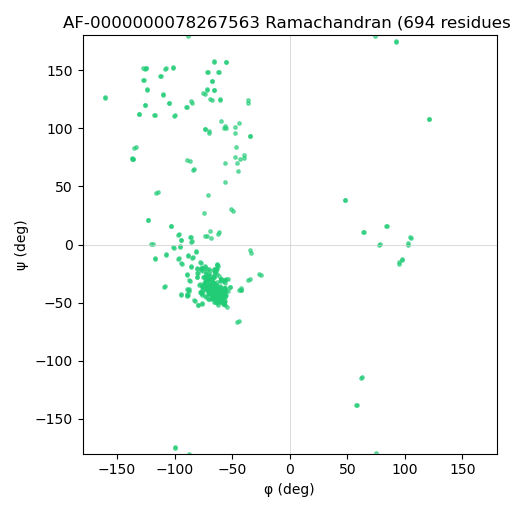 1 69.38 43 LEU B O 1
ATOM 2985 N N . ASP B 1 44 ? -8.078 -35.125 2.82 1 79.94 44 ASP B N 1
ATOM 2986 C CA . ASP B 1 44 ? -9.461 -34.719 2.561 1 79.94 44 ASP B CA 1
ATOM 2987 C C . ASP B 1 44 ? -9.523 -33.594 1.539 1 79.94 44 ASP B C 1
ATOM 2989 O O . ASP B 1 44 ? -8.508 -32.938 1.263 1 79.94 44 ASP B O 1
ATOM 2993 N N . SER B 1 45 ? -10.656 -33.5 0.926 1 78.94 45 SER B N 1
ATOM 2994 C CA . SER B 1 45 ? -10.898 -32.5 -0.119 1 78.94 45 SER B CA 1
ATOM 2995 C C . SER B 1 45 ? -10.578 -31.094 0.371 1 78.94 45 SER B C 1
ATOM 2997 O O . SER B 1 45 ? -10.047 -30.281 -0.382 1 78.94 45 SER B O 1
ATOM 2999 N N . TYR B 1 46 ? -10.734 -30.891 1.586 1 81.44 46 TYR B N 1
ATOM 3000 C CA . TYR B 1 46 ? -10.5 -29.562 2.152 1 81.44 46 TYR B CA 1
ATOM 3001 C C . TYR B 1 46 ? -9.008 -29.266 2.227 1 81.44 46 TYR B C 1
ATOM 3003 O O . TYR B 1 46 ? -8.555 -28.188 1.806 1 81.44 46 TYR B O 1
ATOM 3011 N N . VAL B 1 47 ? -8.305 -30.188 2.66 1 83 47 VAL B N 1
ATOM 3012 C CA . VAL B 1 47 ? -6.859 -30.016 2.787 1 83 47 VAL B CA 1
ATOM 3013 C C . VAL B 1 47 ? -6.234 -29.875 1.402 1 83 47 VAL B C 1
ATOM 3015 O O . VAL B 1 47 ? -5.289 -29.109 1.22 1 83 47 VAL B O 1
ATOM 3018 N N . MET B 1 48 ? -6.844 -30.547 0.471 1 85.38 48 MET B N 1
ATOM 3019 C CA . MET B 1 48 ? -6.336 -30.453 -0.894 1 85.38 48 MET B CA 1
ATOM 3020 C C . MET B 1 48 ? -6.566 -29.062 -1.466 1 85.38 48 MET B C 1
ATOM 3022 O O . MET B 1 48 ? -5.734 -28.547 -2.219 1 85.38 48 MET B O 1
ATOM 3026 N N . SER B 1 49 ? -7.691 -28.484 -1.131 1 87.12 49 SER B N 1
ATOM 3027 C CA . SER B 1 49 ? -7.98 -27.141 -1.598 1 87.12 49 SER B CA 1
ATOM 3028 C C . SER B 1 49 ? -6.957 -26.141 -1.062 1 87.12 49 SER B C 1
ATOM 3030 O O . SER B 1 49 ? -6.504 -25.25 -1.791 1 87.12 49 SER B O 1
ATOM 3032 N N . ILE B 1 50 ? -6.574 -26.328 0.15 1 88.19 50 ILE B N 1
ATOM 3033 C CA . ILE B 1 50 ? -5.602 -25.438 0.777 1 88.19 50 ILE B CA 1
ATOM 3034 C C . ILE B 1 50 ? -4.23 -25.641 0.136 1 88.19 50 ILE B C 1
ATOM 3036 O O . ILE B 1 50 ? -3.514 -24.672 -0.125 1 88.19 50 ILE B O 1
ATOM 3040 N N . LEU B 1 51 ? -3.947 -26.844 -0.102 1 89.5 51 LEU B N 1
ATOM 3041 C CA . LEU B 1 51 ? -2.662 -27.156 -0.721 1 89.5 51 LEU B CA 1
ATOM 3042 C C . LEU B 1 51 ? -2.568 -26.547 -2.113 1 89.5 51 LEU B C 1
ATOM 3044 O O . LEU B 1 51 ? -1.508 -26.062 -2.51 1 89.5 51 LEU B O 1
ATOM 3048 N N . ASN B 1 52 ? -3.668 -26.609 -2.838 1 91.38 52 ASN B N 1
ATOM 3049 C CA . ASN B 1 52 ? -3.688 -26 -4.164 1 91.38 52 ASN B CA 1
ATOM 3050 C C . ASN B 1 52 ? -3.467 -24.5 -4.086 1 91.38 52 ASN B C 1
ATOM 3052 O O . ASN B 1 52 ? -2.701 -23.938 -4.875 1 91.38 52 ASN B O 1
ATOM 3056 N N . LEU B 1 53 ? -4.043 -23.906 -3.125 1 92.75 53 LEU B N 1
ATOM 3057 C CA . LEU B 1 53 ? -3.896 -22.453 -2.959 1 92.75 53 LEU B CA 1
ATOM 3058 C C . LEU B 1 53 ? -2.477 -22.109 -2.527 1 92.75 53 LEU B C 1
ATOM 3060 O O . LEU B 1 53 ? -1.937 -21.078 -2.941 1 92.75 53 LEU B O 1
ATOM 3064 N N . ILE B 1 54 ? -1.905 -22.953 -1.755 1 93.94 54 ILE B N 1
ATOM 3065 C CA . ILE B 1 54 ? -0.532 -22.75 -1.31 1 93.94 54 ILE B CA 1
ATOM 3066 C C . ILE B 1 54 ? 0.413 -22.797 -2.508 1 93.94 54 ILE B C 1
ATOM 3068 O O . ILE B 1 54 ? 1.298 -21.953 -2.648 1 93.94 54 ILE B O 1
ATOM 3072 N N . LEU B 1 55 ? 0.19 -23.766 -3.326 1 95.06 55 LEU B N 1
ATOM 3073 C CA . LEU B 1 55 ? 1.054 -23.938 -4.488 1 95.06 55 LEU B CA 1
ATOM 3074 C C . LEU B 1 55 ? 0.962 -22.719 -5.418 1 95.06 55 LEU B C 1
ATOM 3076 O O . LEU B 1 55 ? 1.98 -22.25 -5.926 1 95.06 55 LEU B O 1
ATOM 3080 N N . ILE B 1 56 ? -0.22 -22.234 -5.586 1 96.94 56 ILE B N 1
ATOM 3081 C CA . ILE B 1 56 ? -0.413 -21.047 -6.426 1 96.94 56 ILE B CA 1
ATOM 3082 C C . ILE B 1 56 ? 0.264 -19.844 -5.777 1 96.94 56 ILE B C 1
ATOM 3084 O O . ILE B 1 56 ? 0.936 -19.062 -6.457 1 96.94 56 ILE B O 1
ATOM 3088 N N . ALA B 1 57 ? 0.156 -19.75 -4.477 1 97.25 57 ALA B N 1
ATOM 3089 C CA . ALA B 1 57 ? 0.782 -18.641 -3.744 1 97.25 57 ALA B CA 1
ATOM 3090 C C . ALA B 1 57 ? 2.303 -18.719 -3.836 1 97.25 57 ALA B C 1
ATOM 3092 O O . ALA B 1 57 ? 2.98 -17.688 -3.867 1 97.25 57 ALA B O 1
ATOM 3093 N N . VAL B 1 58 ? 2.773 -19.906 -3.877 1 97.06 58 VAL B N 1
ATOM 3094 C CA . VAL B 1 58 ? 4.215 -20.109 -3.975 1 97.06 58 VAL B CA 1
ATOM 3095 C C . VAL B 1 58 ? 4.734 -19.516 -5.285 1 97.06 58 VAL B C 1
ATOM 3097 O O . VAL B 1 58 ? 5.762 -18.828 -5.301 1 97.06 58 VAL B O 1
ATOM 3100 N N . ILE B 1 59 ? 4.012 -19.719 -6.352 1 98.25 59 ILE B N 1
ATOM 3101 C CA . ILE B 1 59 ? 4.43 -19.172 -7.637 1 98.25 59 ILE B CA 1
ATOM 3102 C C . ILE B 1 59 ? 4.449 -17.641 -7.566 1 98.25 59 ILE B C 1
ATOM 3104 O O . ILE B 1 59 ? 5.422 -17.016 -7.98 1 98.25 59 ILE B O 1
ATOM 3108 N N . GLY B 1 60 ? 3.373 -17.109 -7.016 1 98.31 60 GLY B N 1
ATOM 3109 C CA . GLY B 1 60 ? 3.297 -15.672 -6.875 1 98.31 60 GLY B CA 1
ATOM 3110 C C . GLY B 1 60 ? 4.398 -15.094 -6.004 1 98.31 60 GLY B C 1
ATOM 3111 O O . GLY B 1 60 ? 4.996 -14.07 -6.34 1 98.31 60 GLY B O 1
ATOM 3112 N N . ALA B 1 61 ? 4.664 -15.75 -4.918 1 97.81 61 ALA B N 1
ATOM 3113 C CA . ALA B 1 61 ? 5.676 -15.273 -3.979 1 97.81 61 ALA B CA 1
ATOM 3114 C C . ALA B 1 61 ? 7.074 -15.383 -4.574 1 97.81 61 ALA B C 1
ATOM 3116 O O . ALA B 1 61 ? 7.883 -14.461 -4.461 1 97.81 61 ALA B O 1
ATOM 3117 N N . VAL B 1 62 ? 7.355 -16.484 -5.227 1 97.5 62 VAL B N 1
ATOM 3118 C CA . VAL B 1 62 ? 8.672 -16.703 -5.82 1 97.5 62 VAL B CA 1
ATOM 3119 C C . VAL B 1 62 ? 8.906 -15.711 -6.949 1 97.5 62 VAL B C 1
ATOM 3121 O O . VAL B 1 62 ? 10.016 -15.219 -7.133 1 97.5 62 VAL B O 1
ATOM 3124 N N . SER B 1 63 ? 7.852 -15.461 -7.672 1 98.38 63 SER B N 1
ATOM 3125 C CA . SER B 1 63 ? 7.965 -14.484 -8.758 1 98.38 63 SER B CA 1
ATOM 3126 C C . SER B 1 63 ? 8.273 -13.094 -8.219 1 98.38 63 SER B C 1
ATOM 3128 O O . SER B 1 63 ? 9.133 -12.391 -8.766 1 98.38 63 SER B O 1
ATOM 3130 N N . LEU B 1 64 ? 7.629 -12.711 -7.164 1 97.44 64 LEU B N 1
ATOM 3131 C CA . LEU B 1 64 ? 7.891 -11.398 -6.57 1 97.44 64 LEU B CA 1
ATOM 3132 C C . LEU B 1 64 ? 9.281 -11.352 -5.957 1 97.44 64 LEU B C 1
ATOM 3134 O O . LEU B 1 64 ? 9.945 -10.312 -6 1 97.44 64 LEU B O 1
ATOM 3138 N N . ASN B 1 65 ? 9.695 -12.438 -5.402 1 96.56 65 ASN B N 1
ATOM 3139 C CA . ASN B 1 65 ? 11.031 -12.508 -4.816 1 96.56 65 ASN B CA 1
ATOM 3140 C C . ASN B 1 65 ? 12.109 -12.281 -5.867 1 96.56 65 ASN B C 1
ATOM 3142 O O . ASN B 1 65 ? 13.148 -11.68 -5.578 1 96.56 65 ASN B O 1
ATOM 3146 N N . LEU B 1 66 ? 11.906 -12.766 -7.016 1 97.12 66 LEU B N 1
ATOM 3147 C CA . LEU B 1 66 ? 12.852 -12.539 -8.102 1 97.12 66 LEU B CA 1
ATOM 3148 C C . LEU B 1 66 ? 13.008 -11.047 -8.383 1 97.12 66 LEU B C 1
ATOM 3150 O O . LEU B 1 66 ? 14.125 -10.555 -8.562 1 97.12 66 LEU B O 1
ATOM 3154 N N . LEU B 1 67 ? 11.906 -10.359 -8.367 1 95.75 67 LEU B N 1
ATOM 3155 C CA . LEU B 1 67 ? 11.906 -8.938 -8.703 1 95.75 67 LEU B CA 1
ATOM 3156 C C . LEU B 1 67 ? 12.383 -8.102 -7.523 1 95.75 67 LEU B C 1
ATOM 3158 O O . LEU B 1 67 ? 13.328 -7.32 -7.656 1 95.75 67 LEU B O 1
ATOM 3162 N N . THR B 1 68 ? 11.805 -8.312 -6.418 1 93.06 68 THR B N 1
ATOM 3163 C CA . THR B 1 68 ? 12.078 -7.469 -5.262 1 93.06 68 THR B CA 1
ATOM 3164 C C . THR B 1 68 ? 13.258 -8.016 -4.461 1 93.06 68 THR B C 1
ATOM 3166 O O . THR B 1 68 ? 14.133 -7.254 -4.039 1 93.06 68 THR B O 1
ATOM 3169 N N . GLY B 1 69 ? 13.305 -9.25 -4.262 1 91 69 GLY B N 1
ATOM 3170 C CA . GLY B 1 69 ? 14.344 -9.852 -3.438 1 91 69 GLY B CA 1
ATOM 3171 C C . GLY B 1 69 ? 15.68 -9.961 -4.145 1 91 69 GLY B C 1
ATOM 3172 O O . GLY B 1 69 ? 16.719 -9.672 -3.559 1 91 69 GLY B O 1
ATOM 3173 N N . VAL B 1 70 ? 15.648 -10.336 -5.363 1 93.5 70 VAL B N 1
ATOM 3174 C CA . VAL B 1 70 ? 16.891 -10.617 -6.078 1 93.5 70 VAL B CA 1
ATOM 3175 C C . VAL B 1 70 ? 17.344 -9.367 -6.844 1 93.5 70 VAL B C 1
ATOM 3177 O O . VAL B 1 70 ? 18.516 -8.984 -6.793 1 93.5 70 VAL B O 1
ATOM 3180 N N . CYS B 1 71 ? 16.391 -8.727 -7.477 1 93.44 71 CYS B N 1
ATOM 3181 C CA . CYS B 1 71 ? 16.766 -7.59 -8.312 1 93.44 71 CYS B CA 1
ATOM 3182 C C . CYS B 1 71 ? 16.656 -6.285 -7.535 1 93.44 71 CYS B C 1
ATOM 3184 O O . CYS B 1 71 ? 17.156 -5.254 -7.969 1 93.44 71 CYS B O 1
ATOM 3186 N N . GLY B 1 72 ? 15.984 -6.277 -6.453 1 89.44 72 GLY B N 1
ATOM 3187 C CA . GLY B 1 72 ? 15.922 -5.105 -5.598 1 89.44 72 GLY B CA 1
ATOM 3188 C C . GLY B 1 72 ? 14.867 -4.109 -6.027 1 89.44 72 GLY B C 1
ATOM 3189 O O . GLY B 1 72 ? 14.883 -2.951 -5.602 1 89.44 72 GLY B O 1
ATOM 3190 N N . GLN B 1 73 ? 13.93 -4.52 -6.887 1 89.69 73 GLN B N 1
ATOM 3191 C CA . GLN B 1 73 ? 12.867 -3.641 -7.359 1 89.69 73 GLN B CA 1
ATOM 3192 C C . GLN B 1 73 ? 11.57 -3.889 -6.59 1 89.69 73 GLN B C 1
ATOM 3194 O O . GLN B 1 73 ? 10.922 -4.922 -6.773 1 89.69 73 GLN B O 1
ATOM 3199 N N . MET B 1 74 ? 11.234 -2.928 -5.836 1 88 74 MET B N 1
ATOM 3200 C CA . MET B 1 74 ? 10.031 -3.084 -5.027 1 88 74 MET B CA 1
ATOM 3201 C C . MET B 1 74 ? 8.781 -2.945 -5.887 1 88 74 MET B C 1
ATOM 3203 O O . MET B 1 74 ? 8.68 -2.031 -6.707 1 88 74 MET B O 1
ATOM 3207 N N . SER B 1 75 ? 7.938 -3.896 -5.719 1 90.94 75 SER B N 1
ATOM 3208 C CA . SER B 1 75 ? 6.676 -3.852 -6.445 1 90.94 75 SER B CA 1
ATOM 3209 C C . SER B 1 75 ? 5.484 -3.967 -5.5 1 90.94 75 SER B C 1
ATOM 3211 O O . SER B 1 75 ? 5.359 -4.957 -4.773 1 90.94 75 SER B O 1
ATOM 3213 N N . LEU B 1 76 ? 4.613 -2.969 -5.477 1 89.06 76 LEU B N 1
ATOM 3214 C CA . LEU B 1 76 ? 3.377 -2.986 -4.703 1 89.06 76 LEU B CA 1
ATOM 3215 C C . LEU B 1 76 ? 2.176 -3.26 -5.602 1 89.06 76 LEU B C 1
ATOM 3217 O O . LEU B 1 76 ? 1.034 -2.998 -5.215 1 89.06 76 LEU B O 1
ATOM 3221 N N . GLY B 1 77 ? 2.441 -3.713 -6.73 1 93 77 GLY B N 1
ATOM 3222 C CA . GLY B 1 77 ? 1.37 -3.998 -7.668 1 93 77 GLY B CA 1
ATOM 3223 C C . GLY B 1 77 ? 1.362 -5.438 -8.148 1 93 77 GLY B C 1
ATOM 3224 O O . GLY B 1 77 ? 0.803 -5.746 -9.203 1 93 77 GLY B O 1
ATOM 3225 N N . HIS B 1 78 ? 1.968 -6.285 -7.422 1 96.31 78 HIS B N 1
ATOM 3226 C CA . HIS B 1 78 ? 2.139 -7.672 -7.836 1 96.31 78 HIS B CA 1
ATOM 3227 C C . HIS B 1 78 ? 0.794 -8.391 -7.941 1 96.31 78 HIS B C 1
ATOM 3229 O O . HIS B 1 78 ? 0.592 -9.211 -8.836 1 96.31 78 HIS B O 1
ATOM 3235 N N . GLY B 1 79 ? -0.13 -8.086 -7.062 1 96.62 79 GLY B N 1
ATOM 3236 C CA . GLY B 1 79 ? -1.464 -8.672 -7.109 1 96.62 79 GLY B CA 1
ATOM 3237 C C . GLY B 1 79 ? -2.205 -8.352 -8.391 1 96.62 79 GLY B C 1
ATOM 3238 O O . GLY B 1 79 ? -2.936 -9.195 -8.922 1 96.62 79 GLY B O 1
ATOM 3239 N N . ALA B 1 80 ? -1.998 -7.188 -8.867 1 96.38 80 ALA B N 1
ATOM 3240 C CA . ALA B 1 80 ? -2.652 -6.789 -10.117 1 96.38 80 ALA B CA 1
ATOM 3241 C C . ALA B 1 80 ? -2.086 -7.562 -11.305 1 96.38 80 ALA B C 1
ATOM 3243 O O . ALA B 1 80 ? -2.814 -7.895 -12.242 1 96.38 80 ALA B O 1
ATOM 3244 N N . PHE B 1 81 ? -0.819 -7.863 -11.281 1 97.88 81 PHE B N 1
ATOM 3245 C CA . PHE B 1 81 ? -0.222 -8.625 -12.367 1 97.88 81 PHE B CA 1
ATOM 3246 C C . PHE B 1 81 ? -0.706 -10.07 -12.352 1 97.88 81 PHE B C 1
ATOM 3248 O O . PHE B 1 81 ? -0.888 -10.68 -13.398 1 97.88 81 PHE B O 1
ATOM 3255 N N . VAL B 1 82 ? -0.89 -10.555 -11.148 1 98.38 82 VAL B N 1
ATOM 3256 C CA . VAL B 1 82 ? -1.527 -11.867 -11.031 1 98.38 82 VAL B CA 1
ATOM 3257 C C . VAL B 1 82 ? -2.93 -11.812 -11.633 1 98.38 82 VAL B C 1
ATOM 3259 O O . VAL B 1 82 ? -3.34 -12.727 -12.352 1 98.38 82 VAL B O 1
ATOM 3262 N N . GLY B 1 83 ? -3.635 -10.734 -11.375 1 98 83 GLY B N 1
ATOM 3263 C CA . GLY B 1 83 ? -4.969 -10.547 -11.922 1 98 83 GLY B CA 1
ATOM 3264 C C . GLY B 1 83 ? -4.984 -10.477 -13.438 1 98 83 GLY B C 1
ATOM 3265 O O . GLY B 1 83 ? -5.852 -11.062 -14.086 1 98 83 GLY B O 1
ATOM 3266 N N . VAL B 1 84 ? -4.012 -9.766 -13.977 1 97.88 84 VAL B N 1
ATOM 3267 C CA . VAL B 1 84 ? -3.914 -9.672 -15.43 1 97.88 84 VAL B CA 1
ATOM 3268 C C . VAL B 1 84 ? -3.748 -11.062 -16.031 1 97.88 84 VAL B C 1
ATOM 3270 O O . VAL B 1 84 ? -4.375 -11.391 -17.047 1 97.88 84 VAL B O 1
ATOM 3273 N N . GLY B 1 85 ? -2.969 -11.844 -15.422 1 98.31 85 GLY B N 1
ATOM 3274 C CA . GLY B 1 85 ? -2.795 -13.219 -15.883 1 98.31 85 GLY B CA 1
ATOM 3275 C C . GLY B 1 85 ? -4.051 -14.055 -15.742 1 98.31 85 GLY B C 1
ATOM 3276 O O . GLY B 1 85 ? -4.359 -14.867 -16.609 1 98.31 85 GLY B O 1
ATOM 3277 N N . ALA B 1 86 ? -4.719 -13.852 -14.648 1 98 86 ALA B N 1
ATOM 3278 C CA . ALA B 1 86 ? -5.961 -14.586 -14.414 1 98 86 ALA B CA 1
ATOM 3279 C C . ALA B 1 86 ? -7 -14.266 -15.484 1 98 86 ALA B C 1
ATOM 3281 O O . ALA B 1 86 ? -7.559 -15.172 -16.109 1 98 86 ALA B O 1
ATOM 3282 N N . TYR B 1 87 ? -7.188 -13.031 -15.734 1 97.31 87 TYR B N 1
ATOM 3283 C CA . TYR B 1 87 ? -8.172 -12.625 -16.734 1 97.31 87 TYR B CA 1
ATOM 3284 C C . TYR B 1 87 ? -7.703 -12.984 -18.141 1 97.31 87 TYR B C 1
ATOM 3286 O O . TYR B 1 87 ? -8.508 -13.391 -18.984 1 97.31 87 TYR B O 1
ATOM 3294 N N . GLY B 1 88 ? -6.406 -12.812 -18.359 1 97.12 88 GLY B N 1
ATOM 3295 C CA . GLY B 1 88 ? -5.871 -13.203 -19.656 1 97.12 88 GLY B CA 1
ATOM 3296 C C . GLY B 1 88 ? -6.074 -14.68 -19.969 1 97.12 88 GLY B C 1
ATOM 3297 O O . GLY B 1 88 ? -6.539 -15.031 -21.047 1 97.12 88 GLY B O 1
ATOM 3298 N N . ALA B 1 89 ? -5.75 -15.5 -19.047 1 97.06 89 ALA B N 1
ATOM 3299 C CA . ALA B 1 89 ? -5.922 -16.938 -19.234 1 97.06 89 ALA B CA 1
ATOM 3300 C C . ALA B 1 89 ? -7.402 -17.312 -19.344 1 97.06 89 ALA B C 1
ATOM 3302 O O . ALA B 1 89 ? -7.773 -18.156 -20.156 1 97.06 89 ALA B O 1
ATOM 3303 N N . ALA B 1 90 ? -8.219 -16.672 -18.547 1 95.56 90 ALA B N 1
ATOM 3304 C CA . ALA B 1 90 ? -9.648 -16.938 -18.547 1 95.56 90 ALA B CA 1
ATOM 3305 C C . ALA B 1 90 ? -10.266 -16.578 -19.906 1 95.56 90 ALA B C 1
ATOM 3307 O O . ALA B 1 90 ? -11.039 -17.359 -20.469 1 95.56 90 ALA B O 1
ATOM 3308 N N . VAL B 1 91 ? -9.891 -15.438 -20.406 1 95.19 91 VAL B N 1
ATOM 3309 C CA . VAL B 1 91 ? -10.445 -14.969 -21.688 1 95.19 91 VAL B CA 1
ATOM 3310 C C . VAL B 1 91 ? -10 -15.906 -22.812 1 95.19 91 VAL B C 1
ATOM 3312 O O . VAL B 1 91 ? -10.812 -16.297 -23.656 1 95.19 91 VAL B O 1
ATOM 3315 N N . LEU B 1 92 ? -8.773 -16.281 -22.781 1 94.94 92 LEU B N 1
ATOM 3316 C CA . LEU B 1 92 ? -8.266 -17.172 -23.812 1 94.94 92 LEU B CA 1
ATOM 3317 C C . LEU B 1 92 ? -8.922 -18.547 -23.719 1 94.94 92 LEU B C 1
ATOM 3319 O O . LEU B 1 92 ? -9.273 -19.156 -24.734 1 94.94 92 LEU B O 1
ATOM 3323 N N . SER B 1 93 ? -9.062 -19.047 -22.516 1 93.12 93 SER B N 1
ATOM 3324 C CA . SER B 1 93 ? -9.711 -20.328 -22.328 1 93.12 93 SER B CA 1
ATOM 3325 C C . SER B 1 93 ? -11.164 -20.297 -22.781 1 93.12 93 SER B C 1
ATOM 3327 O O . SER B 1 93 ? -11.656 -21.234 -23.406 1 93.12 93 SER B O 1
ATOM 3329 N N . ASN B 1 94 ? -11.852 -19.266 -22.453 1 91.12 94 ASN B N 1
ATOM 3330 C CA . ASN B 1 94 ? -13.25 -19.125 -22.844 1 91.12 94 ASN B CA 1
ATOM 3331 C C . ASN B 1 94 ? -13.406 -19.016 -24.359 1 91.12 94 ASN B C 1
ATOM 3333 O O . ASN B 1 94 ? -14.477 -19.297 -24.891 1 91.12 94 ASN B O 1
ATOM 3337 N N . MET B 1 95 ? -12.367 -18.578 -25.047 1 92.12 95 MET B N 1
ATOM 3338 C CA . MET B 1 95 ? -12.375 -18.516 -26.5 1 92.12 95 MET B CA 1
ATOM 3339 C C . MET B 1 95 ? -12.062 -19.875 -27.109 1 92.12 95 MET B C 1
ATOM 3341 O O . MET B 1 95 ? -12.031 -20.016 -28.328 1 92.12 95 MET B O 1
ATOM 3345 N N . GLY B 1 96 ? -11.734 -20.828 -26.281 1 89.44 96 GLY B N 1
ATOM 3346 C CA . GLY B 1 96 ? -11.531 -22.188 -26.75 1 89.44 96 GLY B CA 1
ATOM 3347 C C . GLY B 1 96 ? -10.062 -22.578 -26.828 1 89.44 96 GLY B C 1
ATOM 3348 O O . GLY B 1 96 ? -9.727 -23.656 -27.312 1 89.44 96 GLY B O 1
ATOM 3349 N N . VAL B 1 97 ? -9.242 -21.766 -26.375 1 92.31 97 VAL B N 1
ATOM 3350 C CA . VAL B 1 97 ? -7.812 -22.062 -26.375 1 92.31 97 VAL B CA 1
ATOM 3351 C C . VAL B 1 97 ? -7.5 -23.125 -25.328 1 92.31 97 VAL B C 1
ATOM 3353 O O . VAL B 1 97 ? -8.016 -23.062 -24.203 1 92.31 97 VAL B O 1
ATOM 3356 N N . PRO B 1 98 ? -6.715 -24.109 -25.734 1 91.44 98 PRO B N 1
ATOM 3357 C CA . PRO B 1 98 ? -6.371 -25.141 -24.766 1 91.44 98 PRO B CA 1
ATOM 3358 C C . PRO B 1 98 ? -5.727 -24.578 -23.5 1 91.44 98 PRO B C 1
ATOM 3360 O O . PRO B 1 98 ? -5.098 -23.516 -23.547 1 91.44 98 PRO B O 1
ATOM 3363 N N . PHE B 1 99 ? -5.801 -25.297 -22.453 1 91.56 99 PHE B N 1
ATOM 3364 C CA . PHE B 1 99 ? -5.438 -24.859 -21.125 1 91.56 99 PHE B CA 1
ATOM 3365 C C . PHE B 1 99 ? -3.994 -24.375 -21.078 1 91.56 99 PHE B C 1
ATOM 3367 O O . PHE B 1 99 ? -3.717 -23.25 -20.641 1 91.56 99 PHE B O 1
ATOM 3374 N N . PHE B 1 100 ? -3.051 -25.109 -21.578 1 92.44 100 PHE B N 1
ATOM 3375 C CA . PHE B 1 100 ? -1.63 -24.797 -21.484 1 92.44 100 PHE B CA 1
ATOM 3376 C C . PHE B 1 100 ? -1.297 -23.547 -22.266 1 92.44 100 PHE B C 1
ATOM 3378 O O . PHE B 1 100 ? -0.511 -22.703 -21.812 1 92.44 100 PHE B O 1
ATOM 3385 N N . LEU B 1 101 ? -1.887 -23.391 -23.438 1 95 101 LEU B N 1
ATOM 3386 C CA . LEU B 1 101 ? -1.659 -22.203 -24.234 1 95 101 LEU B CA 1
ATOM 3387 C C . LEU B 1 101 ? -2.314 -20.984 -23.594 1 95 101 LEU B C 1
ATOM 3389 O O . LEU B 1 101 ? -1.784 -19.875 -23.672 1 95 101 LEU B O 1
ATOM 3393 N N . ALA B 1 102 ? -3.461 -21.25 -22.969 1 95.88 102 ALA B N 1
ATOM 3394 C CA . ALA B 1 102 ? -4.148 -20.172 -22.281 1 95.88 102 ALA B CA 1
ATOM 3395 C C . ALA B 1 102 ? -3.355 -19.703 -21.078 1 95.88 102 ALA B C 1
ATOM 3397 O O . ALA B 1 102 ? -3.289 -18.5 -20.797 1 95.88 102 ALA B O 1
ATOM 3398 N N . LEU B 1 103 ? -2.791 -20.688 -20.406 1 96.56 103 LEU B N 1
ATOM 3399 C CA . LEU B 1 103 ? -1.979 -20.375 -19.234 1 96.56 103 LEU B CA 1
ATOM 3400 C C . LEU B 1 103 ? -0.746 -19.562 -19.625 1 96.56 103 LEU B C 1
ATOM 3402 O O . LEU B 1 103 ? -0.461 -18.531 -19.031 1 96.56 103 LEU B O 1
ATOM 3406 N N . LEU B 1 104 ? -0.051 -19.984 -20.656 1 97.88 104 LEU B N 1
ATOM 3407 C CA . LEU B 1 104 ? 1.131 -19.281 -21.156 1 97.88 104 LEU B CA 1
ATOM 3408 C C . LEU B 1 104 ? 0.752 -17.922 -21.75 1 97.88 104 LEU B C 1
ATOM 3410 O O . LEU B 1 104 ? 1.503 -16.953 -21.625 1 97.88 104 LEU B O 1
ATOM 3414 N N . GLY B 1 105 ? -0.427 -17.922 -22.391 1 97.88 105 GLY B N 1
ATOM 3415 C CA . GLY B 1 105 ? -0.917 -16.656 -22.922 1 97.88 105 GLY B CA 1
ATOM 3416 C C . GLY B 1 105 ? -1.221 -15.641 -21.844 1 97.88 105 GLY B C 1
ATOM 3417 O O . GLY B 1 105 ? -0.886 -14.461 -21.984 1 97.88 105 GLY B O 1
ATOM 3418 N N . GLY B 1 106 ? -1.895 -16.125 -20.766 1 97.81 106 GLY B N 1
ATOM 3419 C CA . GLY B 1 106 ? -2.137 -15.25 -19.625 1 97.81 106 GLY B CA 1
ATOM 3420 C C . GLY B 1 106 ? -0.861 -14.703 -19.016 1 97.81 106 GLY B C 1
ATOM 3421 O O . GLY B 1 106 ? -0.788 -13.523 -18.672 1 97.81 106 GLY B O 1
ATOM 3422 N N . GLY B 1 107 ? 0.105 -15.562 -18.875 1 98.44 107 GLY B N 1
ATOM 3423 C CA . GLY B 1 107 ? 1.407 -15.125 -18.406 1 98.44 107 GLY B CA 1
ATOM 3424 C C . GLY B 1 107 ? 2.061 -14.102 -19.312 1 98.44 107 GLY B C 1
ATOM 3425 O O . GLY B 1 107 ? 2.641 -13.125 -18.844 1 98.44 107 GLY B O 1
ATOM 3426 N N . ALA B 1 108 ? 1.956 -14.258 -20.625 1 98.56 108 ALA B N 1
ATOM 3427 C CA . ALA B 1 108 ? 2.541 -13.352 -21.594 1 98.56 108 ALA B CA 1
ATOM 3428 C C . ALA B 1 108 ? 1.871 -11.977 -21.547 1 98.56 108 ALA B C 1
ATOM 3430 O O . ALA B 1 108 ? 2.541 -10.945 -21.641 1 98.56 108 ALA B O 1
ATOM 3431 N N . VAL B 1 109 ? 0.569 -12.023 -21.422 1 98.12 109 VAL B N 1
ATOM 3432 C CA . VAL B 1 109 ? -0.153 -10.758 -21.312 1 98.12 109 VAL B CA 1
ATOM 3433 C C . VAL B 1 109 ? 0.286 -10.023 -20.047 1 98.12 109 VAL B C 1
ATOM 3435 O O . VAL B 1 109 ? 0.498 -8.805 -20.078 1 98.12 109 VAL B O 1
ATOM 3438 N N . ALA B 1 110 ? 0.395 -10.766 -18.922 1 98.44 110 ALA B N 1
ATOM 3439 C CA . ALA B 1 110 ? 0.859 -10.164 -17.672 1 98.44 110 ALA B CA 1
ATOM 3440 C C . ALA B 1 110 ? 2.268 -9.602 -17.828 1 98.44 110 ALA B C 1
ATOM 3442 O O . ALA B 1 110 ? 2.57 -8.523 -17.312 1 98.44 110 ALA B O 1
ATOM 3443 N N . ALA B 1 111 ? 3.07 -10.32 -18.562 1 98.31 111 ALA B N 1
ATOM 3444 C CA . ALA B 1 111 ? 4.43 -9.844 -18.812 1 98.31 111 ALA B CA 1
ATOM 3445 C C . ALA B 1 111 ? 4.422 -8.555 -19.609 1 98.31 111 ALA B C 1
ATOM 3447 O O . ALA B 1 111 ? 5.16 -7.613 -19.297 1 98.31 111 ALA B O 1
ATOM 3448 N N . MET B 1 112 ? 3.652 -8.508 -20.625 1 97.69 112 MET B N 1
ATOM 3449 C CA . MET B 1 112 ? 3.568 -7.324 -21.469 1 97.69 112 MET B CA 1
ATOM 3450 C C . MET B 1 112 ? 3.072 -6.121 -20.688 1 97.69 112 MET B C 1
ATOM 3452 O O . MET B 1 112 ? 3.658 -5.039 -20.75 1 97.69 112 MET B O 1
ATOM 3456 N N . VAL B 1 113 ? 2.023 -6.332 -19.922 1 95.75 113 VAL B N 1
ATOM 3457 C CA . VAL B 1 113 ? 1.461 -5.254 -19.109 1 95.75 113 VAL B CA 1
ATOM 3458 C C . VAL B 1 113 ? 2.465 -4.832 -18.047 1 95.75 113 VAL B C 1
ATOM 3460 O O . VAL B 1 113 ? 2.648 -3.637 -17.797 1 95.75 113 VAL B O 1
ATOM 3463 N N . GLY B 1 114 ? 3.027 -5.82 -17.422 1 93.12 114 GLY B N 1
ATOM 3464 C CA . GLY B 1 114 ? 4.051 -5.52 -16.438 1 93.12 114 GLY B CA 1
ATOM 3465 C C . GLY B 1 114 ? 5.203 -4.711 -17 1 93.12 114 GLY B C 1
ATOM 3466 O O . GLY B 1 114 ? 5.684 -3.773 -16.359 1 93.12 114 GLY B O 1
ATOM 3467 N N . MET B 1 115 ? 5.586 -5.051 -18.172 1 92.81 115 MET B N 1
ATOM 3468 C CA . MET B 1 115 ? 6.695 -4.336 -18.797 1 92.81 115 MET B CA 1
ATOM 3469 C C . MET B 1 115 ? 6.281 -2.92 -19.172 1 92.81 115 MET B C 1
ATOM 3471 O O . MET B 1 115 ? 7.086 -1.99 -19.094 1 92.81 115 MET B O 1
ATOM 3475 N N . ILE B 1 116 ? 5.125 -2.789 -19.562 1 90.38 116 ILE B N 1
ATOM 3476 C CA . ILE B 1 116 ? 4.633 -1.465 -19.922 1 90.38 116 ILE B CA 1
ATOM 3477 C C . ILE B 1 116 ? 4.648 -0.557 -18.703 1 90.38 116 ILE B C 1
ATOM 3479 O O . ILE B 1 116 ? 5.156 0.565 -18.75 1 90.38 116 ILE B O 1
ATOM 3483 N N . PHE B 1 117 ? 4.164 -1.034 -17.594 1 86.44 117 PHE B N 1
ATOM 3484 C CA . PHE B 1 117 ? 4.145 -0.239 -16.375 1 86.44 117 PHE B CA 1
ATOM 3485 C C . PHE B 1 117 ? 5.531 -0.195 -15.742 1 86.44 117 PHE B C 1
ATOM 3487 O O . PHE B 1 117 ? 5.828 0.703 -14.945 1 86.44 117 PHE B O 1
ATOM 3494 N N . GLY B 1 118 ? 6.309 -1.179 -16.141 1 80.56 118 GLY B N 1
ATOM 3495 C CA . GLY B 1 118 ? 7.672 -1.225 -15.625 1 80.56 118 GLY B CA 1
ATOM 3496 C C . GLY B 1 118 ? 8.57 -0.172 -16.234 1 80.56 118 GLY B C 1
ATOM 3497 O O . GLY B 1 118 ? 9.484 0.332 -15.578 1 80.56 118 GLY B O 1
ATOM 3498 N N . ILE B 1 119 ? 8.32 0.236 -17.391 1 84.5 119 ILE B N 1
ATOM 3499 C CA . ILE B 1 119 ? 9.211 1.137 -18.125 1 84.5 119 ILE B CA 1
ATOM 3500 C C . ILE B 1 119 ? 9.312 2.467 -17.391 1 84.5 119 ILE B C 1
ATOM 3502 O O . ILE B 1 119 ? 10.414 2.918 -17.062 1 84.5 119 ILE B O 1
ATOM 3506 N N . PRO B 1 120 ? 8.242 3.088 -17.031 1 76.88 120 PRO B N 1
ATOM 3507 C CA . PRO B 1 120 ? 8.375 4.332 -16.266 1 76.88 120 PRO B CA 1
ATOM 3508 C C . PRO B 1 120 ? 8.969 4.109 -14.883 1 76.88 120 PRO B C 1
ATOM 3510 O O . PRO B 1 120 ? 9.648 4.992 -14.352 1 76.88 120 PRO B O 1
ATOM 3513 N N . SER B 1 121 ? 8.75 2.947 -14.383 1 73.88 121 SER B N 1
ATOM 3514 C CA . SER B 1 121 ? 9.18 2.609 -13.031 1 73.88 121 SER B CA 1
ATOM 3515 C C . SER B 1 121 ? 10.68 2.344 -12.977 1 73.88 121 SER B C 1
ATOM 3517 O O . SER B 1 121 ? 11.305 2.492 -11.922 1 73.88 121 SER B O 1
ATOM 3519 N N . LEU B 1 122 ? 11.25 2.049 -14.188 1 77.56 122 LEU B N 1
ATOM 3520 C CA . LEU B 1 122 ? 12.641 1.627 -14.227 1 77.56 122 LEU B CA 1
ATOM 3521 C C . LEU B 1 122 ? 13.578 2.822 -14.078 1 77.56 122 LEU B C 1
ATOM 3523 O O . LEU B 1 122 ? 14.766 2.656 -13.773 1 77.56 122 LEU B O 1
ATOM 3527 N N . ARG B 1 123 ? 12.977 3.99 -14.258 1 75.38 123 ARG B N 1
ATOM 3528 C CA . ARG B 1 123 ? 13.758 5.207 -14.062 1 75.38 123 ARG B CA 1
ATOM 3529 C C . ARG B 1 123 ? 13.703 5.668 -12.609 1 75.38 123 ARG B C 1
ATOM 3531 O O . ARG B 1 123 ? 14.438 6.57 -12.211 1 75.38 123 ARG B O 1
ATOM 3538 N N . LEU B 1 124 ? 12.828 4.977 -11.984 1 75.69 124 LEU B N 1
ATOM 3539 C CA . LEU B 1 124 ? 12.609 5.363 -10.594 1 75.69 124 LEU B CA 1
ATOM 3540 C C . LEU B 1 124 ? 13.328 4.402 -9.648 1 75.69 124 LEU B C 1
ATOM 3542 O O . LEU B 1 124 ? 13.664 3.279 -10.031 1 75.69 124 LEU B O 1
ATOM 3546 N N . LYS B 1 125 ? 13.656 4.938 -8.5 1 73.31 125 LYS B N 1
ATOM 3547 C CA . LYS B 1 125 ? 14.32 4.082 -7.523 1 73.31 125 LYS B CA 1
ATOM 3548 C C . LYS B 1 125 ? 13.602 4.121 -6.18 1 73.31 125 LYS B C 1
ATOM 3550 O O . LYS B 1 125 ? 12.891 5.078 -5.879 1 73.31 125 LYS B O 1
ATOM 3555 N N . GLY B 1 126 ? 13.805 2.99 -5.57 1 72.56 126 GLY B N 1
ATOM 3556 C CA . GLY B 1 126 ? 13.367 2.947 -4.184 1 72.56 126 GLY B CA 1
ATOM 3557 C C . GLY B 1 126 ? 11.867 3.15 -4.027 1 72.56 126 GLY B C 1
ATOM 3558 O O . GLY B 1 126 ? 11.07 2.424 -4.625 1 72.56 126 GLY B O 1
ATOM 3559 N N . ILE B 1 127 ? 11.562 4.238 -3.398 1 70.88 127 ILE B N 1
ATOM 3560 C CA . ILE B 1 127 ? 10.188 4.508 -3.008 1 70.88 127 ILE B CA 1
ATOM 3561 C C . ILE B 1 127 ? 9.367 4.902 -4.234 1 70.88 127 ILE B C 1
ATOM 3563 O O . ILE B 1 127 ? 8.195 4.543 -4.348 1 70.88 127 ILE B O 1
ATOM 3567 N N . TYR B 1 128 ? 9.953 5.535 -5.125 1 76.75 128 TYR B N 1
ATOM 3568 C CA . TYR B 1 128 ? 9.234 5.988 -6.312 1 76.75 128 TYR B CA 1
ATOM 3569 C C . TYR B 1 128 ? 8.82 4.805 -7.18 1 76.75 128 TYR B C 1
ATOM 3571 O O . TYR B 1 128 ? 7.754 4.824 -7.797 1 76.75 128 TYR B O 1
ATOM 3579 N N . LEU B 1 129 ? 9.711 3.818 -7.172 1 83.12 129 LEU B N 1
ATOM 3580 C CA . LEU B 1 129 ? 9.359 2.602 -7.895 1 83.12 129 LEU B CA 1
ATOM 3581 C C . LEU B 1 129 ? 8.172 1.906 -7.238 1 83.12 129 LEU B C 1
ATOM 3583 O O . LEU B 1 129 ? 7.25 1.457 -7.926 1 83.12 129 LEU B O 1
ATOM 3587 N N . ALA B 1 130 ? 8.172 1.82 -5.961 1 82.88 130 ALA B N 1
ATOM 3588 C CA . ALA B 1 130 ? 7.074 1.213 -5.215 1 82.88 130 ALA B CA 1
ATOM 3589 C C . ALA B 1 130 ? 5.758 1.928 -5.496 1 82.88 130 ALA B C 1
ATOM 3591 O O . ALA B 1 130 ? 4.734 1.283 -5.738 1 82.88 130 ALA B O 1
ATOM 3592 N N . ILE B 1 131 ? 5.789 3.123 -5.527 1 79.12 131 ILE B N 1
ATOM 3593 C CA . ILE B 1 131 ? 4.594 3.93 -5.738 1 79.12 131 ILE B CA 1
ATOM 3594 C C . ILE B 1 131 ? 4.109 3.773 -7.18 1 79.12 131 ILE B C 1
ATOM 3596 O O . ILE B 1 131 ? 2.904 3.736 -7.438 1 79.12 131 ILE B O 1
ATOM 3600 N N . SER B 1 132 ? 5.078 3.758 -8.07 1 85.31 132 SER B N 1
ATOM 3601 C CA . SER B 1 132 ? 4.707 3.578 -9.469 1 85.31 132 SER B CA 1
ATOM 3602 C C . SER B 1 132 ? 3.971 2.26 -9.68 1 85.31 132 SER B C 1
ATOM 3604 O O . SER B 1 132 ? 2.988 2.203 -10.422 1 85.31 132 SER B O 1
ATOM 3606 N N . THR B 1 133 ? 4.445 1.274 -9.039 1 90.5 133 THR B N 1
ATOM 3607 C CA . THR B 1 133 ? 3.795 -0.024 -9.18 1 90.5 133 THR B CA 1
ATOM 3608 C C . THR B 1 133 ? 2.461 -0.047 -8.445 1 90.5 133 THR B C 1
ATOM 3610 O O . THR B 1 133 ? 1.543 -0.774 -8.828 1 90.5 133 THR B O 1
ATOM 3613 N N . LEU B 1 134 ? 2.396 0.694 -7.398 1 86.88 134 LEU B N 1
ATOM 3614 C CA . LEU B 1 134 ? 1.113 0.866 -6.727 1 86.88 134 LEU B CA 1
ATOM 3615 C C . LEU B 1 134 ? 0.099 1.532 -7.652 1 86.88 134 LEU B C 1
ATOM 3617 O O . LEU B 1 134 ? -1.07 1.142 -7.68 1 86.88 134 LEU B O 1
ATOM 3621 N N . ALA B 1 135 ? 0.566 2.555 -8.359 1 86.81 135 ALA B N 1
ATOM 3622 C CA . ALA B 1 135 ? -0.295 3.221 -9.336 1 86.81 135 ALA B CA 1
ATOM 3623 C C . ALA B 1 135 ? -0.792 2.236 -10.391 1 86.81 135 ALA B C 1
ATOM 3625 O O . ALA B 1 135 ? -1.957 2.281 -10.789 1 86.81 135 ALA B O 1
ATOM 3626 N N . ALA B 1 136 ? 0.119 1.38 -10.812 1 90.81 136 ALA B N 1
ATOM 3627 C CA . ALA B 1 136 ? -0.272 0.346 -11.766 1 90.81 136 ALA B CA 1
ATOM 3628 C C . ALA B 1 136 ? -1.36 -0.553 -11.188 1 90.81 136 ALA B C 1
ATOM 3630 O O . ALA B 1 136 ? -2.307 -0.924 -11.883 1 90.81 136 ALA B O 1
ATOM 3631 N N . GLN B 1 137 ? -1.188 -0.914 -9.953 1 92.62 137 GLN B N 1
ATOM 3632 C CA . GLN B 1 137 ? -2.182 -1.714 -9.242 1 92.62 137 GLN B CA 1
ATOM 3633 C C . GLN B 1 137 ? -3.549 -1.035 -9.266 1 92.62 137 GLN B C 1
ATOM 3635 O O . GLN B 1 137 ? -4.562 -1.68 -9.539 1 92.62 137 GLN B O 1
ATOM 3640 N N . LEU B 1 138 ? -3.578 0.267 -9.031 1 87.69 138 LEU B N 1
ATOM 3641 C CA . LEU B 1 138 ? -4.828 1.017 -8.992 1 87.69 138 LEU B CA 1
ATOM 3642 C C . LEU B 1 138 ? -5.457 1.098 -10.383 1 87.69 138 LEU B C 1
ATOM 3644 O O . LEU B 1 138 ? -6.672 0.932 -10.523 1 87.69 138 LEU B O 1
ATOM 3648 N N . ILE B 1 139 ? -4.668 1.293 -11.375 1 89.12 139 ILE B N 1
ATOM 3649 C CA . ILE B 1 139 ? -5.152 1.396 -12.742 1 89.12 139 ILE B CA 1
ATOM 3650 C C . ILE B 1 139 ? -5.727 0.054 -13.195 1 89.12 139 ILE B C 1
ATOM 3652 O O . ILE B 1 139 ? -6.816 -0.002 -13.766 1 89.12 139 ILE B O 1
ATOM 3656 N N . LEU B 1 140 ? -5.004 -0.948 -12.906 1 93.44 140 LEU B N 1
ATOM 3657 C CA . LEU B 1 140 ? -5.43 -2.271 -13.352 1 93.44 140 LEU B CA 1
ATOM 3658 C C . LEU B 1 140 ? -6.684 -2.719 -12.602 1 93.44 140 LEU B C 1
ATOM 3660 O O . LEU B 1 140 ? -7.559 -3.361 -13.188 1 93.44 140 LEU B O 1
ATOM 3664 N N . GLU B 1 141 ? -6.723 -2.441 -11.312 1 90.5 141 GLU B N 1
ATOM 3665 C CA . GLU B 1 141 ? -7.941 -2.742 -10.562 1 90.5 141 GLU B CA 1
ATOM 3666 C C . GLU B 1 141 ? -9.148 -2.045 -11.18 1 90.5 141 GLU B C 1
ATOM 3668 O O . GLU B 1 141 ? -10.234 -2.627 -11.258 1 90.5 141 GLU B O 1
ATOM 3673 N N . TYR B 1 142 ? -8.945 -0.875 -11.641 1 86.69 142 TYR B N 1
ATOM 3674 C CA . TYR B 1 142 ? -10 -0.128 -12.312 1 86.69 142 TYR B CA 1
ATOM 3675 C C . TYR B 1 142 ? -10.398 -0.801 -13.625 1 86.69 142 TYR B C 1
ATOM 3677 O O . TYR B 1 142 ? -11.594 -0.933 -13.922 1 86.69 142 TYR B O 1
ATOM 3685 N N . VAL B 1 143 ? -9.453 -1.197 -14.328 1 89.75 143 VAL B N 1
ATOM 3686 C CA . VAL B 1 143 ? -9.703 -1.849 -15.609 1 89.75 143 VAL B CA 1
ATOM 3687 C C . VAL B 1 143 ? -10.453 -3.158 -15.391 1 89.75 143 VAL B C 1
ATOM 3689 O O . VAL B 1 143 ? -11.391 -3.475 -16.125 1 89.75 143 VAL B O 1
ATOM 3692 N N . PHE B 1 144 ? -10.102 -3.924 -14.367 1 92.62 144 PHE B N 1
ATOM 3693 C CA . PHE B 1 144 ? -10.781 -5.18 -14.07 1 92.62 144 PHE B CA 1
ATOM 3694 C C . PHE B 1 144 ? -12.258 -4.938 -13.773 1 92.62 144 PHE B C 1
ATOM 3696 O O . PHE B 1 144 ? -13.117 -5.727 -14.172 1 92.62 144 PHE B O 1
ATOM 3703 N N . LEU B 1 145 ? -12.539 -3.883 -13.086 1 87.75 145 LEU B N 1
ATOM 3704 C CA . LEU B 1 145 ? -13.883 -3.604 -12.602 1 87.75 145 LEU B CA 1
ATOM 3705 C C . LEU B 1 145 ? -14.742 -3.006 -13.711 1 87.75 145 LEU B C 1
ATOM 3707 O O . LEU B 1 145 ? -15.945 -3.268 -13.781 1 87.75 145 LEU B O 1
ATOM 3711 N N . HIS B 1 146 ? -14.109 -2.311 -14.656 1 85.25 146 HIS B N 1
ATOM 3712 C CA . HIS B 1 146 ? -14.938 -1.514 -15.547 1 85.25 146 HIS B CA 1
ATOM 3713 C C . HIS B 1 146 ? -14.82 -2.004 -16.984 1 85.25 146 HIS B C 1
ATOM 3715 O O . HIS B 1 146 ? -15.594 -1.589 -17.859 1 85.25 146 HIS B O 1
ATOM 3721 N N . ALA B 1 147 ? -13.891 -2.828 -17.219 1 86.19 147 ALA B N 1
ATOM 3722 C CA . ALA B 1 147 ? -13.828 -3.441 -18.547 1 86.19 147 ALA B CA 1
ATOM 3723 C C . ALA B 1 147 ? -14.742 -4.656 -18.641 1 86.19 147 ALA B C 1
ATOM 3725 O O . ALA B 1 147 ? -14.289 -5.766 -18.922 1 86.19 147 ALA B O 1
ATOM 3726 N N . GLY B 1 148 ? -15.992 -4.355 -18.5 1 84.81 148 GLY B N 1
ATOM 3727 C CA . GLY B 1 148 ? -16.984 -5.41 -18.406 1 84.81 148 GLY B CA 1
ATOM 3728 C C . GLY B 1 148 ? -17.016 -6.32 -19.625 1 84.81 148 GLY B C 1
ATOM 3729 O O . GLY B 1 148 ? -17.25 -7.523 -19.5 1 84.81 148 GLY B O 1
ATOM 3730 N N . SER B 1 149 ? -16.703 -5.879 -20.75 1 85 149 SER B N 1
ATOM 3731 C CA . SER B 1 149 ? -16.766 -6.664 -21.969 1 85 149 SER B CA 1
ATOM 3732 C C . SER B 1 149 ? -15.703 -7.75 -22 1 85 149 SER B C 1
ATOM 3734 O O . SER B 1 149 ? -15.906 -8.82 -22.578 1 85 149 SER B O 1
ATOM 3736 N N . ILE B 1 150 ? -14.633 -7.516 -21.281 1 87.25 150 ILE B N 1
ATOM 3737 C CA . ILE B 1 150 ? -13.523 -8.461 -21.328 1 87.25 150 ILE B CA 1
ATOM 3738 C C . ILE B 1 150 ? -13.438 -9.211 -20 1 87.25 150 ILE B C 1
ATOM 3740 O O . ILE B 1 150 ? -13.273 -10.438 -19.984 1 87.25 150 ILE B O 1
ATOM 3744 N N . THR B 1 151 ? -13.711 -8.586 -18.859 1 88.94 151 THR B N 1
ATOM 3745 C CA . THR B 1 151 ? -13.445 -9.164 -17.547 1 88.94 151 THR B CA 1
ATOM 3746 C C . THR B 1 151 ? -14.742 -9.578 -16.859 1 88.94 151 THR B C 1
ATOM 3748 O O . THR B 1 151 ? -14.727 -10.258 -15.836 1 88.94 151 THR B O 1
ATOM 3751 N N . GLY B 1 152 ? -15.875 -9.227 -17.422 1 87.25 152 GLY B N 1
ATOM 3752 C CA . GLY B 1 152 ? -17.141 -9.461 -16.75 1 87.25 152 GLY B CA 1
ATOM 3753 C C . GLY B 1 152 ? -17.438 -8.453 -15.656 1 87.25 152 GLY B C 1
ATOM 3754 O O . GLY B 1 152 ? -18.469 -8.539 -14.977 1 87.25 152 GLY B O 1
ATOM 3755 N N . GLY B 1 153 ? -16.547 -7.535 -15.461 1 86.06 153 GLY B N 1
ATOM 3756 C CA . GLY B 1 153 ? -16.75 -6.445 -14.516 1 86.06 153 GLY B CA 1
ATOM 3757 C C . GLY B 1 153 ? -17 -6.918 -13.102 1 86.06 153 GLY B C 1
ATOM 3758 O O . GLY B 1 153 ? -16.344 -7.836 -12.617 1 86.06 153 GLY B O 1
ATOM 3759 N N . ALA B 1 154 ? -17.984 -6.258 -12.43 1 81.75 154 ALA B N 1
ATOM 3760 C CA . ALA B 1 154 ? -18.312 -6.57 -11.047 1 81.75 154 ALA B CA 1
ATOM 3761 C C . ALA B 1 154 ? -18.984 -7.934 -10.93 1 81.75 154 ALA B C 1
ATOM 3763 O O . ALA B 1 154 ? -18.938 -8.57 -9.875 1 81.75 154 ALA B O 1
ATOM 3764 N N . ASN B 1 155 ? -19.547 -8.438 -11.969 1 85.88 155 ASN B N 1
ATOM 3765 C CA . ASN B 1 155 ? -20.25 -9.727 -11.961 1 85.88 155 ASN B CA 1
ATOM 3766 C C . ASN B 1 155 ? -19.266 -10.891 -11.977 1 85.88 155 ASN B C 1
ATOM 3768 O O . ASN B 1 155 ? -19.609 -12 -11.555 1 85.88 155 ASN B O 1
ATOM 3772 N N . GLY B 1 156 ? -18.125 -10.688 -12.406 1 89.5 156 GLY B N 1
ATOM 3773 C CA . GLY B 1 156 ? -17.125 -11.742 -12.453 1 89.5 156 GLY B CA 1
ATOM 3774 C C . GLY B 1 156 ? -17.109 -12.484 -13.773 1 89.5 156 GLY B C 1
ATOM 3775 O O . GLY B 1 156 ? -17.875 -12.164 -14.688 1 89.5 156 GLY B O 1
ATOM 3776 N N . LEU B 1 157 ? -16.172 -13.383 -13.93 1 90.81 157 LEU B N 1
ATOM 3777 C CA . LEU B 1 157 ? -15.945 -14.148 -15.156 1 90.81 157 LEU B CA 1
ATOM 3778 C C . LEU B 1 157 ? -15.828 -15.633 -14.852 1 90.81 157 LEU B C 1
ATOM 3780 O O . LEU B 1 157 ? -14.938 -16.047 -14.102 1 90.81 157 LEU B O 1
ATOM 3784 N N . PRO B 1 158 ? -16.812 -16.391 -15.312 1 91.56 158 PRO B N 1
ATOM 3785 C CA . PRO B 1 158 ? -16.672 -17.828 -15.156 1 91.56 158 PRO B CA 1
ATOM 3786 C C . PRO B 1 158 ? -15.547 -18.406 -16.016 1 91.56 158 PRO B C 1
ATOM 3788 O O . PRO B 1 158 ? -15.32 -17.938 -17.141 1 91.56 158 PRO B O 1
ATOM 3791 N N . VAL B 1 159 ? -14.828 -19.344 -15.477 1 88.5 159 VAL B N 1
ATOM 3792 C CA . VAL B 1 159 ? -13.711 -19.969 -16.172 1 88.5 159 VAL B CA 1
ATOM 3793 C C . VAL B 1 159 ? -13.922 -21.484 -16.219 1 88.5 159 VAL B C 1
ATOM 3795 O O . VAL B 1 159 ? -14.289 -22.094 -15.227 1 88.5 159 VAL B O 1
ATOM 3798 N N . ASP B 1 160 ? -13.734 -22.062 -17.344 1 81.38 160 ASP B N 1
ATOM 3799 C CA . ASP B 1 160 ? -13.891 -23.5 -17.5 1 81.38 160 ASP B CA 1
ATOM 3800 C C . ASP B 1 160 ? -12.766 -24.25 -16.797 1 81.38 160 ASP B C 1
ATOM 3802 O O . ASP B 1 160 ? -11.648 -23.75 -16.672 1 81.38 160 ASP B O 1
ATOM 3806 N N . ALA B 1 161 ? -13.07 -25.406 -16.312 1 78.75 161 ALA B N 1
ATOM 3807 C CA . ALA B 1 161 ? -12.039 -26.266 -15.727 1 78.75 161 ALA B CA 1
ATOM 3808 C C . ALA B 1 161 ? -10.984 -26.656 -16.766 1 78.75 161 ALA B C 1
ATOM 3810 O O . ALA B 1 161 ? -11.273 -26.688 -17.969 1 78.75 161 ALA B O 1
ATOM 3811 N N . PRO B 1 162 ? -9.836 -26.812 -16.281 1 79.88 162 PRO B N 1
ATOM 3812 C CA . PRO B 1 162 ? -8.789 -27.188 -17.234 1 79.88 162 PRO B CA 1
ATOM 3813 C C . PRO B 1 162 ? -9.078 -28.516 -17.938 1 79.88 162 PRO B C 1
ATOM 3815 O O . PRO B 1 162 ? -9.539 -29.469 -17.297 1 79.88 162 PRO B O 1
ATOM 3818 N N . GLU B 1 163 ? -9.078 -28.438 -19.203 1 75 163 GLU B N 1
ATOM 3819 C CA . GLU B 1 163 ? -9.211 -29.641 -20 1 75 163 GLU B CA 1
ATOM 3820 C C . GLU B 1 163 ? -7.973 -29.875 -20.859 1 75 163 GLU B C 1
ATOM 3822 O O . GLU B 1 163 ? -7.551 -29 -21.609 1 75 163 GLU B O 1
ATOM 3827 N N . ILE B 1 164 ? -7.242 -30.969 -20.469 1 72.19 164 ILE B N 1
ATOM 3828 C CA . ILE B 1 164 ? -6.086 -31.328 -21.281 1 72.19 164 ILE B CA 1
ATOM 3829 C C . ILE B 1 164 ? -6.406 -32.562 -22.125 1 72.19 164 ILE B C 1
ATOM 3831 O O . ILE B 1 164 ? -6.676 -33.625 -21.578 1 72.19 164 ILE B O 1
ATOM 3835 N N . MET B 1 165 ? -6.285 -32.406 -23.406 1 66.44 165 MET B N 1
ATOM 3836 C CA . MET B 1 165 ? -6.488 -33.5 -24.344 1 66.44 165 MET B CA 1
ATOM 3837 C C . MET B 1 165 ? -7.781 -34.25 -24.047 1 66.44 165 MET B C 1
ATOM 3839 O O . MET B 1 165 ? -7.801 -35.5 -24.031 1 66.44 165 MET B O 1
ATOM 3843 N N . GLY B 1 166 ? -8.758 -33.562 -23.688 1 66.19 166 GLY B N 1
ATOM 3844 C CA . GLY B 1 166 ? -10.062 -34.156 -23.484 1 66.19 166 GLY B CA 1
ATOM 3845 C C . GLY B 1 166 ? -10.328 -34.531 -22.047 1 66.19 166 GLY B C 1
ATOM 3846 O O . GLY B 1 166 ? -11.453 -34.906 -21.703 1 66.19 166 GLY B O 1
ATOM 3847 N N . TYR B 1 167 ? -9.312 -34.625 -21.172 1 70.44 167 TYR B N 1
ATOM 3848 C CA . TYR B 1 167 ? -9.484 -34.969 -19.766 1 70.44 167 TYR B CA 1
ATOM 3849 C C . TYR B 1 167 ? -9.711 -33.719 -18.938 1 70.44 167 TYR B C 1
ATOM 3851 O O . TYR B 1 167 ? -8.914 -32.781 -18.984 1 70.44 167 TYR B O 1
ATOM 3859 N N . SER B 1 168 ? -10.883 -33.75 -18.359 1 71.94 168 SER B N 1
ATOM 3860 C CA . SER B 1 168 ? -11.242 -32.594 -17.531 1 71.94 168 SER B CA 1
ATOM 3861 C C . SER B 1 168 ? -10.695 -32.719 -16.109 1 71.94 168 SER B C 1
ATOM 3863 O O . SER B 1 168 ? -10.773 -33.812 -15.516 1 71.94 168 SER B O 1
ATOM 3865 N N . PHE B 1 169 ? -9.953 -31.828 -15.727 1 70.69 169 PHE B N 1
ATOM 3866 C CA . PHE B 1 169 ? -9.414 -31.781 -14.367 1 70.69 169 PHE B CA 1
ATOM 3867 C C . PHE B 1 169 ? -10.375 -31.078 -13.422 1 70.69 169 PHE B C 1
ATOM 3869 O O . PHE B 1 169 ? -10.094 -29.969 -12.961 1 70.69 169 PHE B O 1
ATOM 3876 N N . ASP B 1 170 ? -11.461 -31.766 -13.125 1 67 170 ASP B N 1
ATOM 3877 C CA . ASP B 1 170 ? -12.539 -31.125 -12.391 1 67 170 ASP B CA 1
ATOM 3878 C C . ASP B 1 170 ? -12.508 -31.5 -10.914 1 67 170 ASP B C 1
ATOM 3880 O O . ASP B 1 170 ? -13.344 -31.031 -10.133 1 67 170 ASP B O 1
ATOM 3884 N N . THR B 1 171 ? -11.547 -32.375 -10.633 1 69.12 171 THR B N 1
ATOM 3885 C CA . THR B 1 171 ? -11.477 -32.719 -9.219 1 69.12 171 THR B CA 1
ATOM 3886 C C . THR B 1 171 ? -10.258 -32.094 -8.562 1 69.12 171 THR B C 1
ATOM 3888 O O . THR B 1 171 ? -9.258 -31.828 -9.227 1 69.12 171 THR B O 1
ATOM 3891 N N . ASP B 1 172 ? -10.359 -31.844 -7.293 1 73.25 172 ASP B N 1
ATOM 3892 C CA . ASP B 1 172 ? -9.289 -31.219 -6.527 1 73.25 172 ASP B CA 1
ATOM 3893 C C . ASP B 1 172 ? -7.996 -32.031 -6.625 1 73.25 172 ASP B C 1
ATOM 3895 O O . ASP B 1 172 ? -6.902 -31.453 -6.668 1 73.25 172 ASP B O 1
ATOM 3899 N N . SER B 1 173 ? -8.18 -33.281 -6.766 1 73.5 173 SER B N 1
ATOM 3900 C CA . SER B 1 173 ? -7.004 -34.156 -6.789 1 73.5 173 SER B CA 1
ATOM 3901 C C . SER B 1 173 ? -6.293 -34.062 -8.133 1 73.5 173 SER B C 1
ATOM 3903 O O . SER B 1 173 ? -5.062 -34.062 -8.195 1 73.5 173 SER B O 1
ATOM 3905 N N . LYS B 1 174 ? -7.129 -34.062 -9.203 1 76.19 174 LYS B N 1
ATOM 3906 C CA . LYS B 1 174 ? -6.527 -34.062 -10.531 1 76.19 174 LYS B CA 1
ATOM 3907 C C . LYS B 1 174 ? -5.836 -32.719 -10.82 1 76.19 174 LYS B C 1
ATOM 3909 O O . LYS B 1 174 ? -4.734 -32.688 -11.367 1 76.19 174 LYS B O 1
ATOM 3914 N N . ILE B 1 175 ? -6.461 -31.719 -10.406 1 83.62 175 ILE B N 1
ATOM 3915 C CA . ILE B 1 175 ? -5.902 -30.406 -10.711 1 83.62 175 ILE B CA 1
ATOM 3916 C C . ILE B 1 175 ? -4.668 -30.156 -9.844 1 83.62 175 ILE B C 1
ATOM 3918 O O . ILE B 1 175 ? -3.812 -29.344 -10.188 1 83.62 175 ILE B O 1
ATOM 3922 N N . PHE B 1 176 ? -4.57 -30.938 -8.773 1 86.62 176 PHE B N 1
ATOM 3923 C CA . PHE B 1 176 ? -3.449 -30.781 -7.855 1 86.62 176 PHE B CA 1
ATOM 3924 C C . PHE B 1 176 ? -2.133 -31.109 -8.547 1 86.62 176 PHE B C 1
ATOM 3926 O O . PHE B 1 176 ? -1.159 -30.359 -8.43 1 86.62 176 PHE B O 1
ATOM 3933 N N . TYR B 1 177 ? -2.188 -32.188 -9.281 1 85.69 177 TYR B N 1
ATOM 3934 C CA . TYR B 1 177 ? -0.96 -32.625 -9.938 1 85.69 177 TYR B CA 1
ATOM 3935 C C . TYR B 1 177 ? -0.537 -31.625 -11.016 1 85.69 177 TYR B C 1
ATOM 3937 O O . TYR B 1 177 ? 0.657 -31.406 -11.234 1 85.69 177 TYR B O 1
ATOM 3945 N N . LEU B 1 178 ? -1.517 -31.078 -11.633 1 88.06 178 LEU B N 1
ATOM 3946 C CA . LEU B 1 178 ? -1.217 -30.078 -12.648 1 88.06 178 LEU B CA 1
ATOM 3947 C C . LEU B 1 178 ? -0.624 -28.828 -12.008 1 88.06 178 LEU B C 1
ATOM 3949 O O . LEU B 1 178 ? 0.385 -28.297 -12.484 1 88.06 178 LEU B O 1
ATOM 3953 N N . ILE B 1 179 ? -1.22 -28.359 -10.93 1 92.69 179 ILE B N 1
ATOM 3954 C CA . ILE B 1 179 ? -0.744 -27.172 -10.234 1 92.69 179 ILE B CA 1
ATOM 3955 C C . ILE B 1 179 ? 0.647 -27.438 -9.656 1 92.69 179 ILE B C 1
ATOM 3957 O O . ILE B 1 179 ? 1.52 -26.562 -9.703 1 92.69 179 ILE B O 1
ATOM 3961 N N . LEU B 1 180 ? 0.828 -28.641 -9.172 1 91.75 180 LEU B N 1
ATOM 3962 C CA . LEU B 1 180 ? 2.123 -29.016 -8.617 1 91.75 180 LEU B CA 1
ATOM 3963 C C . LEU B 1 180 ? 3.205 -28.984 -9.695 1 91.75 180 LEU B C 1
ATOM 3965 O O . LEU B 1 180 ? 4.297 -28.469 -9.469 1 91.75 180 LEU B O 1
ATOM 3969 N N . LEU B 1 181 ? 2.861 -29.5 -10.812 1 90.5 181 LEU B N 1
ATOM 3970 C CA . LEU B 1 181 ? 3.816 -29.547 -11.914 1 90.5 181 LEU B CA 1
ATOM 3971 C C . LEU B 1 181 ? 4.215 -28.125 -12.344 1 90.5 181 LEU B C 1
ATOM 3973 O O . LEU B 1 181 ? 5.402 -27.844 -12.492 1 90.5 181 LEU B O 1
ATOM 3977 N N . VAL B 1 182 ? 3.24 -27.312 -12.539 1 94.88 182 VAL B N 1
ATOM 3978 C CA . VAL B 1 182 ? 3.508 -25.938 -12.977 1 94.88 182 VAL B CA 1
ATOM 3979 C C . VAL B 1 182 ? 4.297 -25.203 -11.906 1 94.88 182 VAL B C 1
ATOM 3981 O O . VAL B 1 182 ? 5.207 -24.422 -12.219 1 94.88 182 VAL B O 1
ATOM 3984 N N . THR B 1 183 ? 3.947 -25.391 -10.617 1 96 183 THR B N 1
ATOM 3985 C CA . THR B 1 183 ? 4.648 -24.75 -9.516 1 96 183 THR B CA 1
ATOM 3986 C C . THR B 1 183 ? 6.117 -25.156 -9.492 1 96 183 THR B C 1
ATOM 3988 O O . THR B 1 183 ? 7 -24.297 -9.359 1 96 183 THR B O 1
ATOM 3991 N N . VAL B 1 184 ? 6.375 -26.438 -9.641 1 93.25 184 VAL B N 1
ATOM 3992 C CA . VAL B 1 184 ? 7.746 -26.938 -9.641 1 93.25 184 VAL B CA 1
ATOM 3993 C C . VAL B 1 184 ? 8.516 -26.344 -10.812 1 93.25 184 VAL B C 1
ATOM 3995 O O . VAL B 1 184 ? 9.672 -25.922 -10.656 1 93.25 184 VAL B O 1
ATOM 3998 N N . LEU B 1 185 ? 7.871 -26.281 -11.93 1 95 185 LEU B N 1
ATOM 3999 C CA . LEU B 1 185 ? 8.516 -25.719 -13.109 1 95 185 LEU B CA 1
ATOM 4000 C C . LEU B 1 185 ? 8.852 -24.234 -12.891 1 95 185 LEU B C 1
ATOM 4002 O O . LEU B 1 185 ? 9.945 -23.781 -13.242 1 95 185 LEU B O 1
ATOM 4006 N N . CYS B 1 186 ? 7.906 -23.5 -12.336 1 97 186 CYS B N 1
ATOM 4007 C CA . CYS B 1 186 ? 8.125 -22.078 -12.094 1 97 186 CYS B CA 1
ATOM 4008 C C . CYS B 1 186 ? 9.25 -21.859 -11.094 1 97 186 CYS B C 1
ATOM 4010 O O . CYS B 1 186 ? 10.094 -20.984 -11.281 1 97 186 CYS B O 1
ATOM 4012 N N . VAL B 1 187 ? 9.25 -22.641 -10.031 1 95.12 187 VAL B N 1
ATOM 4013 C CA . VAL B 1 187 ? 10.297 -22.516 -9.016 1 95.12 187 VAL B CA 1
ATOM 4014 C C . VAL B 1 187 ? 11.648 -22.875 -9.625 1 95.12 187 VAL B C 1
ATOM 4016 O O . VAL B 1 187 ? 12.656 -22.219 -9.344 1 95.12 187 VAL B O 1
ATOM 4019 N N . LEU B 1 188 ? 11.656 -23.906 -10.484 1 93.06 188 LEU B N 1
ATOM 4020 C CA . LEU B 1 188 ? 12.891 -24.297 -11.148 1 93.06 188 LEU B CA 1
ATOM 4021 C C . LEU B 1 188 ? 13.391 -23.219 -12.086 1 93.06 188 LEU B C 1
ATOM 4023 O O . LEU B 1 188 ? 14.594 -22.953 -12.172 1 93.06 188 LEU B O 1
ATOM 4027 N N . VAL B 1 189 ? 12.477 -22.594 -12.766 1 95.31 189 VAL B N 1
ATOM 4028 C CA . VAL B 1 189 ? 12.852 -21.516 -13.68 1 95.31 189 VAL B CA 1
ATOM 4029 C C . VAL B 1 189 ? 13.5 -20.375 -12.898 1 95.31 189 VAL B C 1
ATOM 4031 O O . VAL B 1 189 ? 14.562 -19.891 -13.281 1 95.31 189 VAL B O 1
ATOM 4034 N N . VAL B 1 190 ? 12.906 -20 -11.812 1 95.81 190 VAL B N 1
ATOM 4035 C CA . VAL B 1 190 ? 13.422 -18.891 -11.023 1 95.81 190 VAL B CA 1
ATOM 4036 C C . VAL B 1 190 ? 14.766 -19.266 -10.414 1 95.81 190 VAL B C 1
ATOM 4038 O O . VAL B 1 190 ? 15.711 -18.469 -10.438 1 95.81 190 VAL B O 1
ATOM 4041 N N . THR B 1 191 ? 14.883 -20.5 -9.906 1 92 191 THR B N 1
ATOM 4042 C CA . THR B 1 191 ? 16.141 -20.953 -9.312 1 92 191 THR B CA 1
ATOM 4043 C C . THR B 1 191 ? 17.25 -21 -10.359 1 92 191 THR B C 1
ATOM 4045 O O . THR B 1 191 ? 18.391 -20.656 -10.062 1 92 191 THR B O 1
ATOM 4048 N N . ASN B 1 192 ? 16.906 -21.406 -11.562 1 93.31 192 ASN B N 1
ATOM 4049 C CA . ASN B 1 192 ? 17.891 -21.469 -12.641 1 93.31 192 ASN B CA 1
ATOM 4050 C C . ASN B 1 192 ? 18.297 -20.062 -13.102 1 93.31 192 ASN B C 1
ATOM 4052 O O . ASN B 1 192 ? 19.469 -19.812 -13.375 1 93.31 192 ASN B O 1
ATOM 4056 N N . VAL B 1 193 ? 17.328 -19.172 -13.18 1 95.19 193 VAL B N 1
ATOM 4057 C CA . VAL B 1 193 ? 17.594 -17.797 -13.625 1 95.19 193 VAL B CA 1
ATOM 4058 C C . VAL B 1 193 ? 18.562 -17.125 -12.656 1 95.19 193 VAL B C 1
ATOM 4060 O O . VAL B 1 193 ? 19.469 -16.406 -13.078 1 95.19 193 VAL B O 1
ATOM 4063 N N . ILE B 1 194 ? 18.422 -17.281 -11.391 1 92.62 194 ILE B N 1
ATOM 4064 C CA . ILE B 1 194 ? 19.234 -16.625 -10.367 1 92.62 194 ILE B CA 1
ATOM 4065 C C . ILE B 1 194 ? 20.688 -17.094 -10.477 1 92.62 194 ILE B C 1
ATOM 4067 O O . ILE B 1 194 ? 21.609 -16.344 -10.156 1 92.62 194 ILE B O 1
ATOM 4071 N N . ARG B 1 195 ? 20.859 -18.312 -11.125 1 90 195 ARG B N 1
ATOM 4072 C CA . ARG B 1 195 ? 22.203 -18.875 -11.219 1 90 195 ARG B CA 1
ATOM 4073 C C . ARG B 1 195 ? 22.859 -18.516 -12.547 1 90 195 ARG B C 1
ATOM 4075 O O . ARG B 1 195 ? 24.031 -18.797 -12.758 1 90 195 ARG B O 1
ATOM 4082 N N . THR B 1 196 ? 22.188 -17.859 -13.328 1 93.69 196 THR B N 1
ATOM 4083 C CA . THR B 1 196 ? 22.703 -17.5 -14.648 1 93.69 196 THR B CA 1
ATOM 4084 C C . THR B 1 196 ? 23.234 -16.078 -14.648 1 93.69 196 THR B C 1
ATOM 4086 O O . THR B 1 196 ? 23.328 -15.438 -13.602 1 93.69 196 THR B O 1
ATOM 4089 N N . ARG B 1 197 ? 23.625 -15.617 -15.82 1 91.25 197 ARG B N 1
ATOM 4090 C CA . ARG B 1 197 ? 24.188 -14.289 -15.992 1 91.25 197 ARG B CA 1
ATOM 4091 C C . ARG B 1 197 ? 23.188 -13.203 -15.617 1 91.25 197 ARG B C 1
ATOM 4093 O O . ARG B 1 197 ? 23.5 -12.289 -14.859 1 91.25 197 ARG B O 1
ATOM 4100 N N . PRO B 1 198 ? 21.938 -13.383 -16.062 1 93.94 198 PRO B N 1
ATOM 4101 C CA . PRO B 1 198 ? 20.969 -12.359 -15.648 1 93.94 198 PRO B CA 1
ATOM 4102 C C . PRO B 1 198 ? 20.766 -12.32 -14.133 1 93.94 198 PRO B C 1
ATOM 4104 O O . PRO B 1 198 ? 20.594 -11.234 -13.562 1 93.94 198 PRO B O 1
ATOM 4107 N N . GLY B 1 199 ? 20.766 -13.438 -13.523 1 93.31 199 GLY B N 1
ATOM 4108 C CA . GLY B 1 199 ? 20.625 -13.492 -12.078 1 93.31 199 GLY B CA 1
ATOM 4109 C C . GLY B 1 199 ? 21.719 -12.75 -11.344 1 93.31 199 GLY B C 1
ATOM 4110 O O . GLY B 1 199 ? 21.453 -12.023 -10.391 1 93.31 199 GLY B O 1
ATOM 4111 N N . ARG B 1 200 ? 22.906 -12.867 -11.852 1 90.38 200 ARG B N 1
ATOM 4112 C CA . ARG B 1 200 ? 24.031 -12.164 -11.25 1 90.38 200 ARG B CA 1
ATOM 4113 C C . ARG B 1 200 ? 23.922 -10.664 -11.484 1 90.38 200 ARG B C 1
ATOM 4115 O O . ARG B 1 200 ? 24.297 -9.867 -10.617 1 90.38 200 ARG B O 1
ATOM 4122 N N . ALA B 1 201 ? 23.469 -10.422 -12.594 1 93.56 201 ALA B N 1
ATOM 4123 C CA . ALA B 1 201 ? 23.25 -9.008 -12.891 1 93.56 201 ALA B CA 1
ATOM 4124 C C . ALA B 1 201 ? 22.172 -8.414 -11.977 1 93.56 201 ALA B C 1
ATOM 4126 O O . ALA B 1 201 ? 22.312 -7.281 -11.508 1 93.56 201 ALA B O 1
ATOM 4127 N N . PHE B 1 202 ? 21.109 -9.211 -11.703 1 94.56 202 PHE B N 1
ATOM 4128 C CA . PHE B 1 202 ? 20.062 -8.766 -10.797 1 94.56 202 PHE B CA 1
ATOM 4129 C C . PHE B 1 202 ? 20.625 -8.453 -9.414 1 94.56 202 PHE B C 1
ATOM 4131 O O . PHE B 1 202 ? 20.344 -7.395 -8.859 1 94.56 202 PHE B O 1
ATOM 4138 N N . VAL B 1 203 ? 21.422 -9.266 -8.93 1 90.75 203 VAL B N 1
ATOM 4139 C CA . VAL B 1 203 ? 21.984 -9.109 -7.594 1 90.75 203 VAL B CA 1
ATOM 4140 C C . VAL B 1 203 ? 22.922 -7.898 -7.559 1 90.75 203 VAL B C 1
ATOM 4142 O O . VAL B 1 203 ? 22.922 -7.145 -6.582 1 90.75 203 VAL B O 1
ATOM 4145 N N . ALA B 1 204 ? 23.719 -7.727 -8.617 1 89.19 204 ALA B N 1
ATOM 4146 C CA . ALA B 1 204 ? 24.609 -6.578 -8.703 1 89.19 204 ALA B CA 1
ATOM 4147 C C . ALA B 1 204 ? 23.844 -5.266 -8.688 1 89.19 204 ALA B C 1
ATOM 4149 O O . ALA B 1 204 ? 24.25 -4.297 -8.055 1 89.19 204 ALA B O 1
ATOM 4150 N N . ILE B 1 205 ? 22.719 -5.289 -9.391 1 88.81 205 ILE B N 1
ATOM 4151 C CA . ILE B 1 205 ? 21.875 -4.098 -9.461 1 88.81 205 ILE B CA 1
ATOM 4152 C C . ILE B 1 205 ? 21.297 -3.799 -8.078 1 88.81 205 ILE B C 1
ATOM 4154 O O . ILE B 1 205 ? 21.234 -2.639 -7.664 1 88.81 205 ILE B O 1
ATOM 4158 N N . ARG B 1 206 ? 20.859 -4.793 -7.406 1 87.75 206 ARG B N 1
ATOM 4159 C CA . ARG B 1 206 ? 20.25 -4.645 -6.082 1 87.75 206 ARG B CA 1
ATOM 4160 C C . ARG B 1 206 ? 21.266 -4.121 -5.074 1 87.75 206 ARG B C 1
ATOM 4162 O O . ARG B 1 206 ? 20.984 -3.191 -4.32 1 87.75 206 ARG B O 1
ATOM 4169 N N . ASP B 1 207 ? 22.484 -4.645 -5.094 1 81.69 207 ASP B N 1
ATOM 4170 C CA . ASP B 1 207 ? 23.469 -4.352 -4.059 1 81.69 207 ASP B CA 1
ATOM 4171 C C . ASP B 1 207 ? 24.266 -3.098 -4.398 1 81.69 207 ASP B C 1
ATOM 4173 O O . ASP B 1 207 ? 24.609 -2.316 -3.512 1 81.69 207 ASP B O 1
ATOM 4177 N N . TYR B 1 208 ? 24.594 -2.957 -5.633 1 81.62 208 TYR B N 1
ATOM 4178 C CA . TYR B 1 208 ? 25.453 -1.854 -6.047 1 81.62 208 TYR B CA 1
ATOM 4179 C C . TYR B 1 208 ? 24.922 -1.204 -7.32 1 81.62 208 TYR B C 1
ATOM 4181 O O . TYR B 1 208 ? 25.516 -1.357 -8.391 1 81.62 208 TYR B O 1
ATOM 4189 N N . HIS B 1 209 ? 23.859 -0.476 -7.094 1 76.88 209 HIS B N 1
ATOM 4190 C CA . HIS B 1 209 ? 23.203 0.1 -8.258 1 76.88 209 HIS B CA 1
ATOM 4191 C C . HIS B 1 209 ? 24.156 0.98 -9.055 1 76.88 209 HIS B C 1
ATOM 4193 O O . HIS B 1 209 ? 24.297 0.807 -10.266 1 76.88 209 HIS B O 1
ATOM 4199 N N . GLN B 1 210 ? 24.828 1.838 -8.375 1 76.44 210 GLN B N 1
ATOM 4200 C CA . GLN B 1 210 ? 25.734 2.781 -9.039 1 76.44 210 GLN B CA 1
ATOM 4201 C C . GLN B 1 210 ? 26.938 2.07 -9.625 1 76.44 210 GLN B C 1
ATOM 4203 O O . GLN B 1 210 ? 27.359 2.359 -10.75 1 76.44 210 GLN B O 1
ATOM 4208 N N . SER B 1 211 ? 27.453 1.146 -8.906 1 78.88 211 SER B N 1
ATOM 4209 C CA . SER B 1 211 ? 28.656 0.43 -9.344 1 78.88 211 SER B CA 1
ATOM 4210 C C . SER B 1 211 ? 28.344 -0.483 -10.523 1 78.88 211 SER B C 1
ATOM 4212 O O . SER B 1 211 ? 29.188 -0.663 -11.414 1 78.88 211 SER B O 1
ATOM 4214 N N . ALA B 1 212 ? 27.172 -0.97 -10.531 1 83.56 212 ALA B N 1
ATOM 4215 C CA . ALA B 1 212 ? 26.797 -1.855 -11.625 1 83.56 212 ALA B CA 1
ATOM 4216 C C . ALA B 1 212 ? 26.766 -1.104 -12.953 1 83.56 212 ALA B C 1
ATOM 4218 O O . ALA B 1 212 ? 27.219 -1.626 -13.977 1 83.56 212 ALA B O 1
ATOM 4219 N N . GLU B 1 213 ? 26.297 0.089 -12.906 1 82.38 213 GLU B N 1
ATOM 4220 C CA . GLU B 1 213 ? 26.234 0.909 -14.109 1 82.38 213 GLU B CA 1
ATOM 4221 C C . GLU B 1 213 ? 27.641 1.241 -14.617 1 82.38 213 GLU B C 1
ATOM 4223 O O . GLU B 1 213 ? 27.875 1.257 -15.828 1 82.38 213 GLU B O 1
ATOM 4228 N N . ASN B 1 214 ? 28.484 1.39 -13.711 1 87 214 ASN B N 1
ATOM 4229 C CA . ASN B 1 214 ? 29.859 1.771 -14.039 1 87 214 ASN B CA 1
ATOM 4230 C C . ASN B 1 214 ? 30.625 0.613 -14.672 1 87 214 ASN B C 1
ATOM 4232 O O . ASN B 1 214 ? 31.547 0.831 -15.461 1 87 214 ASN B O 1
ATOM 4236 N N . VAL B 1 215 ? 30.25 -0.608 -14.406 1 87 215 VAL B N 1
ATOM 4237 C CA . VAL B 1 215 ? 30.969 -1.763 -14.922 1 87 215 VAL B CA 1
ATOM 4238 C C . VAL B 1 215 ? 30.328 -2.238 -16.219 1 87 215 VAL B C 1
ATOM 4240 O O . VAL B 1 215 ? 30.719 -3.268 -16.781 1 87 215 VAL B O 1
ATOM 4243 N N . GLY B 1 216 ? 29.281 -1.51 -16.75 1 85.25 216 GLY B N 1
ATOM 4244 C CA . GLY B 1 216 ? 28.766 -1.76 -18.078 1 85.25 216 GLY B CA 1
ATOM 4245 C C . GLY B 1 216 ? 27.453 -2.543 -18.078 1 85.25 216 GLY B C 1
ATOM 4246 O O . GLY B 1 216 ? 27 -3.014 -19.125 1 85.25 216 GLY B O 1
ATOM 4247 N N . VAL B 1 217 ? 27.016 -2.857 -16.938 1 88.88 217 VAL B N 1
ATOM 4248 C CA . VAL B 1 217 ? 25.734 -3.549 -16.875 1 88.88 217 VAL B CA 1
ATOM 4249 C C . VAL B 1 217 ? 24.609 -2.604 -17.312 1 88.88 217 VAL B C 1
ATOM 4251 O O . VAL B 1 217 ? 24.531 -1.475 -16.828 1 88.88 217 VAL B O 1
ATOM 4254 N N . ASN B 1 218 ? 23.812 -3.055 -18.359 1 91.56 218 ASN B N 1
ATOM 4255 C CA . ASN B 1 218 ? 22.672 -2.256 -18.781 1 91.56 218 ASN B CA 1
ATOM 4256 C C . ASN B 1 218 ? 21.531 -2.334 -17.781 1 91.56 218 ASN B C 1
ATOM 4258 O O . ASN B 1 218 ? 20.719 -3.264 -17.828 1 91.56 218 ASN B O 1
ATOM 4262 N N . LEU B 1 219 ? 21.453 -1.383 -17.016 1 90.38 219 LEU B N 1
ATOM 4263 C CA . LEU B 1 219 ? 20.484 -1.388 -15.922 1 90.38 219 LEU B CA 1
ATOM 4264 C C . LEU B 1 219 ? 19.062 -1.481 -16.469 1 90.38 219 LEU B C 1
ATOM 4266 O O . LEU B 1 219 ? 18.266 -2.279 -15.977 1 90.38 219 LEU B O 1
ATOM 4270 N N . PHE B 1 220 ? 18.812 -0.789 -17.5 1 89.81 220 PHE B N 1
ATOM 4271 C CA . PHE B 1 220 ? 17.469 -0.725 -18.062 1 89.81 220 PHE B CA 1
ATOM 4272 C C . PHE B 1 220 ? 17.031 -2.09 -18.578 1 89.81 220 PHE B C 1
ATOM 4274 O O . PHE B 1 220 ? 15.945 -2.566 -18.234 1 89.81 220 PHE B O 1
ATOM 4281 N N . ALA B 1 221 ? 17.844 -2.686 -19.266 1 92.75 221 ALA B N 1
ATOM 4282 C CA . ALA B 1 221 ? 17.5 -3.963 -19.891 1 92.75 221 ALA B CA 1
ATOM 4283 C C . ALA B 1 221 ? 17.297 -5.047 -18.844 1 92.75 221 ALA B C 1
ATOM 4285 O O . ALA B 1 221 ? 16.328 -5.812 -18.922 1 92.75 221 ALA B O 1
ATOM 4286 N N . PHE B 1 222 ? 18.156 -5.074 -17.875 1 93.5 222 PHE B N 1
ATOM 4287 C CA . PHE B 1 222 ? 18.078 -6.141 -16.875 1 93.5 222 PHE B CA 1
ATOM 4288 C C . PHE B 1 222 ? 16.922 -5.898 -15.922 1 93.5 222 PHE B C 1
ATOM 4290 O O . PHE B 1 222 ? 16.266 -6.844 -15.484 1 93.5 222 PHE B O 1
ATOM 4297 N N . LYS B 1 223 ? 16.672 -4.684 -15.594 1 93.5 223 LYS B N 1
ATOM 4298 C CA . LYS B 1 223 ? 15.516 -4.375 -14.758 1 93.5 223 LYS B CA 1
ATOM 4299 C C . LYS B 1 223 ? 14.203 -4.719 -15.469 1 93.5 223 LYS B C 1
ATOM 4301 O O . LYS B 1 223 ? 13.281 -5.246 -14.852 1 93.5 223 LYS B O 1
ATOM 4306 N N . LEU B 1 224 ? 14.25 -4.426 -16.703 1 94.69 224 LEU B N 1
ATOM 4307 C CA . LEU B 1 224 ? 13.055 -4.734 -17.484 1 94.69 224 LEU B CA 1
ATOM 4308 C C . LEU B 1 224 ? 12.867 -6.242 -17.609 1 94.69 224 LEU B C 1
ATOM 4310 O O . LEU B 1 224 ? 11.734 -6.734 -17.547 1 94.69 224 LEU B O 1
ATOM 4314 N N . GLN B 1 225 ? 13.906 -6.891 -17.781 1 95.19 225 GLN B N 1
ATOM 4315 C CA . GLN B 1 225 ? 13.852 -8.344 -17.859 1 95.19 225 GLN B CA 1
ATOM 4316 C C . GLN B 1 225 ? 13.336 -8.945 -16.562 1 95.19 225 GLN B C 1
ATOM 4318 O O . GLN B 1 225 ? 12.523 -9.875 -16.578 1 95.19 225 GLN B O 1
ATOM 4323 N N . ALA B 1 226 ? 13.82 -8.414 -15.484 1 95.56 226 ALA B N 1
ATOM 4324 C CA . ALA B 1 226 ? 13.359 -8.891 -14.188 1 95.56 226 ALA B CA 1
ATOM 4325 C C . ALA B 1 226 ? 11.867 -8.633 -14.008 1 95.56 226 ALA B C 1
ATOM 4327 O O . ALA B 1 226 ? 11.125 -9.508 -13.555 1 95.56 226 ALA B O 1
ATOM 4328 N N . PHE B 1 227 ? 11.469 -7.473 -14.43 1 96 227 PHE B N 1
ATOM 4329 C CA . PHE B 1 227 ? 10.062 -7.113 -14.328 1 96 227 PHE B CA 1
ATOM 4330 C C . PHE B 1 227 ? 9.203 -7.996 -15.227 1 96 227 PHE B C 1
ATOM 4332 O O . PHE B 1 227 ? 8.141 -8.469 -14.812 1 96 227 PHE B O 1
ATOM 4339 N N . GLY B 1 228 ? 9.672 -8.203 -16.359 1 96.94 228 GLY B N 1
ATOM 4340 C CA . GLY B 1 228 ? 8.953 -9.039 -17.312 1 96.94 228 GLY B CA 1
ATOM 4341 C C . GLY B 1 228 ? 8.82 -10.484 -16.859 1 96.94 228 GLY B C 1
ATOM 4342 O O . GLY B 1 228 ? 7.727 -11.047 -16.891 1 96.94 228 GLY B O 1
ATOM 4343 N N . LEU B 1 229 ? 9.883 -11.031 -16.453 1 97.75 229 LEU B N 1
ATOM 4344 C CA . LEU B 1 229 ? 9.875 -12.422 -16.016 1 97.75 229 LEU B CA 1
ATOM 4345 C C . LEU B 1 229 ? 9.031 -12.594 -14.758 1 97.75 229 LEU B C 1
ATOM 4347 O O . LEU B 1 229 ? 8.266 -13.555 -14.641 1 97.75 229 LEU B O 1
ATOM 4351 N N . SER B 1 230 ? 9.188 -11.672 -13.836 1 98.06 230 SER B N 1
ATOM 4352 C CA . SER B 1 230 ? 8.391 -11.703 -12.609 1 98.06 230 SER B CA 1
ATOM 4353 C C . SER B 1 230 ? 6.898 -11.609 -12.914 1 98.06 230 SER B C 1
ATOM 4355 O O . SER B 1 230 ? 6.102 -12.391 -12.391 1 98.06 230 SER B O 1
ATOM 4357 N N . SER B 1 231 ? 6.555 -10.688 -13.797 1 98.25 231 SER B N 1
ATOM 4358 C CA . SER B 1 231 ? 5.148 -10.508 -14.156 1 98.25 231 SER B CA 1
ATOM 4359 C C . SER B 1 231 ? 4.617 -11.711 -14.93 1 98.25 231 SER B C 1
ATOM 4361 O O . SER B 1 231 ? 3.445 -12.07 -14.797 1 98.25 231 SER B O 1
ATOM 4363 N N . PHE B 1 232 ? 5.457 -12.312 -15.75 1 98.69 232 PHE B N 1
ATOM 4364 C CA . PHE B 1 232 ? 5.07 -13.516 -16.484 1 98.69 232 PHE B CA 1
ATOM 4365 C C . PHE B 1 232 ? 4.695 -14.633 -15.516 1 98.69 232 PHE B C 1
ATOM 4367 O O . PHE B 1 232 ? 3.629 -15.242 -15.648 1 98.69 232 PHE B O 1
ATOM 4374 N N . LEU B 1 233 ? 5.531 -14.859 -14.57 1 98.75 233 LEU B N 1
ATOM 4375 C CA . LEU B 1 233 ? 5.297 -15.922 -13.594 1 98.75 233 LEU B CA 1
ATOM 4376 C C . LEU B 1 233 ? 4.109 -15.586 -12.703 1 98.75 233 LEU B C 1
ATOM 4378 O O . LEU B 1 233 ? 3.334 -16.469 -12.336 1 98.75 233 LEU B O 1
ATOM 4382 N N . ALA B 1 234 ? 3.994 -14.32 -12.297 1 98.5 234 ALA B N 1
ATOM 4383 C CA . ALA B 1 234 ? 2.812 -13.883 -11.555 1 98.5 234 ALA B CA 1
ATOM 4384 C C . ALA B 1 234 ? 1.538 -14.164 -12.352 1 98.5 234 ALA B C 1
ATOM 4386 O O . ALA B 1 234 ? 0.522 -14.57 -11.781 1 98.5 234 ALA B O 1
ATOM 4387 N N . GLY B 1 235 ? 1.633 -13.914 -13.648 1 98.62 235 GLY B N 1
ATOM 4388 C CA . GLY B 1 235 ? 0.504 -14.195 -14.516 1 98.62 235 GLY B CA 1
ATOM 4389 C C . GLY B 1 235 ? 0.145 -15.672 -14.57 1 98.62 235 GLY B C 1
ATOM 4390 O O . GLY B 1 235 ? -1.034 -16.031 -14.617 1 98.62 235 GLY B O 1
ATOM 4391 N N . ILE B 1 236 ? 1.133 -16.5 -14.586 1 98.56 236 ILE B N 1
ATOM 4392 C CA . ILE B 1 236 ? 0.904 -17.953 -14.555 1 98.56 236 ILE B CA 1
ATOM 4393 C C . ILE B 1 236 ? 0.168 -18.328 -13.273 1 98.56 236 ILE B C 1
ATOM 4395 O O . ILE B 1 236 ? -0.776 -19.125 -13.297 1 98.56 236 ILE B O 1
ATOM 4399 N N . ALA B 1 237 ? 0.601 -17.766 -12.156 1 98.5 237 ALA B N 1
ATOM 4400 C CA . ALA B 1 237 ? -0.084 -18 -10.891 1 98.5 237 ALA B CA 1
ATOM 4401 C C . ALA B 1 237 ? -1.548 -17.578 -10.969 1 98.5 237 ALA B C 1
ATOM 4403 O O . ALA B 1 237 ? -2.434 -18.297 -10.5 1 98.5 237 ALA B O 1
ATOM 4404 N N . GLY B 1 238 ? -1.751 -16.453 -11.562 1 98.12 238 GLY B N 1
ATOM 4405 C CA . GLY B 1 238 ? -3.113 -15.977 -11.742 1 98.12 238 GLY B CA 1
ATOM 4406 C C . GLY B 1 238 ? -3.955 -16.891 -12.617 1 98.12 238 GLY B C 1
ATOM 4407 O O . GLY B 1 238 ? -5.125 -17.141 -12.32 1 98.12 238 GLY B O 1
ATOM 4408 N N . GLY B 1 239 ? -3.367 -17.312 -13.703 1 97.44 239 GLY B N 1
ATOM 4409 C CA . GLY B 1 239 ? -4.074 -18.234 -14.57 1 97.44 239 GLY B CA 1
ATOM 4410 C C . GLY B 1 239 ? -4.48 -19.531 -13.883 1 97.44 239 GLY B C 1
ATOM 4411 O O . GLY B 1 239 ? -5.586 -20.031 -14.086 1 97.44 239 GLY B O 1
ATOM 4412 N N . LEU B 1 240 ? -3.578 -20.078 -13.125 1 96.56 240 LEU B N 1
ATOM 4413 C CA . LEU B 1 240 ? -3.891 -21.281 -12.367 1 96.56 240 LEU B CA 1
ATOM 4414 C C . LEU B 1 240 ? -5.004 -21.016 -11.359 1 96.56 240 LEU B C 1
ATOM 4416 O O . LEU B 1 240 ? -5.887 -21.859 -11.172 1 96.56 240 LEU B O 1
ATOM 4420 N N . TRP B 1 241 ? -4.926 -19.859 -10.742 1 95.62 241 TRP B N 1
ATOM 4421 C CA . TRP B 1 241 ? -5.945 -19.469 -9.773 1 95.62 241 TRP B CA 1
ATOM 4422 C C . TRP B 1 241 ? -7.32 -19.391 -10.43 1 95.62 241 TRP B C 1
ATOM 4424 O O . TRP B 1 241 ? -8.305 -19.891 -9.883 1 95.62 241 TRP B O 1
ATOM 4434 N N . ALA B 1 242 ? -7.348 -18.812 -11.562 1 94.62 242 ALA B N 1
ATOM 4435 C CA . ALA B 1 242 ? -8.602 -18.656 -12.297 1 94.62 242 ALA B CA 1
ATOM 4436 C C . ALA B 1 242 ? -9.203 -20 -12.648 1 94.62 242 ALA B C 1
ATOM 4438 O O . ALA B 1 242 ? -10.406 -20.219 -12.477 1 94.62 242 ALA B O 1
ATOM 4439 N N . HIS B 1 243 ? -8.414 -20.875 -13.141 1 92.5 243 HIS B N 1
ATOM 4440 C CA . HIS B 1 243 ? -8.898 -22.172 -13.57 1 92.5 243 HIS B CA 1
ATOM 4441 C C . HIS B 1 243 ? -9.25 -23.062 -12.375 1 92.5 243 HIS B C 1
ATOM 4443 O O . HIS B 1 243 ? -10.148 -23.891 -12.461 1 92.5 243 HIS B O 1
ATOM 4449 N N . TYR B 1 244 ? -8.531 -22.891 -11.32 1 91.31 244 TYR B N 1
ATOM 4450 C CA . TYR B 1 244 ? -8.805 -23.688 -10.125 1 91.31 244 TYR B CA 1
ATOM 4451 C C . TYR B 1 244 ? -10.133 -23.266 -9.492 1 91.31 244 TYR B C 1
ATOM 4453 O O . TYR B 1 244 ? -10.953 -24.109 -9.148 1 91.31 244 TYR B O 1
ATOM 4461 N N . THR B 1 245 ? -10.367 -21.953 -9.336 1 89.81 245 THR B N 1
ATOM 4462 C CA . THR B 1 245 ? -11.578 -21.453 -8.688 1 89.81 245 THR B CA 1
ATOM 4463 C C . THR B 1 245 ? -12.75 -21.453 -9.672 1 89.81 245 THR B C 1
ATOM 4465 O O . THR B 1 245 ? -13.914 -21.391 -9.258 1 89.81 245 THR B O 1
ATOM 4468 N N . MET B 1 246 ? -12.5 -21.453 -10.906 1 90.62 246 MET B N 1
ATOM 4469 C CA . MET B 1 246 ? -13.469 -21.516 -11.992 1 90.62 246 MET B CA 1
ATOM 4470 C C . MET B 1 246 ? -14.359 -20.281 -12 1 90.62 246 MET B C 1
ATOM 4472 O O . MET B 1 246 ? -15.422 -20.266 -12.633 1 90.62 246 MET B O 1
ATOM 4476 N N . TYR B 1 247 ? -14 -19.312 -11.242 1 91.62 247 TYR B N 1
ATOM 4477 C CA . TYR B 1 247 ? -14.695 -18.031 -11.156 1 91.62 247 TYR B CA 1
ATOM 4478 C C . TYR B 1 247 ? -13.789 -16.953 -10.57 1 91.62 247 TYR B C 1
ATOM 4480 O O . TYR B 1 247 ? -13.203 -17.141 -9.5 1 91.62 247 TYR B O 1
ATOM 4488 N N . ILE B 1 248 ? -13.719 -15.859 -11.359 1 93.69 248 ILE B N 1
ATOM 4489 C CA . ILE B 1 248 ? -12.828 -14.828 -10.836 1 93.69 248 ILE B CA 1
ATOM 4490 C C . ILE B 1 248 ? -13.57 -13.492 -10.781 1 93.69 248 ILE B C 1
ATOM 4492 O O . ILE B 1 248 ? -14.391 -13.188 -11.656 1 93.69 248 ILE B O 1
ATOM 4496 N N . THR B 1 249 ? -13.312 -12.727 -9.742 1 93.88 249 THR B N 1
ATOM 4497 C CA . THR B 1 249 ? -13.828 -11.383 -9.523 1 93.88 249 THR B CA 1
ATOM 4498 C C . THR B 1 249 ? -12.688 -10.398 -9.297 1 93.88 249 THR B C 1
ATOM 4500 O O . THR B 1 249 ? -11.609 -10.781 -8.844 1 93.88 249 THR B O 1
ATOM 4503 N N . PRO B 1 250 ? -12.898 -9.148 -9.641 1 92.5 250 PRO B N 1
ATOM 4504 C CA . PRO B 1 250 ? -11.844 -8.148 -9.492 1 92.5 250 PRO B CA 1
ATOM 4505 C C . PRO B 1 250 ? -11.383 -7.996 -8.047 1 92.5 250 PRO B C 1
ATOM 4507 O O . PRO B 1 250 ? -10.219 -7.652 -7.797 1 92.5 250 PRO B O 1
ATOM 4510 N N . GLU B 1 251 ? -12.18 -8.219 -7.074 1 88.38 251 GLU B N 1
ATOM 4511 C CA . GLU B 1 251 ? -11.883 -8.016 -5.66 1 88.38 251 GLU B CA 1
ATOM 4512 C C . GLU B 1 251 ? -10.789 -8.969 -5.191 1 88.38 251 GLU B C 1
ATOM 4514 O O . GLU B 1 251 ? -10.148 -8.727 -4.164 1 88.38 251 GLU B O 1
ATOM 4519 N N . GLN B 1 252 ? -10.641 -10.039 -5.93 1 91.88 252 GLN B N 1
ATOM 4520 C CA . GLN B 1 252 ? -9.641 -11.031 -5.559 1 91.88 252 GLN B CA 1
ATOM 4521 C C . GLN B 1 252 ? -8.227 -10.523 -5.84 1 91.88 252 GLN B C 1
ATOM 4523 O O . GLN B 1 252 ? -7.258 -11.023 -5.266 1 91.88 252 GLN B O 1
ATOM 4528 N N . PHE B 1 253 ? -8.18 -9.578 -6.738 1 94.69 253 PHE B N 1
ATOM 4529 C CA . PHE B 1 253 ? -6.863 -9.109 -7.164 1 94.69 253 PHE B CA 1
ATOM 4530 C C . PHE B 1 253 ? -6.656 -7.652 -6.754 1 94.69 253 PHE B C 1
ATOM 4532 O O . PHE B 1 253 ? -6.172 -6.844 -7.547 1 94.69 253 PHE B O 1
ATOM 4539 N N . SER B 1 254 ? -7.008 -7.395 -5.555 1 89.25 254 SER B N 1
ATOM 4540 C CA . SER B 1 254 ? -6.918 -6.043 -5.004 1 89.25 254 SER B CA 1
ATOM 4541 C C . SER B 1 254 ? -5.547 -5.793 -4.383 1 89.25 254 SER B C 1
ATOM 4543 O O . SER B 1 254 ? -4.672 -6.66 -4.426 1 89.25 254 SER B O 1
ATOM 4545 N N . MET B 1 255 ? -5.383 -4.641 -3.887 1 84.81 255 MET B N 1
ATOM 4546 C CA . MET B 1 255 ? -4.148 -4.238 -3.217 1 84.81 255 MET B CA 1
ATOM 4547 C C . MET B 1 255 ? -3.834 -5.172 -2.051 1 84.81 255 MET B C 1
ATOM 4549 O O . MET B 1 255 ? -2.666 -5.441 -1.767 1 84.81 255 MET B O 1
ATOM 4553 N N . GLY B 1 256 ? -4.871 -5.672 -1.461 1 85.19 256 GLY B N 1
ATOM 4554 C CA . GLY B 1 256 ? -4.668 -6.621 -0.379 1 85.19 256 GLY B CA 1
ATOM 4555 C C . GLY B 1 256 ? -3.83 -7.82 -0.786 1 85.19 256 GLY B C 1
ATOM 4556 O O . GLY B 1 256 ? -2.977 -8.273 -0.022 1 85.19 256 GLY B O 1
ATOM 4557 N N . LEU B 1 257 ? -4.035 -8.25 -1.964 1 92.06 257 LEU B N 1
ATOM 4558 C CA . LEU B 1 257 ? -3.27 -9.383 -2.469 1 92.06 257 LEU B CA 1
ATOM 4559 C C . LEU B 1 257 ? -1.805 -9.008 -2.67 1 92.06 257 LEU B C 1
ATOM 4561 O O . LEU B 1 257 ? -0.908 -9.797 -2.363 1 92.06 257 LEU B O 1
ATOM 4565 N N . SER B 1 258 ? -1.588 -7.844 -3.178 1 92.5 258 SER B N 1
ATOM 4566 C CA . SER B 1 258 ? -0.223 -7.367 -3.371 1 92.5 258 SER B CA 1
ATOM 4567 C C . SER B 1 258 ? 0.531 -7.297 -2.049 1 92.5 258 SER B C 1
ATOM 4569 O O . SER B 1 258 ? 1.692 -7.703 -1.966 1 92.5 258 SER B O 1
ATOM 4571 N N . ILE B 1 259 ? -0.112 -6.859 -1.089 1 85.56 259 ILE B N 1
ATOM 4572 C CA . ILE B 1 259 ? 0.502 -6.746 0.23 1 85.56 259 ILE B CA 1
ATOM 4573 C C . ILE B 1 259 ? 0.771 -8.141 0.794 1 85.56 259 ILE B C 1
ATOM 4575 O O . ILE B 1 259 ? 1.794 -8.367 1.444 1 85.56 259 ILE B O 1
ATOM 4579 N N . SER B 1 260 ? -0.168 -9.023 0.547 1 90.19 260 SER B N 1
ATOM 4580 C CA . SER B 1 260 ? 0.015 -10.391 1.013 1 90.19 260 SER B CA 1
ATOM 4581 C C . SER B 1 260 ? 1.268 -11.016 0.409 1 90.19 260 SER B C 1
ATOM 4583 O O . SER B 1 260 ? 2.045 -11.664 1.112 1 90.19 260 SER B O 1
ATOM 4585 N N . TYR B 1 261 ? 1.429 -10.82 -0.857 1 94.62 261 TYR B N 1
ATOM 4586 C CA . TYR B 1 261 ? 2.617 -11.367 -1.5 1 94.62 261 TYR B CA 1
ATOM 4587 C C . TYR B 1 261 ? 3.883 -10.719 -0.949 1 94.62 261 TYR B C 1
ATOM 4589 O O . TYR B 1 261 ? 4.902 -11.391 -0.776 1 94.62 261 TYR B O 1
ATOM 4597 N N . LEU B 1 262 ? 3.77 -9.477 -0.758 1 89.56 262 LEU B N 1
ATOM 4598 C CA . LEU B 1 262 ? 4.91 -8.797 -0.16 1 89.56 262 LEU B CA 1
ATOM 4599 C C . LEU B 1 262 ? 5.23 -9.375 1.214 1 89.56 262 LEU B C 1
ATOM 4601 O O . LEU B 1 262 ? 6.398 -9.609 1.537 1 89.56 262 LEU B O 1
ATOM 4605 N N . ALA B 1 263 ? 4.215 -9.609 1.981 1 87.75 263 ALA B N 1
ATOM 4606 C CA . ALA B 1 263 ? 4.387 -10.203 3.305 1 87.75 263 ALA B CA 1
ATOM 4607 C C . ALA B 1 263 ? 5.031 -11.586 3.209 1 87.75 263 ALA B C 1
ATOM 4609 O O . ALA B 1 263 ? 5.883 -11.938 4.027 1 87.75 263 ALA B O 1
ATOM 4610 N N . MET B 1 264 ? 4.613 -12.297 2.217 1 92.19 264 MET B N 1
ATOM 4611 C CA . MET B 1 264 ? 5.145 -13.648 2.041 1 92.19 264 MET B CA 1
ATOM 4612 C C . MET B 1 264 ? 6.66 -13.617 1.86 1 92.19 264 MET B C 1
ATOM 4614 O O . MET B 1 264 ? 7.383 -14.391 2.49 1 92.19 264 MET B O 1
ATOM 4618 N N . ILE B 1 265 ? 7.148 -12.711 1.051 1 91.56 265 ILE B N 1
ATOM 4619 C CA . ILE B 1 265 ? 8.57 -12.75 0.735 1 91.56 265 ILE B CA 1
ATOM 4620 C C . ILE B 1 265 ? 9.367 -12.117 1.876 1 91.56 265 ILE B C 1
ATOM 4622 O O . ILE B 1 265 ? 10.531 -12.469 2.092 1 91.56 265 ILE B O 1
ATOM 4626 N N . ILE B 1 266 ? 8.797 -11.297 2.602 1 85.44 266 ILE B N 1
ATOM 4627 C CA . ILE B 1 266 ? 9.492 -10.688 3.725 1 85.44 266 ILE B CA 1
ATOM 4628 C C . ILE B 1 266 ? 9.594 -11.68 4.879 1 85.44 266 ILE B C 1
ATOM 4630 O O . ILE B 1 266 ? 10.672 -11.883 5.438 1 85.44 266 ILE B O 1
ATOM 4634 N N . ILE B 1 267 ? 8.422 -12.234 5.191 1 84.5 267 ILE B N 1
ATOM 4635 C CA . ILE B 1 267 ? 8.375 -13.195 6.285 1 84.5 267 ILE B CA 1
ATOM 4636 C C . ILE B 1 267 ? 9.25 -14.398 5.949 1 84.5 267 ILE B C 1
ATOM 4638 O O . ILE B 1 267 ? 9.938 -14.938 6.82 1 84.5 267 ILE B O 1
ATOM 4642 N N . GLY B 1 268 ? 9.156 -14.828 4.789 1 87.12 268 GLY B N 1
ATOM 4643 C CA . GLY B 1 268 ? 9.945 -15.969 4.355 1 87.12 268 GLY B CA 1
ATOM 4644 C C . GLY B 1 268 ? 11.43 -15.672 4.273 1 87.12 268 GLY B C 1
ATOM 4645 O O . GLY B 1 268 ? 12.258 -16.562 4.461 1 87.12 268 GLY B O 1
ATOM 4646 N N . GLY B 1 269 ? 11.82 -14.5 3.92 1 83.81 269 GLY B N 1
ATOM 4647 C CA . GLY B 1 269 ? 13.203 -14.102 3.688 1 83.81 269 GLY B CA 1
ATOM 4648 C C . GLY B 1 269 ? 13.445 -13.594 2.279 1 83.81 269 GLY B C 1
ATOM 4649 O O . GLY B 1 269 ? 13.484 -14.375 1.329 1 83.81 269 GLY B O 1
ATOM 4650 N N . MET B 1 270 ? 13.633 -12.32 2.184 1 84.5 270 MET B N 1
ATOM 4651 C CA . MET B 1 270 ? 13.82 -11.703 0.872 1 84.5 270 MET B CA 1
ATOM 4652 C C . MET B 1 270 ? 15.117 -12.18 0.231 1 84.5 270 MET B C 1
ATOM 4654 O O . MET B 1 270 ? 16.156 -12.227 0.888 1 84.5 270 MET B O 1
ATOM 4658 N N . GLY B 1 271 ? 15.078 -12.562 -1.01 1 86.81 271 GLY B N 1
ATOM 4659 C CA . GLY B 1 271 ? 16.266 -12.977 -1.732 1 86.81 271 GLY B CA 1
ATOM 4660 C C . GLY B 1 271 ? 16.438 -14.484 -1.774 1 86.81 271 GLY B C 1
ATOM 4661 O O . GLY B 1 271 ? 17.266 -15 -2.537 1 86.81 271 GLY B O 1
ATOM 4662 N N . SER B 1 272 ? 15.688 -15.172 -0.97 1 88.06 272 SER B N 1
ATOM 4663 C CA . SER B 1 272 ? 15.797 -16.625 -0.923 1 88.06 272 SER B CA 1
ATOM 4664 C C . SER B 1 272 ? 14.562 -17.281 -1.525 1 88.06 272 SER B C 1
ATOM 4666 O O . SER B 1 272 ? 13.438 -17 -1.115 1 88.06 272 SER B O 1
ATOM 4668 N N . VAL B 1 273 ? 14.859 -18.203 -2.436 1 91.19 273 VAL B N 1
ATOM 4669 C CA . VAL B 1 273 ? 13.75 -18.906 -3.066 1 91.19 273 VAL B CA 1
ATOM 4670 C C . VAL B 1 273 ? 13.055 -19.797 -2.039 1 91.19 273 VAL B C 1
ATOM 4672 O O . VAL B 1 273 ? 11.828 -19.812 -1.945 1 91.19 273 VAL B O 1
ATOM 4675 N N . LEU B 1 274 ? 13.789 -20.469 -1.223 1 88.62 274 LEU B N 1
ATOM 4676 C CA . LEU B 1 274 ? 13.227 -21.328 -0.187 1 88.62 274 LEU B CA 1
ATOM 4677 C C . LEU B 1 274 ? 12.445 -20.5 0.833 1 88.62 274 LEU B C 1
ATOM 4679 O O . LEU B 1 274 ? 11.391 -20.938 1.306 1 88.62 274 LEU B O 1
ATOM 4683 N N . GLY B 1 275 ? 12.969 -19.391 1.146 1 87.88 275 GLY B N 1
ATOM 4684 C CA . GLY B 1 275 ? 12.258 -18.5 2.051 1 87.88 275 GLY B CA 1
ATOM 4685 C C . GLY B 1 275 ? 10.891 -18.078 1.531 1 87.88 275 GLY B C 1
ATOM 4686 O O . GLY B 1 275 ? 9.922 -18.047 2.285 1 87.88 275 GLY B O 1
ATOM 4687 N N . SER B 1 276 ? 10.867 -17.781 0.249 1 93.31 276 SER B N 1
ATOM 4688 C CA . SER B 1 276 ? 9.602 -17.359 -0.352 1 93.31 276 SER B CA 1
ATOM 4689 C C . SER B 1 276 ? 8.57 -18.484 -0.312 1 93.31 276 SER B C 1
ATOM 4691 O O . SER B 1 276 ? 7.379 -18.234 -0.145 1 93.31 276 SER B O 1
ATOM 4693 N N . ILE B 1 277 ? 9.055 -19.688 -0.47 1 93.5 277 ILE B N 1
ATOM 4694 C CA . ILE B 1 277 ? 8.156 -20.844 -0.42 1 93.5 277 ILE B CA 1
ATOM 4695 C C . ILE B 1 277 ? 7.582 -20.984 0.987 1 93.5 277 ILE B C 1
ATOM 4697 O O . ILE B 1 277 ? 6.367 -21.109 1.156 1 93.5 277 ILE B O 1
ATOM 4701 N N . PHE B 1 278 ? 8.398 -20.859 1.992 1 90.06 278 PHE B N 1
ATOM 4702 C CA . PHE B 1 278 ? 7.945 -20.969 3.373 1 90.06 278 PHE B CA 1
ATOM 4703 C C . PHE B 1 278 ? 7.023 -19.812 3.736 1 90.06 278 PHE B C 1
ATOM 4705 O O . PHE B 1 278 ? 6.039 -20 4.457 1 90.06 278 PHE B O 1
ATOM 4712 N N . GLY B 1 279 ? 7.383 -18.688 3.252 1 91.44 279 GLY B N 1
ATOM 4713 C CA . GLY B 1 279 ? 6.523 -17.547 3.496 1 91.44 279 GLY B CA 1
ATOM 4714 C C . GLY B 1 279 ? 5.137 -17.703 2.904 1 91.44 279 GLY B C 1
ATOM 4715 O O . GLY B 1 279 ? 4.141 -17.344 3.539 1 91.44 279 GLY B O 1
ATOM 4716 N N . ALA B 1 280 ? 5.148 -18.203 1.694 1 95.19 280 ALA B N 1
ATOM 4717 C CA . ALA B 1 280 ? 3.869 -18.438 1.031 1 95.19 280 ALA B CA 1
ATOM 4718 C C . ALA B 1 280 ? 3.027 -19.453 1.799 1 95.19 280 ALA B C 1
ATOM 4720 O O . ALA B 1 280 ? 1.816 -19.266 1.957 1 95.19 280 ALA B O 1
ATOM 4721 N N . ILE B 1 281 ? 3.648 -20.469 2.26 1 91.62 281 ILE B N 1
ATOM 4722 C CA . ILE B 1 281 ? 2.957 -21.5 3.031 1 91.62 281 ILE B CA 1
ATOM 4723 C C . ILE B 1 281 ? 2.418 -20.906 4.328 1 91.62 281 ILE B C 1
ATOM 4725 O O . ILE B 1 281 ? 1.25 -21.094 4.672 1 91.62 281 ILE B O 1
ATOM 4729 N N . PHE B 1 282 ? 3.184 -20.156 4.949 1 89.06 282 PHE B N 1
ATOM 4730 C CA . PHE B 1 282 ? 2.83 -19.594 6.246 1 89.06 282 PHE B CA 1
ATOM 4731 C C . PHE B 1 282 ? 1.654 -18.641 6.117 1 89.06 282 PHE B C 1
ATOM 4733 O O . PHE B 1 282 ? 0.668 -18.75 6.848 1 89.06 282 PHE B O 1
ATOM 4740 N N . ILE B 1 283 ? 1.787 -17.766 5.184 1 90.31 283 ILE B N 1
ATOM 4741 C CA . ILE B 1 283 ? 0.773 -16.719 5.059 1 90.31 283 ILE B CA 1
ATOM 4742 C C . ILE B 1 283 ? -0.536 -17.328 4.566 1 90.31 283 ILE B C 1
ATOM 4744 O O . ILE B 1 283 ? -1.619 -16.906 4.977 1 90.31 283 ILE B O 1
ATOM 4748 N N . THR B 1 284 ? -0.469 -18.312 3.684 1 91 284 THR B N 1
ATOM 4749 C CA . THR B 1 284 ? -1.676 -18.953 3.166 1 91 284 THR B CA 1
ATOM 4750 C C . THR B 1 284 ? -2.346 -19.797 4.242 1 91 284 THR B C 1
ATOM 4752 O O . THR B 1 284 ? -3.572 -19.922 4.266 1 91 284 THR B O 1
ATOM 4755 N N . LEU B 1 285 ? -1.598 -20.297 5.125 1 88.38 285 LEU B N 1
ATOM 4756 C CA . LEU B 1 285 ? -2.135 -21.156 6.176 1 88.38 285 LEU B CA 1
ATOM 4757 C C . LEU B 1 285 ? -2.633 -20.328 7.355 1 88.38 285 LEU B C 1
ATOM 4759 O O . LEU B 1 285 ? -3.404 -20.828 8.18 1 88.38 285 LEU B O 1
ATOM 4763 N N . LEU B 1 286 ? -2.189 -19.141 7.418 1 84.25 286 LEU B N 1
ATOM 4764 C CA . LEU B 1 286 ? -2.475 -18.312 8.578 1 84.25 286 LEU B CA 1
ATOM 4765 C C . LEU B 1 286 ? -3.979 -18.188 8.805 1 84.25 286 LEU B C 1
ATOM 4767 O O . LEU B 1 286 ? -4.465 -18.438 9.914 1 84.25 286 LEU B O 1
ATOM 4771 N N . PRO B 1 287 ? -4.695 -17.828 7.773 1 81.38 287 PRO B N 1
ATOM 4772 C CA . PRO B 1 287 ? -6.141 -17.734 7.988 1 81.38 287 PRO B CA 1
ATOM 4773 C C . PRO B 1 287 ? -6.766 -19.062 8.398 1 81.38 287 PRO B C 1
ATOM 4775 O O . PRO B 1 287 ? -7.699 -19.094 9.203 1 81.38 287 PRO B O 1
ATOM 4778 N N . GLU B 1 288 ? -6.254 -20.078 7.816 1 78 288 GLU B N 1
ATOM 4779 C CA . GLU B 1 288 ? -6.773 -21.406 8.141 1 78 288 GLU B CA 1
ATOM 4780 C C . GLU B 1 288 ? -6.426 -21.797 9.57 1 78 288 GLU B C 1
ATOM 4782 O O . GLU B 1 288 ? -7.254 -22.375 10.281 1 78 288 GLU B O 1
ATOM 4787 N N . MET B 1 289 ? -5.297 -21.5 10.008 1 80.94 289 MET B N 1
ATOM 4788 C CA . MET B 1 289 ? -4.879 -21.797 11.383 1 80.94 289 MET B CA 1
ATOM 4789 C C . MET B 1 289 ? -5.695 -20.984 12.383 1 80.94 289 MET B C 1
ATOM 4791 O O . MET B 1 289 ? -6.047 -21.469 13.453 1 80.94 289 MET B O 1
ATOM 4795 N N . LEU B 1 290 ? -5.957 -19.797 12.055 1 77.31 290 LEU B N 1
ATOM 4796 C CA . LEU B 1 290 ? -6.754 -18.938 12.922 1 77.31 290 LEU B CA 1
ATOM 4797 C C . LEU B 1 290 ? -8.188 -19.453 13.031 1 77.31 290 LEU B C 1
ATOM 4799 O O . LEU B 1 290 ? -8.781 -19.422 14.109 1 77.31 290 LEU B O 1
ATOM 4803 N N . ASN B 1 291 ? -8.711 -19.891 11.891 1 76.38 291 ASN B N 1
ATOM 4804 C CA . ASN B 1 291 ? -10.047 -20.469 11.891 1 76.38 291 ASN B CA 1
ATOM 4805 C C . ASN B 1 291 ? -10.117 -21.719 12.758 1 76.38 291 ASN B C 1
ATOM 4807 O O . ASN B 1 291 ? -11.094 -21.922 13.484 1 76.38 291 ASN B O 1
ATOM 4811 N N . LEU B 1 292 ? -9.141 -22.5 12.641 1 75.5 292 LEU B N 1
ATOM 4812 C CA . LEU B 1 292 ? -9.094 -23.734 13.438 1 75.5 292 LEU B CA 1
ATOM 4813 C C . LEU B 1 292 ? -8.977 -23.406 14.922 1 75.5 292 LEU B C 1
ATOM 4815 O O . LEU B 1 292 ? -9.617 -24.062 15.75 1 75.5 292 LEU B O 1
ATOM 4819 N N . LEU B 1 293 ? -8.188 -22.453 15.203 1 74.62 293 LEU B N 1
ATOM 4820 C CA . LEU B 1 293 ? -8.008 -22.062 16.594 1 74.62 293 LEU B CA 1
ATOM 4821 C C . LEU B 1 293 ? -9.297 -21.469 17.156 1 74.62 293 LEU B C 1
ATOM 4823 O O . LEU B 1 293 ? -9.641 -21.719 18.312 1 74.62 293 LEU B O 1
ATOM 4827 N N . THR B 1 294 ? -9.922 -20.719 16.375 1 72.5 294 THR B N 1
ATOM 4828 C CA . THR B 1 294 ? -11.164 -20.094 16.828 1 72.5 294 THR B CA 1
ATOM 4829 C C . THR B 1 294 ? -12.25 -21.156 17 1 72.5 294 THR B C 1
ATOM 4831 O O . THR B 1 294 ? -13.055 -21.062 17.938 1 72.5 294 THR B O 1
ATOM 4834 N N . THR B 1 295 ? -12.344 -21.969 16.031 1 70.38 295 THR B N 1
ATOM 4835 C CA . THR B 1 295 ? -13.344 -23.031 16.141 1 70.38 295 THR B CA 1
ATOM 4836 C C . THR B 1 295 ? -13.039 -23.922 17.344 1 70.38 295 THR B C 1
ATOM 4838 O O . THR B 1 295 ? -13.961 -24.391 18.031 1 70.38 295 THR B O 1
ATOM 4841 N N . SER B 1 296 ? -11.812 -24.094 17.453 1 69.25 296 SER B N 1
ATOM 4842 C CA . SER B 1 296 ? -11.453 -24.922 18.609 1 69.25 296 SER B CA 1
ATOM 4843 C C . SER B 1 296 ? -11.711 -24.203 19.922 1 69.25 296 SER B C 1
ATOM 4845 O O . SER B 1 296 ? -12.141 -24.812 20.906 1 69.25 296 SER B O 1
ATOM 4847 N N . LEU B 1 297 ? -11.336 -22.953 19.859 1 61.94 297 LEU B N 1
ATOM 4848 C CA . LEU B 1 297 ? -11.562 -22.156 21.062 1 61.94 297 LEU B CA 1
ATOM 4849 C C . LEU B 1 297 ? -13.039 -21.781 21.188 1 61.94 297 LEU B C 1
ATOM 4851 O O . LEU B 1 297 ? -13.516 -21.484 22.281 1 61.94 297 LEU B O 1
ATOM 4855 N N . GLY B 1 298 ? -13.656 -21.391 19.984 1 59.75 298 GLY B N 1
ATOM 4856 C CA . GLY B 1 298 ? -15.078 -21.109 19.984 1 59.75 298 GLY B CA 1
ATOM 4857 C C . GLY B 1 298 ? -15.891 -22.109 20.781 1 59.75 298 GLY B C 1
ATOM 4858 O O . GLY B 1 298 ? -17 -21.797 21.25 1 59.75 298 GLY B O 1
ATOM 4859 N N . GLY B 1 299 ? -15.57 -23.359 20.719 1 54.03 299 GLY B N 1
ATOM 4860 C CA . GLY B 1 299 ? -16.25 -24.234 21.656 1 54.03 299 GLY B CA 1
ATOM 4861 C C . GLY B 1 299 ? -16.172 -23.75 23.094 1 54.03 299 GLY B C 1
ATOM 4862 O O . GLY B 1 299 ? -17.125 -23.906 23.859 1 54.03 299 GLY B O 1
ATOM 4863 N N . ILE B 1 300 ? -15.164 -23.203 23.516 1 51.53 300 ILE B N 1
ATOM 4864 C CA . ILE B 1 300 ? -15.039 -22.766 24.906 1 51.53 300 ILE B CA 1
ATOM 4865 C C . ILE B 1 300 ? -15.562 -21.344 25.062 1 51.53 300 ILE B C 1
ATOM 4867 O O . ILE B 1 300 ? -16.219 -21.016 26.047 1 51.53 300 ILE B O 1
ATOM 4871 N N . ALA B 1 301 ? -15.234 -20.406 24.109 1 54.22 301 ALA B N 1
ATOM 4872 C CA . ALA B 1 301 ? -15.734 -19.031 24.234 1 54.22 301 ALA B CA 1
ATOM 4873 C C . ALA B 1 301 ? -16.266 -18.516 22.906 1 54.22 301 ALA B C 1
ATOM 4875 O O . ALA B 1 301 ? -15.492 -18.078 22.047 1 54.22 301 ALA B O 1
ATOM 4876 N N . PRO B 1 302 ? -17.5 -18.797 22.516 1 54.03 302 PRO B N 1
ATOM 4877 C CA . PRO B 1 302 ? -18.172 -18.422 21.266 1 54.03 302 PRO B CA 1
ATOM 4878 C C . PRO B 1 302 ? -17.891 -16.969 20.859 1 54.03 302 PRO B C 1
ATOM 4880 O O . PRO B 1 302 ? -17.828 -16.656 19.672 1 54.03 302 PRO B O 1
ATOM 4883 N N . ASP B 1 303 ? -17.844 -16.047 21.797 1 54.28 303 ASP B N 1
ATOM 4884 C CA . ASP B 1 303 ? -17.688 -14.625 21.531 1 54.28 303 ASP B CA 1
ATOM 4885 C C . ASP B 1 303 ? -16.344 -14.328 20.875 1 54.28 303 ASP B C 1
ATOM 4887 O O . ASP B 1 303 ? -16.203 -13.359 20.125 1 54.28 303 ASP B O 1
ATOM 4891 N N . LEU B 1 304 ? -15.484 -15.242 21.078 1 55.22 304 LEU B N 1
ATOM 4892 C CA . LEU B 1 304 ? -14.141 -15.031 20.562 1 55.22 304 LEU B CA 1
ATOM 4893 C C . LEU B 1 304 ? -14.086 -15.32 19.062 1 55.22 304 LEU B C 1
ATOM 4895 O O . LEU B 1 304 ? -13.312 -14.695 18.328 1 55.22 304 LEU B O 1
ATOM 4899 N N . SER B 1 305 ? -14.898 -16.328 18.703 1 54.78 305 SER B N 1
ATOM 4900 C CA . SER B 1 305 ? -14.922 -16.703 17.297 1 54.78 305 SER B CA 1
ATOM 4901 C C . SER B 1 305 ? -15.375 -15.539 16.422 1 54.78 305 SER B C 1
ATOM 4903 O O . SER B 1 305 ? -14.875 -15.352 15.305 1 54.78 305 SER B O 1
ATOM 4905 N N . ALA B 1 306 ? -16.359 -14.852 16.906 1 55.84 306 ALA B N 1
ATOM 4906 C CA . ALA B 1 306 ? -16.891 -13.711 16.156 1 55.84 306 ALA B CA 1
ATOM 4907 C C . ALA B 1 306 ? -15.82 -12.641 15.969 1 55.84 306 ALA B C 1
ATOM 4909 O O . ALA B 1 306 ? -15.852 -11.875 15 1 55.84 306 ALA B O 1
ATOM 4910 N N . ILE B 1 307 ? -14.922 -12.68 16.922 1 56.16 307 ILE B N 1
ATOM 4911 C CA . ILE B 1 307 ? -13.906 -11.633 16.938 1 56.16 307 ILE B CA 1
ATOM 4912 C C . ILE B 1 307 ? -12.711 -12.055 16.094 1 56.16 307 ILE B C 1
ATOM 4914 O O . ILE B 1 307 ? -12.07 -11.219 15.461 1 56.16 307 ILE B O 1
ATOM 4918 N N . ILE B 1 308 ? -12.555 -13.375 15.961 1 56.31 308 ILE B N 1
ATOM 4919 C CA . ILE B 1 308 ? -11.281 -13.844 15.422 1 56.31 308 ILE B CA 1
ATOM 4920 C C . ILE B 1 308 ? -11.359 -13.914 13.898 1 56.31 308 ILE B C 1
ATOM 4922 O O . ILE B 1 308 ? -10.383 -13.625 13.211 1 56.31 308 ILE B O 1
ATOM 4926 N N . VAL B 1 309 ? -12.5 -14.336 13.367 1 54.66 309 VAL B N 1
ATOM 4927 C CA . VAL B 1 309 ? -12.578 -14.531 11.922 1 54.66 309 VAL B CA 1
ATOM 4928 C C . VAL B 1 309 ? -12.211 -13.242 11.203 1 54.66 309 VAL B C 1
ATOM 4930 O O . VAL B 1 309 ? -11.391 -13.242 10.281 1 54.66 309 VAL B O 1
ATOM 4933 N N . PRO B 1 310 ? -12.828 -12.148 11.641 1 57.81 310 PRO B N 1
ATOM 4934 C CA . PRO B 1 310 ? -12.445 -10.914 10.953 1 57.81 310 PRO B CA 1
ATOM 4935 C C . PRO B 1 310 ? -11.039 -10.445 11.32 1 57.81 310 PRO B C 1
ATOM 4937 O O . PRO B 1 310 ? -10.523 -9.5 10.719 1 57.81 310 PRO B O 1
ATOM 4940 N N . MET B 1 311 ? -10.367 -11.328 12.086 1 63.22 311 MET B N 1
ATOM 4941 C CA . MET B 1 311 ? -9.086 -10.953 12.672 1 63.22 311 MET B CA 1
ATOM 4942 C C . MET B 1 311 ? -7.945 -11.188 11.695 1 63.22 311 MET B C 1
ATOM 4944 O O . MET B 1 311 ? -6.785 -10.891 11.992 1 63.22 311 MET B O 1
ATOM 4948 N N . LYS B 1 312 ? -8.297 -11.602 10.531 1 70.81 312 LYS B N 1
ATOM 4949 C CA . LYS B 1 312 ? -7.25 -12.023 9.602 1 70.81 312 LYS B CA 1
ATOM 4950 C C . LYS B 1 312 ? -6.344 -10.852 9.234 1 70.81 312 LYS B C 1
ATOM 4952 O O . LYS B 1 312 ? -5.117 -10.984 9.25 1 70.81 312 LYS B O 1
ATOM 4957 N N . GLU B 1 313 ? -6.969 -9.75 9.078 1 73.88 313 GLU B N 1
ATOM 4958 C CA . GLU B 1 313 ? -6.156 -8.625 8.633 1 73.88 313 GLU B CA 1
ATOM 4959 C C . GLU B 1 313 ? -5.312 -8.07 9.781 1 73.88 313 GLU B C 1
ATOM 4961 O O . GLU B 1 313 ? -4.16 -7.676 9.57 1 73.88 313 GLU B O 1
ATOM 4966 N N . GLY B 1 314 ? -5.906 -8.094 10.992 1 77.19 314 GLY B N 1
ATOM 4967 C CA . GLY B 1 314 ? -5.16 -7.633 12.148 1 77.19 314 GLY B CA 1
ATOM 4968 C C . GLY B 1 314 ? -4.004 -8.539 12.516 1 77.19 314 GLY B C 1
ATOM 4969 O O . GLY B 1 314 ? -2.898 -8.07 12.797 1 77.19 314 GLY B O 1
ATOM 4970 N N . VAL B 1 315 ? -4.297 -9.805 12.453 1 79.31 315 VAL B N 1
ATOM 4971 C CA . VAL B 1 315 ? -3.271 -10.789 12.781 1 79.31 315 VAL B CA 1
ATOM 4972 C C . VAL B 1 315 ? -2.178 -10.766 11.719 1 79.31 315 VAL B C 1
ATOM 4974 O O . VAL B 1 315 ? -0.991 -10.867 12.031 1 79.31 315 VAL B O 1
ATOM 4977 N N . PHE B 1 316 ? -2.637 -10.602 10.547 1 81.44 316 PHE B N 1
ATOM 4978 C CA . PHE B 1 316 ? -1.689 -10.477 9.445 1 81.44 316 PHE B CA 1
ATOM 4979 C C . PHE B 1 316 ? -0.738 -9.305 9.688 1 81.44 316 PHE B C 1
ATOM 4981 O O . PHE B 1 316 ? 0.48 -9.461 9.57 1 81.44 316 PHE B O 1
ATOM 4988 N N . GLY B 1 317 ? -1.307 -8.18 9.977 1 80.06 317 GLY B N 1
ATOM 4989 C CA . GLY B 1 317 ? -0.489 -7.016 10.273 1 80.06 317 GLY B CA 1
ATOM 4990 C C . GLY B 1 317 ? 0.455 -7.23 11.445 1 80.06 317 GLY B C 1
ATOM 4991 O O . GLY B 1 317 ? 1.626 -6.852 11.383 1 80.06 317 GLY B O 1
ATOM 4992 N N . LEU B 1 318 ? -0.051 -7.852 12.438 1 83.12 318 LEU B N 1
ATOM 4993 C CA . LEU B 1 318 ? 0.75 -8.109 13.633 1 83.12 318 LEU B CA 1
ATOM 4994 C C . LEU B 1 318 ? 1.909 -9.055 13.312 1 83.12 318 LEU B C 1
ATOM 4996 O O . LEU B 1 318 ? 3.037 -8.82 13.758 1 83.12 318 LEU B O 1
ATOM 5000 N N . MET B 1 319 ? 1.641 -10.078 12.562 1 82.69 319 MET B N 1
ATOM 5001 C CA . MET B 1 319 ? 2.686 -11.023 12.18 1 82.69 319 MET B CA 1
ATOM 5002 C C . MET B 1 319 ? 3.754 -10.344 11.336 1 82.69 319 MET B C 1
ATOM 5004 O O . MET B 1 319 ? 4.949 -10.602 11.508 1 82.69 319 MET B O 1
ATOM 5008 N N . LEU B 1 320 ? 3.258 -9.523 10.445 1 81.69 320 LEU B N 1
ATOM 5009 C CA . LEU B 1 320 ? 4.188 -8.805 9.578 1 81.69 320 LEU B CA 1
ATOM 5010 C C . LEU B 1 320 ? 5.117 -7.922 10.398 1 81.69 320 LEU B C 1
ATOM 5012 O O . LEU B 1 320 ? 6.336 -7.941 10.203 1 81.69 320 LEU B O 1
ATOM 5016 N N . VAL B 1 321 ? 4.57 -7.195 11.359 1 78.06 321 VAL B N 1
ATOM 5017 C CA . VAL B 1 321 ? 5.363 -6.297 12.195 1 78.06 321 VAL B CA 1
ATOM 5018 C C . VAL B 1 321 ? 6.328 -7.109 13.055 1 78.06 321 VAL B C 1
ATOM 5020 O O . VAL B 1 321 ? 7.5 -6.746 13.195 1 78.06 321 VAL B O 1
ATOM 5023 N N . LEU B 1 322 ? 5.82 -8.195 13.625 1 80.38 322 LEU B N 1
ATOM 5024 C CA . LEU B 1 322 ? 6.645 -9.023 14.492 1 80.38 322 LEU B CA 1
ATOM 5025 C C . LEU B 1 322 ? 7.828 -9.609 13.727 1 80.38 322 LEU B C 1
ATOM 5027 O O . LEU B 1 322 ? 8.953 -9.617 14.227 1 80.38 322 LEU B O 1
ATOM 5031 N N . PHE B 1 323 ? 7.578 -10.031 12.523 1 79.31 323 PHE B N 1
ATOM 5032 C CA . PHE B 1 323 ? 8.656 -10.609 11.727 1 79.31 323 PHE B CA 1
ATOM 5033 C C . PHE B 1 323 ? 9.656 -9.539 11.305 1 79.31 323 PHE B C 1
ATOM 5035 O O . PHE B 1 323 ? 10.859 -9.797 11.219 1 79.31 323 PHE B O 1
ATOM 5042 N N . LEU B 1 324 ? 9.156 -8.375 11.031 1 75.56 324 LEU B N 1
ATOM 5043 C CA . LEU B 1 324 ? 10.039 -7.293 10.602 1 75.56 324 LEU B CA 1
ATOM 5044 C C . LEU B 1 324 ? 10.953 -6.852 11.734 1 75.56 324 LEU B C 1
ATOM 5046 O O . LEU B 1 324 ? 12.086 -6.438 11.5 1 75.56 324 LEU B O 1
ATOM 5050 N N . ILE B 1 325 ? 10.469 -6.988 12.984 1 72.06 325 ILE B N 1
ATOM 5051 C CA . ILE B 1 325 ? 11.242 -6.551 14.141 1 72.06 325 ILE B CA 1
ATOM 5052 C C . ILE B 1 325 ? 12.234 -7.637 14.539 1 72.06 325 ILE B C 1
ATOM 5054 O O . ILE B 1 325 ? 13.406 -7.348 14.805 1 72.06 325 ILE B O 1
ATOM 5058 N N . PHE B 1 326 ? 11.766 -8.82 14.633 1 70.75 326 PHE B N 1
ATOM 5059 C CA . PHE B 1 326 ? 12.578 -9.883 15.219 1 70.75 326 PHE B CA 1
ATOM 5060 C C . PHE B 1 326 ? 13.461 -10.539 14.164 1 70.75 326 PHE B C 1
ATOM 5062 O O . PHE B 1 326 ? 14.516 -11.086 14.484 1 70.75 326 PHE B O 1
ATOM 5069 N N . GLU B 1 327 ? 13 -10.594 12.883 1 64.5 327 GLU B N 1
ATOM 5070 C CA . GLU B 1 327 ? 13.781 -11.32 11.891 1 64.5 327 GLU B CA 1
ATOM 5071 C C . GLU B 1 327 ? 13.867 -10.539 10.578 1 64.5 327 GLU B C 1
ATOM 5073 O O . GLU B 1 327 ? 13.273 -10.938 9.578 1 64.5 327 GLU B O 1
ATOM 5078 N N . PRO B 1 328 ? 14.695 -9.477 10.68 1 58.38 328 PRO B N 1
ATOM 5079 C CA . PRO B 1 328 ? 14.719 -8.672 9.461 1 58.38 328 PRO B CA 1
ATOM 5080 C C . PRO B 1 328 ? 15.266 -9.445 8.258 1 58.38 328 PRO B C 1
ATOM 5082 O O . PRO B 1 328 ? 15.039 -9.047 7.113 1 58.38 328 PRO B O 1
ATOM 5085 N N . GLU B 1 329 ? 15.961 -10.57 8.617 1 61.75 329 GLU B N 1
ATOM 5086 C CA . GLU B 1 329 ? 16.484 -11.336 7.496 1 61.75 329 GLU B CA 1
ATOM 5087 C C . GLU B 1 329 ? 15.562 -12.484 7.125 1 61.75 329 GLU B C 1
ATOM 5089 O O . GLU B 1 329 ? 15.812 -13.203 6.156 1 61.75 329 GLU B O 1
ATOM 5094 N N . GLY B 1 330 ? 14.445 -12.57 7.648 1 59.47 330 GLY B N 1
ATOM 5095 C CA . GLY B 1 330 ? 13.383 -13.5 7.301 1 59.47 330 GLY B CA 1
ATOM 5096 C C . GLY B 1 330 ? 13.648 -14.922 7.773 1 59.47 330 GLY B C 1
ATOM 5097 O O . GLY B 1 330 ? 14.625 -15.164 8.492 1 59.47 330 GLY B O 1
ATOM 5098 N N . LEU B 1 331 ? 12.797 -15.805 7.547 1 56.78 331 LEU B N 1
ATOM 5099 C CA . LEU B 1 331 ? 12.836 -17.203 7.949 1 56.78 331 LEU B CA 1
ATOM 5100 C C . LEU B 1 331 ? 14.008 -17.938 7.297 1 56.78 331 LEU B C 1
ATOM 5102 O O . LEU B 1 331 ? 14.523 -18.906 7.848 1 56.78 331 LEU B O 1
ATOM 5106 N N . ALA B 1 332 ? 14.422 -17.312 6.227 1 54.62 332 ALA B N 1
ATOM 5107 C CA . ALA B 1 332 ? 15.508 -17.953 5.496 1 54.62 332 ALA B CA 1
ATOM 5108 C C . ALA B 1 332 ? 16.812 -17.875 6.277 1 54.62 332 ALA B C 1
ATOM 5110 O O . ALA B 1 332 ? 17.609 -18.812 6.273 1 54.62 332 ALA B O 1
ATOM 5111 N N . ARG B 1 333 ? 17 -16.766 6.871 1 54.97 333 ARG B N 1
ATOM 5112 C CA . ARG B 1 333 ? 18.219 -16.641 7.664 1 54.97 333 ARG B CA 1
ATOM 5113 C C . ARG B 1 333 ? 18.234 -17.656 8.805 1 54.97 333 ARG B C 1
ATOM 5115 O O . ARG B 1 333 ? 19.266 -18.281 9.078 1 54.97 333 ARG B O 1
ATOM 5122 N N . LYS B 1 334 ? 17.078 -17.828 9.398 1 54.97 334 LYS B N 1
ATOM 5123 C CA . LYS B 1 334 ? 17.016 -18.812 10.461 1 54.97 334 LYS B CA 1
ATOM 5124 C C . LYS B 1 334 ? 17.297 -20.219 9.93 1 54.97 334 LYS B C 1
ATOM 5126 O O . LYS B 1 334 ? 17.969 -21.016 10.586 1 54.97 334 LYS B O 1
ATOM 5131 N N . TRP B 1 335 ? 16.719 -20.281 8.805 1 53.47 335 TRP B N 1
ATOM 5132 C CA . TRP B 1 335 ? 16.953 -21.578 8.188 1 53.47 335 TRP B CA 1
ATOM 5133 C C . TRP B 1 335 ? 18.438 -21.766 7.875 1 53.47 335 TRP B C 1
ATOM 5135 O O . TRP B 1 335 ? 19 -22.844 8.109 1 53.47 335 TRP B O 1
ATOM 5145 N N . ARG B 1 336 ? 19 -20.688 7.461 1 53.97 336 ARG B N 1
ATOM 5146 C CA . ARG B 1 336 ? 20.422 -20.75 7.137 1 53.97 336 ARG B CA 1
ATOM 5147 C C . ARG B 1 336 ? 21.266 -20.953 8.398 1 53.97 336 ARG B C 1
ATOM 5149 O O . ARG B 1 336 ? 22.234 -21.719 8.391 1 53.97 336 ARG B O 1
ATOM 5156 N N . LEU B 1 337 ? 20.781 -20.25 9.438 1 50.53 337 LEU B N 1
ATOM 5157 C CA . LEU B 1 337 ? 21.516 -20.375 10.688 1 50.53 337 LEU B CA 1
ATOM 5158 C C . LEU B 1 337 ? 21.328 -21.75 11.297 1 50.53 337 LEU B C 1
ATOM 5160 O O . LEU B 1 337 ? 22.281 -22.328 11.836 1 50.53 337 LEU B O 1
ATOM 5164 N N . THR B 1 338 ? 20.109 -22.188 11.242 1 48.97 338 THR B N 1
ATOM 5165 C CA . THR B 1 338 ? 19.859 -23.531 11.766 1 48.97 338 THR B CA 1
ATOM 5166 C C . THR B 1 338 ? 20.641 -24.562 10.969 1 48.97 338 THR B C 1
ATOM 5168 O O . THR B 1 338 ? 21.172 -25.516 11.539 1 48.97 338 THR B O 1
ATOM 5171 N N . LYS B 1 339 ? 20.656 -24.312 9.641 1 53.34 339 LYS B N 1
ATOM 5172 C CA . LYS B 1 339 ? 21.422 -25.219 8.789 1 53.34 339 LYS B CA 1
ATOM 5173 C C . LYS B 1 339 ? 22.906 -25.125 9.094 1 53.34 339 LYS B C 1
ATOM 5175 O O . LYS B 1 339 ? 23.609 -26.141 9.141 1 53.34 339 LYS B O 1
ATOM 5180 N N . ALA B 1 340 ? 23.312 -23.844 9.25 1 52.53 340 ALA B N 1
ATOM 5181 C CA . ALA B 1 340 ? 24.719 -23.656 9.594 1 52.53 340 ALA B CA 1
ATOM 5182 C C . ALA B 1 340 ? 25.047 -24.297 10.938 1 52.53 340 ALA B C 1
ATOM 5184 O O . ALA B 1 340 ? 26.125 -24.891 11.109 1 52.53 340 ALA B O 1
ATOM 5185 N N . TYR B 1 341 ? 24.094 -24.094 11.844 1 49.16 341 TYR B N 1
ATOM 5186 C CA . TYR B 1 341 ? 24.297 -24.719 13.148 1 49.16 341 TYR B CA 1
ATOM 5187 C C . TYR B 1 341 ? 24.359 -26.234 13.031 1 49.16 341 TYR B C 1
ATOM 5189 O O . TYR B 1 3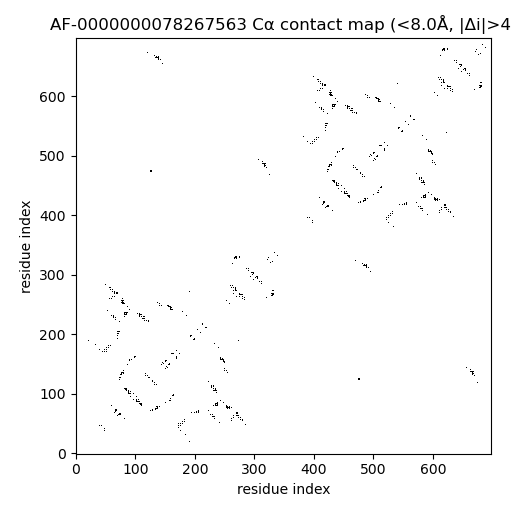41 ? 25.172 -26.875 13.68 1 49.16 341 TYR B O 1
ATOM 5197 N N . TRP B 1 342 ? 23.516 -26.719 12.25 1 48.78 342 TRP B N 1
ATOM 5198 C CA . TRP B 1 342 ? 23.5 -28.172 12.102 1 48.78 342 TRP B CA 1
ATOM 5199 C C . TRP B 1 342 ? 24.703 -28.641 11.289 1 48.78 342 TRP B C 1
ATOM 5201 O O . TRP B 1 342 ? 25.234 -29.734 11.539 1 48.78 342 TRP B O 1
ATOM 5211 N N . LYS B 1 343 ? 25.047 -27.859 10.328 1 50 343 LYS B N 1
ATOM 5212 C CA . LYS B 1 343 ? 26.219 -28.25 9.562 1 50 343 LYS B CA 1
ATOM 5213 C C . LYS B 1 343 ? 27.5 -28.078 10.391 1 50 343 LYS B C 1
ATOM 5215 O O . LYS B 1 343 ? 28.453 -28.844 10.242 1 50 343 LYS B O 1
ATOM 5220 N N . LEU B 1 344 ? 27.453 -27.016 11.234 1 48.53 344 LEU B N 1
ATOM 5221 C CA . LEU B 1 344 ? 28.656 -26.781 12.023 1 48.53 344 LEU B CA 1
ATOM 5222 C C . LEU B 1 344 ? 28.641 -27.641 13.289 1 48.53 344 LEU B C 1
ATOM 5224 O O . LEU B 1 344 ? 29.625 -27.656 14.039 1 48.53 344 LEU B O 1
ATOM 5228 N N . TYR B 1 345 ? 27.562 -28.25 13.633 1 44.84 345 TYR B N 1
ATOM 5229 C CA . TYR B 1 345 ? 27.547 -29.062 14.852 1 44.84 345 TYR B CA 1
ATOM 5230 C C . TYR B 1 345 ? 28.672 -30.094 14.828 1 44.84 345 TYR B C 1
ATOM 5232 O O . TYR B 1 345 ? 29.125 -30.547 15.883 1 44.84 345 TYR B O 1
ATOM 5240 N N . PRO B 1 346 ? 28.938 -30.703 13.672 1 44.16 346 PRO B N 1
ATOM 5241 C CA . PRO B 1 346 ? 30 -31.672 13.953 1 44.16 346 PRO B CA 1
ATOM 5242 C C . PRO B 1 346 ? 31.344 -31 14.234 1 44.16 346 PRO B C 1
ATOM 5244 O O . PRO B 1 346 ? 32.281 -31.656 14.688 1 44.16 346 PRO B O 1
ATOM 5247 N N . PHE B 1 347 ? 31.562 -29.828 13.711 1 40.97 347 PHE B N 1
ATOM 5248 C CA . PHE B 1 347 ? 32.906 -29.328 13.93 1 40.97 347 PHE B CA 1
ATOM 5249 C C . PHE B 1 347 ? 33.031 -28.594 15.258 1 40.97 347 PHE B C 1
ATOM 5251 O O . PHE B 1 347 ? 34 -27.891 15.516 1 40.97 347 PHE B O 1
ATOM 5258 N N . ALA B 1 348 ? 31.953 -28.609 16.141 1 36.41 348 ALA B N 1
ATOM 5259 C CA . ALA B 1 348 ? 32.188 -28.125 17.5 1 36.41 348 ALA B CA 1
ATOM 5260 C C . ALA B 1 348 ? 33.094 -29.078 18.266 1 36.41 348 ALA B C 1
ATOM 5262 O O . ALA B 1 348 ? 33.25 -28.953 19.484 1 36.41 348 ALA B O 1
ATOM 5263 N N . TYR B 1 349 ? 33.625 -30.078 17.672 1 27.77 349 TYR B N 1
ATOM 5264 C CA . TYR B 1 349 ? 34.656 -30.625 18.547 1 27.77 349 TYR B CA 1
ATOM 5265 C C . TYR B 1 349 ? 35.906 -29.766 18.531 1 27.77 349 TYR B C 1
ATOM 5267 O O . TYR B 1 349 ? 36.25 -29.188 17.5 1 27.77 349 TYR B O 1
#

Nearest PDB structures (foldseek):
  2nq2-assembly1_A  TM=5.357E-01  e=7.301E-03  Haemophilus influenzae
  2nq2-assembly1_B  TM=5.069E-01  e=1.311E-02  Haemophilus influenzae
  5b58-assembly1_B  TM=3.841E-01  e=7.587E-02  Burkholderia cenocepacia J2315
  7lb8-assembly1_B  TM=5.392E-01  e=1.745E+00  Escherichia coli K-12
  2nq2-assembly1_A  TM=5.230E-01  e=6.555E-03  Haemophilus influenzae

Secondary structure (DSSP, 8-state):
------------TTTT---S--HHHHHHHHHHHHHHHHGGGGS-HHHHHHHHHHHHHHHHHHHHIIIIIIS----S-HHHHHHHHHHHHHHHHHTT--HHHHHHHHHHHHHHHHHHHHHHHHT--THHHHHHHHHHHHHHHHHHHH-HHHH-GGG-EE-PPPEETTEE--SHHHHHHHHHHHHHHHHHHHHHHHTSHHHHHHHHHHH-HHHHHHTT--HHHHHHHHHHHHHHHHHHHHHHHHHHHSEE-GGGGSHHHHHHHHHHHHHH-TT-HHHHHHHHHHHHHHHHHHHHHHHHHHTT-HHHHHHHGGGHHHHHHHHHHHHHHH-TTHHHHHHHHHHHHHHHGGGG-/------------TTTT------HHHHHHHHHHHHHHHHGGGGS-HHHHHHHHHHHHHHHHHHHHIIIIIIS----S-HHHHHHHHHHHHHHHHHTT--HHHHHHHHHHHHHHHHHHHHHHHHT--THHHHHHHHHHHHHHHHHHHH-HHHH-GGG-EE-PPPEETTEE--SHHHHHHHHHHHHHHHHHHHHHHHTSHHHHHHHHHHH-HHHHHHTT--HHHHHHHHHHHHHHHHHHHHHHHHHHHSEE-GGGGSHHHHHHHHHHHHHH-TT-HHHHHHHHHHHHHHHHHHHHHHHHHHTT-HHHHHHHGGGHHHHHHHHHHHHHHH-TTHHHHHHHHHHHHHHHGGGG-

Sequence (698 aa):
MSMQKCGLFYTTYAREDGLFPSKFQKICLALFFAVLLVCPQFLDSYVMSILNLILIAVIGAVSLNLLTGVCGQMSLGHGAFVGVGAYGAAVLSNMGVPFFLALLGGGAVAAMVGMIFGIPSLRLKGIYLAISTLAAQLILEYVFLHAGSITGGANGLPVDAPEIMGYSFDTDSKIFYLILLVTVLCVLVVTNVIRTRPGRAFVAIRDYHQSAENVGVNLFAFKLQAFGLSSFLAGIAGGLWAHYTMYITPEQFSMGLSISYLAMIIIGGMGSVLGSIFGAIFITLLPEMLNLLTTSLGGIAPDLSAIIVPMKEGVFGLMLVLFLIFEPEGLARKWRLTKAYWKLYPFAYMSMQKCGLFYTTYAREDGLFPSKFQKICLALFFAVLLVCPQFLDSYVMSILNLILIAVIGAVSLNLLTGVCGQMSLGHGAFVGVGAYGAAVLSNMGVPFFLALLGGGAVAAMVGMIFGIPSLRLKGIYLAISTLAAQLILEYVFLHAGSITGGANGLPVDAPEIMGYSFDTDSKIFYLILLVTVLCVLVVTNVIRTRPGRAFVAIRDYHQSAENVGVNLFAFKLQAFGLSSFLAGIAGGLWAHYTMYITPEQFSMGLSISYLAMIIIGGMGSVLGSIFGAIFITLLPEMLNLLTTSLGGIAPDLSAIIVPMKEGVFGLMLVLFLIFEPEGLARKWRLTKAYWKLYPFAY

pLDDT: mean 79.97, std 18.06, range [24.27, 98.75]

InterPro domains:
  IPR001851 ABC transporter, permease [PF02653] (47-324)
  IPR043428 High-affinity branched-chain amino acid transport system permease protein LivM-like [PTHR30482] (26-338)
  IPR043428 High-affinity branched-chain amino acid transport system permease protein LivM-like [cd06581] (54-332)